Protein AF-0000000083595756 (afdb_homodimer)

Secondary structure (DSSP, 8-state):
-HHHHHHHHHHHHHHHHHHHHHIIIIIHHHHHHTTT-GGGHHHHHHHHHHHTTHHHHHHHHHHHHTT--HHHHHHHHHHHHHHHT-EEE-TTS-EEE-S---HHHHHHHHHHHHHHHHHHHHHHGGGHHHHHHHHHIIIIIHHHHHHHHHHHHHHHHHHHHHHHHTTS-HHHHHHHHHHHHHHHHTSSS-HHHHHHHTT--HHHHHHHHHHHHHHHHHHHHHHTTTS-HHHHHHHHHT-GGGGHHHHHH-GGGGHHHHHHHHHHHHHHHHHT--B-TTGGGTTTGGGHHHHHHHHHSTTSS-HHHHHHHHIIIIIHHHHHHHHHHHIIIIIS----GGGG-----/-HHHHHHHHHHHHHHHHHHHHHIIIIIHHHHHHTTT-GGGHHHHHHHHHHHTTHHHHHHHHHHHHTT--HHHHHHHHHHHHHHHT-EEE-TTS-EEE-S---HHHHHHHHHHHHHHHHHHHHHHGGGHHHHHHHHHIIIIIHHHHHHHHHHHHHHHHHHHHHHHHTTS-HHHHHHHHHHHHHHHTTSSS-HHHHHHHTT--HHHHHHHHHHHHHHHHHHHHHHTTTS-HHHHHHHHHT-GGGGHHHHHH-GGGGHHHHHHHHHHHHHHHHHT--B-TTGGGTTTGGGHHHHHHHHHSTTSS-HHHHHHHHIIIIIHHHHHHHHHHHIIIIIS----GGGG-----

InterPro domains:
  IPR003352 Phosphotransferase system, EIIC [PF13303] (7-342)

Structure (mmCIF, N/CA/C/O backbone):
data_AF-0000000083595756-model_v1
#
loop_
_entity.id
_entity.type
_entity.pdbx_description
1 polymer 'PTS sugar transporter subunit IIC'
#
loop_
_atom_site.group_PDB
_atom_site.id
_atom_site.type_symbol
_atom_site.label_atom_id
_atom_site.label_alt_id
_atom_site.label_comp_id
_atom_site.label_asym_id
_atom_site.label_entity_id
_atom_site.label_seq_id
_atom_site.pdbx_PDB_ins_code
_atom_site.Cartn_x
_atom_site.Cartn_y
_atom_site.Cartn_z
_atom_site.occupancy
_atom_site.B_iso_or_equiv
_atom_site.auth_seq_id
_atom_site.auth_comp_id
_atom_site.auth_asym_id
_atom_site.auth_atom_id
_atom_site.pdbx_PDB_model_num
ATOM 1 N N . MET A 1 1 ? 17.016 -3.834 -22.344 1 83.25 1 MET A N 1
ATOM 2 C CA . MET A 1 1 ? 15.648 -4.348 -22.266 1 83.25 1 MET A CA 1
ATOM 3 C C . MET A 1 1 ? 15.594 -5.586 -21.375 1 83.25 1 MET A C 1
ATOM 5 O O . MET A 1 1 ? 14.805 -5.641 -20.422 1 83.25 1 MET A O 1
ATOM 9 N N . LYS A 1 2 ? 16.578 -6.477 -21.578 1 84.88 2 LYS A N 1
ATOM 10 C CA . LYS A 1 2 ? 16.578 -7.691 -20.766 1 84.88 2 LYS A CA 1
ATOM 11 C C . LYS A 1 2 ? 16.812 -7.367 -19.297 1 84.88 2 LYS A C 1
ATOM 13 O O . LYS A 1 2 ? 16.141 -7.918 -18.422 1 84.88 2 LYS A O 1
ATOM 18 N N . ASP A 1 3 ? 17.75 -6.453 -19.062 1 91.31 3 ASP A N 1
ATOM 19 C CA . ASP A 1 3 ? 18.031 -6.062 -17.688 1 91.31 3 ASP A CA 1
ATOM 20 C C . ASP A 1 3 ? 16.828 -5.379 -17.047 1 91.31 3 ASP A C 1
ATOM 22 O O . ASP A 1 3 ? 16.547 -5.598 -15.867 1 91.31 3 ASP A O 1
ATOM 26 N N . PHE A 1 4 ? 16.172 -4.547 -17.844 1 94.5 4 PHE A N 1
ATOM 27 C CA . PHE A 1 4 ? 14.992 -3.859 -17.359 1 94.5 4 PHE A CA 1
ATOM 28 C C . PHE A 1 4 ? 13.906 -4.859 -16.969 1 94.5 4 PHE A C 1
ATOM 30 O O . PHE A 1 4 ? 13.328 -4.773 -15.883 1 94.5 4 PHE A O 1
ATOM 37 N N . ILE A 1 5 ? 13.664 -5.801 -17.828 1 91.44 5 ILE A N 1
ATOM 38 C CA . ILE A 1 5 ? 12.617 -6.797 -17.609 1 91.44 5 ILE A CA 1
ATOM 39 C C . ILE A 1 5 ? 12.984 -7.676 -16.422 1 91.44 5 ILE A C 1
ATOM 41 O O . ILE A 1 5 ? 12.117 -8.047 -15.617 1 91.44 5 ILE A O 1
ATOM 45 N N . SER A 1 6 ? 14.25 -7.977 -16.297 1 88.56 6 SER A N 1
ATOM 46 C CA . SER A 1 6 ? 14.711 -8.805 -15.195 1 88.56 6 SER A CA 1
ATOM 47 C C . SER A 1 6 ? 14.469 -8.109 -13.852 1 88.56 6 SER A C 1
ATOM 49 O O . SER A 1 6 ? 13.977 -8.727 -12.906 1 88.56 6 SER A O 1
ATOM 51 N N . LYS A 1 7 ? 14.812 -6.84 -13.781 1 93.56 7 LYS A N 1
ATOM 52 C CA . LYS A 1 7 ? 14.609 -6.074 -12.555 1 93.56 7 LYS A CA 1
ATOM 53 C C . LYS A 1 7 ? 13.125 -5.945 -12.234 1 93.56 7 LYS A C 1
ATOM 55 O O . LYS A 1 7 ? 12.727 -6.059 -11.07 1 93.56 7 LYS A O 1
ATOM 60 N N . LEU A 1 8 ? 12.391 -5.703 -13.297 1 94.94 8 LEU A N 1
ATOM 61 C CA . LEU A 1 8 ? 10.945 -5.582 -13.148 1 94.94 8 LEU A CA 1
ATOM 62 C C . LEU A 1 8 ? 10.352 -6.867 -12.57 1 94.94 8 LEU A C 1
ATOM 64 O O . LEU A 1 8 ? 9.641 -6.832 -11.57 1 94.94 8 LEU A O 1
ATOM 68 N N . LEU A 1 9 ? 10.711 -7.992 -13.148 1 89.44 9 LEU A N 1
ATOM 69 C CA . LEU A 1 9 ? 10.125 -9.273 -12.758 1 89.44 9 LEU A CA 1
ATOM 70 C C . LEU A 1 9 ? 10.641 -9.703 -11.391 1 89.44 9 LEU A C 1
ATOM 72 O O . LEU A 1 9 ? 9.914 -10.344 -10.617 1 89.44 9 LEU A O 1
ATOM 76 N N . ASN A 1 10 ? 11.852 -9.336 -11.078 1 89.31 10 ASN A N 1
ATOM 77 C CA . ASN A 1 10 ? 12.375 -9.641 -9.75 1 89.31 10 ASN A CA 1
ATOM 78 C C . ASN A 1 10 ? 11.602 -8.906 -8.656 1 89.31 10 ASN A C 1
ATOM 80 O O . ASN A 1 10 ? 11.281 -9.492 -7.621 1 89.31 10 ASN A O 1
ATOM 84 N N . GLY A 1 11 ? 11.336 -7.652 -8.914 1 93.5 11 GLY A N 1
ATOM 85 C CA . GLY A 1 11 ? 10.523 -6.895 -7.977 1 93.5 11 GLY A CA 1
ATOM 86 C C . GLY A 1 11 ? 9.133 -7.48 -7.789 1 93.5 11 GLY A C 1
ATOM 87 O O . GLY A 1 11 ? 8.641 -7.574 -6.664 1 93.5 11 GLY A O 1
ATOM 88 N N . VAL A 1 12 ? 8.555 -7.887 -8.867 1 90.81 12 VAL A N 1
ATOM 89 C CA . VAL A 1 12 ? 7.227 -8.492 -8.836 1 90.81 12 VAL A CA 1
ATOM 90 C C . VAL A 1 12 ? 7.262 -9.781 -8.016 1 90.81 12 VAL A C 1
ATOM 92 O O . VAL A 1 12 ? 6.375 -10.031 -7.195 1 90.81 12 VAL A O 1
ATOM 95 N N . SER A 1 13 ? 8.305 -10.562 -8.188 1 84.44 13 SER A N 1
ATOM 96 C CA . SER A 1 13 ? 8.438 -11.844 -7.496 1 84.44 13 SER A CA 1
ATOM 97 C C . SER A 1 13 ? 8.547 -11.656 -5.988 1 84.44 13 SER A C 1
ATOM 99 O O . SER A 1 13 ? 7.898 -12.367 -5.219 1 84.44 13 SER A O 1
ATOM 101 N N . ILE A 1 14 ? 9.328 -10.727 -5.594 1 89.25 14 ILE A N 1
ATOM 102 C CA . ILE A 1 14 ? 9.5 -10.469 -4.168 1 89.25 14 ILE A CA 1
ATOM 103 C C . ILE A 1 14 ? 8.18 -9.992 -3.572 1 89.25 14 ILE A C 1
ATOM 105 O O . ILE A 1 14 ? 7.812 -10.391 -2.465 1 89.25 14 ILE A O 1
ATOM 109 N N . ALA A 1 15 ? 7.477 -9.141 -4.316 1 93.69 15 ALA A N 1
ATOM 110 C CA . ALA A 1 15 ? 6.191 -8.625 -3.854 1 93.69 15 ALA A CA 1
ATOM 111 C C . ALA A 1 15 ? 5.191 -9.758 -3.639 1 93.69 15 ALA A C 1
ATOM 113 O O . ALA A 1 15 ? 4.434 -9.75 -2.664 1 93.69 15 ALA A O 1
ATOM 114 N N . ILE A 1 16 ? 5.207 -10.672 -4.504 1 85.56 16 ILE A N 1
ATOM 115 C CA . ILE A 1 16 ? 4.281 -11.797 -4.434 1 85.56 16 ILE A CA 1
ATOM 116 C C . ILE A 1 16 ? 4.562 -12.617 -3.176 1 85.56 16 ILE A C 1
ATOM 118 O O . ILE A 1 16 ? 3.641 -12.977 -2.443 1 85.56 16 ILE A O 1
ATOM 122 N N . VAL A 1 17 ? 5.777 -12.812 -2.916 1 82.75 17 VAL A N 1
ATOM 123 C CA . VAL A 1 17 ? 6.156 -13.594 -1.743 1 82.75 17 VAL A CA 1
ATOM 124 C C . VAL A 1 17 ? 5.723 -12.859 -0.474 1 82.75 17 VAL A C 1
ATOM 126 O O . VAL A 1 17 ? 5.094 -13.445 0.407 1 82.75 17 VAL A O 1
ATOM 129 N N . CYS A 1 18 ? 5.98 -11.617 -0.381 1 91.5 18 CYS A N 1
ATOM 130 C CA . CYS A 1 18 ? 5.727 -10.844 0.829 1 91.5 18 CYS A CA 1
ATOM 131 C C . CYS A 1 18 ? 4.227 -10.695 1.073 1 91.5 18 CYS A C 1
ATOM 133 O O . CYS A 1 18 ? 3.777 -10.703 2.221 1 91.5 18 CYS A O 1
ATOM 135 N N . ALA A 1 19 ? 3.451 -10.555 0.006 1 92.31 19 ALA A N 1
ATOM 136 C CA . ALA A 1 19 ? 2.027 -10.258 0.144 1 92.31 19 ALA A CA 1
ATOM 137 C C . ALA A 1 19 ? 1.218 -11.539 0.331 1 92.31 19 ALA A C 1
ATOM 139 O O . ALA A 1 19 ? 0.225 -11.555 1.062 1 92.31 19 ALA A O 1
ATOM 140 N N . LEU A 1 20 ? 1.666 -12.625 -0.285 1 84 20 LEU A N 1
ATOM 141 C CA . LEU A 1 20 ? 0.788 -13.789 -0.37 1 84 20 LEU A CA 1
ATOM 142 C C . LEU A 1 20 ? 1.146 -14.82 0.695 1 84 20 LEU A C 1
ATOM 144 O O . LEU A 1 20 ? 0.282 -15.562 1.159 1 84 20 LEU A O 1
ATOM 148 N N . ILE A 1 21 ? 2.328 -14.859 1.161 1 82.88 21 ILE A N 1
ATOM 149 C CA . ILE A 1 21 ? 2.807 -15.922 2.039 1 82.88 21 ILE A CA 1
ATOM 150 C C . ILE A 1 21 ? 2.084 -15.844 3.383 1 82.88 21 ILE A C 1
ATOM 152 O O . ILE A 1 21 ? 1.702 -16.875 3.949 1 82.88 21 ILE A O 1
ATOM 156 N N . PRO A 1 22 ? 1.933 -14.703 3.988 1 89.12 22 PRO A N 1
ATOM 157 C CA . PRO A 1 22 ? 1.255 -14.656 5.285 1 89.12 22 PRO A CA 1
ATOM 158 C C . PRO A 1 22 ? -0.104 -15.352 5.266 1 89.12 22 PRO A C 1
ATOM 160 O O . PRO A 1 22 ? -0.424 -16.109 6.18 1 89.12 22 PRO A O 1
ATOM 163 N N . ASN A 1 23 ? -0.939 -15.117 4.266 1 86.06 23 ASN A N 1
ATOM 164 C CA . ASN A 1 23 ? -2.242 -15.766 4.18 1 86.06 23 ASN A CA 1
ATOM 165 C C . ASN A 1 23 ? -2.109 -17.25 3.818 1 86.06 23 ASN A C 1
ATOM 167 O O . ASN A 1 23 ? -2.875 -18.078 4.309 1 86.06 23 ASN A O 1
ATOM 171 N N . ALA A 1 24 ? -1.142 -17.5 2.961 1 74.81 24 ALA A N 1
ATOM 172 C CA . ALA A 1 24 ? -0.95 -18.875 2.498 1 74.81 24 ALA A CA 1
ATOM 173 C C . ALA A 1 24 ? -0.513 -19.781 3.643 1 74.81 24 ALA A C 1
ATOM 175 O O . ALA A 1 24 ? -0.906 -20.953 3.701 1 74.81 24 ALA A O 1
ATOM 176 N N . LEU A 1 25 ? 0.287 -19.266 4.531 1 76.06 25 LEU A N 1
ATOM 177 C CA . LEU A 1 25 ? 0.833 -20.078 5.613 1 76.06 25 LEU A CA 1
ATOM 178 C C . LEU A 1 25 ? -0.075 -20.031 6.836 1 76.06 25 LEU A C 1
ATOM 180 O O . LEU A 1 25 ? -0.399 -21.078 7.406 1 76.06 25 LEU A O 1
ATOM 184 N N . LEU A 1 26 ? -0.555 -18.875 7.203 1 83.25 26 LEU A N 1
ATOM 185 C CA . LEU A 1 26 ? -1.309 -18.703 8.445 1 83.25 26 LEU A CA 1
ATOM 186 C C . LEU A 1 26 ? -2.805 -18.859 8.195 1 83.25 26 LEU A C 1
ATOM 188 O O . LEU A 1 26 ? -3.541 -19.328 9.062 1 83.25 26 LEU A O 1
ATOM 192 N N . GLY A 1 27 ? -3.236 -18.344 7.07 1 79.19 27 GLY A N 1
ATOM 193 C CA . GLY A 1 27 ? -4.664 -18.266 6.797 1 79.19 27 GLY A CA 1
ATOM 194 C C . GLY A 1 27 ? -5.363 -19.609 6.922 1 79.19 27 GLY A C 1
ATOM 195 O O . GLY A 1 27 ? -6.395 -19.719 7.586 1 79.19 27 GLY A O 1
ATOM 196 N N . GLU A 1 28 ? -4.703 -20.594 6.375 1 64.75 28 GLU A N 1
ATOM 197 C CA . GLU A 1 28 ? -5.348 -21.891 6.371 1 64.75 28 GLU A CA 1
ATOM 198 C C . GLU A 1 28 ? -5.336 -22.516 7.762 1 64.75 28 GLU A C 1
ATOM 200 O O . GLU A 1 28 ? -6.293 -23.188 8.156 1 64.75 28 GLU A O 1
ATOM 205 N N . ILE A 1 29 ? -4.246 -22.328 8.445 1 74.44 29 ILE A N 1
ATOM 206 C CA . ILE A 1 29 ? -4.137 -22.828 9.812 1 74.44 29 ILE A CA 1
ATOM 207 C C . ILE A 1 29 ? -5.152 -22.109 10.703 1 74.44 29 ILE A C 1
ATOM 209 O O . ILE A 1 29 ? -5.812 -22.75 11.531 1 74.44 29 ILE A O 1
ATOM 213 N N . LEU A 1 30 ? -5.285 -20.922 10.484 1 86.25 30 LEU A N 1
ATOM 214 C CA . LEU A 1 30 ? -6.184 -20.109 11.297 1 86.25 30 LEU A CA 1
ATOM 215 C C . LEU A 1 30 ? -7.637 -20.516 11.078 1 86.25 30 LEU A C 1
ATOM 217 O O . LEU A 1 30 ? -8.438 -20.516 12.016 1 86.25 30 LEU A O 1
ATOM 221 N N . LYS A 1 31 ? -7.996 -20.828 9.867 1 78.38 31 LYS A N 1
ATOM 222 C CA . LYS A 1 31 ? -9.359 -21.25 9.562 1 78.38 31 LYS A CA 1
ATOM 223 C C . LYS A 1 31 ? -9.734 -22.516 10.344 1 78.38 31 LYS A C 1
ATOM 225 O O . LYS A 1 31 ? -10.898 -22.703 10.703 1 78.38 31 LYS A O 1
ATOM 230 N N . LEU A 1 32 ? -8.688 -23.312 10.648 1 75 32 LEU A N 1
ATOM 231 C CA . LEU A 1 32 ? -8.914 -24.516 11.43 1 75 32 LEU A CA 1
ATOM 232 C C . LEU A 1 32 ? -9.039 -24.203 12.914 1 75 32 LEU A C 1
ATOM 234 O O . LEU A 1 32 ? -9.766 -24.891 13.641 1 75 32 LEU A O 1
ATOM 238 N N . ILE A 1 33 ? -8.398 -23.203 13.375 1 87.81 33 ILE A N 1
ATOM 239 C CA . ILE A 1 33 ? -8.289 -22.906 14.797 1 87.81 33 ILE A CA 1
ATOM 240 C C . ILE A 1 33 ? -9.375 -21.938 15.219 1 87.81 33 ILE A C 1
ATOM 242 O O . ILE A 1 33 ? -9.867 -21.984 16.344 1 87.81 33 ILE A O 1
ATOM 246 N N . ILE A 1 34 ? -9.844 -21.109 14.352 1 90.12 34 ILE A N 1
ATOM 247 C CA . ILE A 1 34 ? -10.719 -19.984 14.633 1 90.12 34 ILE A CA 1
ATOM 248 C C . ILE A 1 34 ? -12.023 -20.484 15.25 1 90.12 34 ILE A C 1
ATOM 250 O O . ILE A 1 34 ? -12.555 -19.859 16.172 1 90.12 34 ILE A O 1
ATOM 254 N N . PRO A 1 35 ? -12.609 -21.609 14.797 1 89.19 35 PRO A N 1
ATOM 255 C CA . PRO A 1 35 ? -13.828 -22.094 15.453 1 89.19 35 PRO A CA 1
ATOM 256 C C . PRO A 1 35 ? -13.641 -22.312 16.953 1 89.19 35 PRO A C 1
ATOM 258 O O . PRO A 1 35 ? -14.602 -22.203 17.719 1 89.19 35 PRO A O 1
ATOM 261 N N . TYR A 1 36 ? -12.484 -22.516 17.406 1 92.25 36 TYR A N 1
ATOM 262 C CA . TYR A 1 36 ? -12.188 -22.781 18.812 1 92.25 36 TYR A CA 1
ATOM 263 C C . TYR A 1 36 ? -11.672 -21.516 19.5 1 92.25 36 TYR A C 1
ATOM 265 O O . TYR A 1 36 ? -11.82 -21.359 20.719 1 92.25 36 TYR A O 1
ATOM 273 N N . VAL A 1 37 ? -10.945 -20.625 18.75 1 94.31 37 VAL A N 1
ATOM 274 C CA . VAL A 1 37 ? -10.398 -19.375 19.281 1 94.31 37 VAL A CA 1
ATOM 275 C C . VAL A 1 37 ? -10.805 -18.219 18.375 1 94.31 37 VAL A C 1
ATOM 277 O O . VAL A 1 37 ? -9.977 -17.688 17.625 1 94.31 37 VAL A O 1
ATOM 280 N N . PRO A 1 38 ? -11.969 -17.672 18.5 1 91.94 38 PRO A N 1
ATOM 281 C CA . PRO A 1 38 ? -12.539 -16.688 17.578 1 91.94 38 PRO A CA 1
ATOM 282 C C . PRO A 1 38 ? -11.734 -15.391 17.5 1 91.94 38 PRO A C 1
ATOM 284 O O . PRO A 1 38 ? -11.789 -14.672 16.5 1 91.94 38 PRO A O 1
ATOM 287 N N . THR A 1 39 ? -10.977 -15.109 18.547 1 92 39 THR A N 1
ATOM 288 C CA . THR A 1 39 ? -10.18 -13.891 18.594 1 92 39 THR A CA 1
ATOM 289 C C . THR A 1 39 ? -9.133 -13.883 17.484 1 92 39 THR A C 1
ATOM 291 O O . THR A 1 39 ? -8.656 -12.812 17.078 1 92 39 THR A O 1
ATOM 294 N N . LEU A 1 40 ? -8.836 -15.008 16.922 1 94.38 40 LEU A N 1
ATOM 295 C CA . LEU A 1 40 ? -7.816 -15.133 15.883 1 94.38 40 LEU A CA 1
ATOM 296 C C . LEU A 1 40 ? -8.375 -14.719 14.523 1 94.38 40 LEU A C 1
ATOM 298 O O . LEU A 1 40 ? -7.625 -14.625 13.547 1 94.38 40 LEU A O 1
ATOM 302 N N . GLN A 1 41 ? -9.633 -14.406 14.453 1 95.06 41 GLN A N 1
ATOM 303 C CA . GLN A 1 41 ? -10.242 -13.922 13.219 1 95.06 41 GLN A CA 1
ATOM 304 C C . GLN A 1 41 ? -9.562 -12.641 12.742 1 95.06 41 GLN A C 1
ATOM 306 O O . GLN A 1 41 ? -9.438 -12.406 11.539 1 95.06 41 GLN A O 1
ATOM 311 N N . HIS A 1 42 ? -9.172 -11.82 13.688 1 95.44 42 HIS A N 1
ATOM 312 C CA . HIS A 1 42 ? -8.516 -10.562 13.336 1 95.44 42 HIS A CA 1
ATOM 313 C C . HIS A 1 42 ? -7.188 -10.812 12.633 1 95.44 42 HIS A C 1
ATOM 315 O O . HIS A 1 42 ? -6.789 -10.039 11.758 1 95.44 42 HIS A O 1
ATOM 321 N N . LEU A 1 43 ? -6.539 -11.859 13.047 1 96.5 43 LEU A N 1
ATOM 322 C CA . LEU A 1 43 ? -5.285 -12.219 12.391 1 96.5 43 LEU A CA 1
ATOM 323 C C . LEU A 1 43 ? -5.535 -12.711 10.969 1 96.5 43 LEU A C 1
ATOM 325 O O . LEU A 1 43 ? -4.785 -12.375 10.047 1 96.5 43 LEU A O 1
ATOM 329 N N . LEU A 1 44 ? -6.547 -13.531 10.797 1 94.12 44 LEU A N 1
ATOM 330 C CA . LEU A 1 44 ? -6.91 -13.969 9.453 1 94.12 44 LEU A CA 1
ATOM 331 C C . LEU A 1 44 ? -7.262 -12.781 8.562 1 94.12 44 LEU A C 1
ATOM 333 O O . LEU A 1 44 ? -6.824 -12.711 7.414 1 94.12 44 LEU A O 1
ATOM 337 N N . ASP A 1 45 ? -8.062 -11.836 9.086 1 95.56 45 ASP A N 1
ATOM 338 C CA . ASP A 1 45 ? -8.406 -10.625 8.344 1 95.56 45 ASP A CA 1
ATOM 339 C C . ASP A 1 45 ? -7.156 -9.859 7.93 1 95.56 45 ASP A C 1
ATOM 341 O O . ASP A 1 45 ? -7.074 -9.344 6.812 1 95.56 45 ASP A O 1
ATOM 345 N N . ALA A 1 46 ? -6.211 -9.773 8.859 1 96.88 46 ALA A N 1
ATOM 346 C CA . ALA A 1 46 ? -4.957 -9.078 8.578 1 96.88 46 ALA A CA 1
ATOM 347 C C . ALA A 1 46 ? -4.23 -9.719 7.398 1 96.88 46 ALA A C 1
ATOM 349 O O . ALA A 1 46 ? -3.689 -9.016 6.543 1 96.88 46 ALA A O 1
ATOM 350 N N . THR A 1 47 ? -4.18 -11.023 7.375 1 93.88 47 THR A N 1
ATOM 351 C CA . THR A 1 47 ? -3.484 -11.711 6.293 1 93.88 47 THR A CA 1
ATOM 352 C C . THR A 1 47 ? -4.176 -11.453 4.957 1 93.88 47 THR A C 1
ATOM 354 O O . THR A 1 47 ? -3.516 -11.359 3.92 1 93.88 47 THR A O 1
ATOM 357 N N . VAL A 1 48 ? -5.504 -11.32 4.93 1 91.06 48 VAL A N 1
ATOM 358 C CA . VAL A 1 48 ? -6.262 -11.055 3.711 1 91.06 48 VAL A CA 1
ATOM 359 C C . VAL A 1 48 ? -6.012 -9.617 3.254 1 91.06 48 VAL A C 1
ATOM 361 O O . VAL A 1 48 ? -5.844 -9.359 2.059 1 91.06 48 VAL A O 1
ATOM 364 N N . ILE A 1 49 ? -5.988 -8.711 4.199 1 95.81 49 ILE A N 1
ATOM 365 C CA . ILE A 1 49 ? -5.699 -7.309 3.904 1 95.81 49 ILE A CA 1
ATOM 366 C C . ILE A 1 49 ? -4.316 -7.191 3.271 1 95.81 49 ILE A C 1
ATOM 368 O O . ILE A 1 49 ? -4.137 -6.465 2.291 1 95.81 49 ILE A O 1
ATOM 372 N N . VAL A 1 50 ? -3.367 -7.898 3.791 1 96.06 50 VAL A N 1
ATOM 373 C CA . VAL A 1 50 ? -1.983 -7.855 3.332 1 96.06 50 VAL A CA 1
ATOM 374 C C . VAL A 1 50 ? -1.9 -8.367 1.894 1 96.06 50 VAL A C 1
ATOM 376 O O . VAL A 1 50 ? -1.131 -7.84 1.086 1 96.06 50 VAL A O 1
ATOM 379 N N . MET A 1 51 ? -2.662 -9.344 1.539 1 91.12 51 MET A N 1
ATOM 380 C CA . MET A 1 51 ? -2.686 -9.852 0.171 1 91.12 51 MET A CA 1
ATOM 381 C C . MET A 1 51 ? -3.092 -8.758 -0.811 1 91.12 51 MET A C 1
ATOM 383 O O . MET A 1 51 ? -2.547 -8.68 -1.913 1 91.12 51 MET A O 1
ATOM 387 N N . SER A 1 52 ? -4.004 -7.93 -0.39 1 94.25 52 SER A N 1
ATOM 388 C CA . SER A 1 52 ? -4.531 -6.883 -1.259 1 94.25 52 SER A CA 1
ATOM 389 C C . SER A 1 52 ? -3.527 -5.742 -1.422 1 94.25 52 SER A C 1
ATOM 391 O O . SER A 1 52 ? -3.723 -4.852 -2.25 1 94.25 52 SER A O 1
ATOM 393 N N . MET A 1 53 ? -2.391 -5.777 -0.659 1 97.38 53 MET A N 1
ATOM 394 C CA . MET A 1 53 ? -1.343 -4.77 -0.786 1 97.38 53 MET A CA 1
ATOM 395 C C . MET A 1 53 ? -0.326 -5.172 -1.848 1 97.38 53 MET A C 1
ATOM 397 O O . MET A 1 53 ? 0.626 -4.434 -2.113 1 97.38 53 MET A O 1
ATOM 401 N N . LEU A 1 54 ? -0.571 -6.301 -2.533 1 94.69 54 LEU A N 1
ATOM 402 C CA . LEU A 1 54 ? 0.366 -6.809 -3.529 1 94.69 54 LEU A CA 1
ATOM 403 C C . LEU A 1 54 ? 0.693 -5.742 -4.566 1 94.69 54 LEU A C 1
ATOM 405 O O . LEU A 1 54 ? 1.863 -5.504 -4.875 1 94.69 54 LEU A O 1
ATOM 409 N N . PRO A 1 55 ? -0.264 -5 -5.113 1 96.81 55 PRO A N 1
ATOM 410 C CA . PRO A 1 55 ? 0.056 -4.055 -6.184 1 96.81 55 PRO A CA 1
ATOM 411 C C . PRO A 1 55 ? 1.005 -2.947 -5.73 1 96.81 55 PRO A C 1
ATOM 413 O O . PRO A 1 55 ? 1.97 -2.631 -6.43 1 96.81 55 PRO A O 1
ATOM 416 N N . ILE A 1 56 ? 0.729 -2.352 -4.562 1 98.56 56 ILE A N 1
ATOM 417 C CA . ILE A 1 56 ? 1.61 -1.277 -4.113 1 98.56 56 ILE A CA 1
ATOM 418 C C . ILE A 1 56 ? 2.994 -1.841 -3.805 1 98.56 56 ILE A C 1
ATOM 420 O O . ILE A 1 56 ? 4.008 -1.181 -4.047 1 98.56 56 ILE A O 1
ATOM 424 N N . LEU A 1 57 ? 3.086 -3.078 -3.279 1 98.25 57 LEU A N 1
ATOM 425 C CA . LEU A 1 57 ? 4.371 -3.719 -3.02 1 98.25 57 LEU A CA 1
ATOM 426 C C . LEU A 1 57 ? 5.121 -3.982 -4.324 1 98.25 57 LEU A C 1
ATOM 428 O O . LEU A 1 57 ? 6.348 -3.867 -4.375 1 98.25 57 LEU A O 1
ATOM 432 N N . VAL A 1 58 ? 4.379 -4.402 -5.387 1 96.56 58 VAL A N 1
ATOM 433 C CA . VAL A 1 58 ? 4.996 -4.59 -6.695 1 96.56 58 VAL A CA 1
ATOM 434 C C . VAL A 1 58 ? 5.691 -3.303 -7.125 1 96.56 58 VAL A C 1
ATOM 436 O O . VAL A 1 58 ? 6.875 -3.316 -7.477 1 96.56 58 VAL A O 1
ATOM 439 N N . GLY A 1 59 ? 4.984 -2.195 -7.07 1 98.62 59 GLY A N 1
ATOM 440 C CA . GLY A 1 59 ? 5.574 -0.926 -7.465 1 98.62 59 GLY A CA 1
ATOM 441 C C . GLY A 1 59 ? 6.793 -0.553 -6.641 1 98.62 59 GLY A C 1
ATOM 442 O O . GLY A 1 59 ? 7.82 -0.154 -7.188 1 98.62 59 GLY A O 1
ATOM 443 N N . ILE A 1 60 ? 6.707 -0.692 -5.328 1 98.56 60 ILE A N 1
ATOM 444 C CA . ILE A 1 60 ? 7.762 -0.293 -4.402 1 98.56 60 ILE A CA 1
ATOM 445 C C . ILE A 1 60 ? 8.992 -1.171 -4.613 1 98.56 60 ILE A C 1
ATOM 447 O O . ILE A 1 60 ? 10.109 -0.666 -4.727 1 98.56 60 ILE A O 1
ATOM 451 N N . LEU A 1 61 ? 8.789 -2.482 -4.656 1 97.38 61 LEU A N 1
ATOM 452 C CA . LEU A 1 61 ? 9.922 -3.4 -4.75 1 97.38 61 LEU A CA 1
ATOM 453 C C . LEU A 1 61 ? 10.562 -3.336 -6.133 1 97.38 61 LEU A C 1
ATOM 455 O O . LEU A 1 61 ? 11.773 -3.508 -6.266 1 97.38 61 LEU A O 1
ATOM 459 N N . VAL A 1 62 ? 9.758 -3.092 -7.18 1 97.19 62 VAL A N 1
ATOM 460 C CA . VAL A 1 62 ? 10.336 -2.801 -8.484 1 97.19 62 VAL A CA 1
ATOM 461 C C . VAL A 1 62 ? 11.18 -1.528 -8.406 1 97.19 62 VAL A C 1
ATOM 463 O O . VAL A 1 62 ? 12.305 -1.488 -8.914 1 97.19 62 VAL A O 1
ATOM 466 N N . GLY A 1 63 ? 10.656 -0.44 -7.797 1 97.88 63 GLY A N 1
ATOM 467 C CA . GLY A 1 63 ? 11.43 0.779 -7.613 1 97.88 63 GLY A CA 1
ATOM 468 C C . GLY A 1 63 ? 12.75 0.549 -6.906 1 97.88 63 GLY A C 1
ATOM 469 O O . GLY A 1 63 ? 13.766 1.131 -7.281 1 97.88 63 GLY A O 1
ATOM 470 N N . MET A 1 64 ? 12.711 -0.304 -5.91 1 96.75 64 MET A N 1
ATOM 471 C CA . MET A 1 64 ? 13.93 -0.605 -5.16 1 96.75 64 MET A CA 1
ATOM 472 C C . MET A 1 64 ? 14.938 -1.347 -6.031 1 96.75 64 MET A C 1
ATOM 474 O O . MET A 1 64 ? 16.141 -1.142 -5.906 1 96.75 64 MET A O 1
ATOM 478 N N . GLN A 1 65 ? 14.445 -2.264 -6.957 1 95.56 65 GLN A N 1
ATOM 479 C CA . GLN A 1 65 ? 15.336 -2.965 -7.879 1 95.56 65 GLN A CA 1
ATOM 480 C C . GLN A 1 65 ? 16.078 -1.983 -8.781 1 95.56 65 GLN A C 1
ATOM 482 O O . GLN A 1 65 ? 17.219 -2.236 -9.18 1 95.56 65 GLN A O 1
ATOM 487 N N . PHE A 1 66 ? 15.484 -0.88 -9.086 1 96.81 66 PHE A N 1
ATOM 488 C CA . PHE A 1 66 ? 16.078 0.129 -9.961 1 96.81 66 PHE A CA 1
ATOM 489 C C . PHE A 1 66 ? 16.828 1.176 -9.141 1 96.81 66 PHE A C 1
ATOM 491 O O . PHE A 1 66 ? 17.312 2.172 -9.688 1 96.81 66 PHE A O 1
ATOM 498 N N . LYS A 1 67 ? 16.859 0.996 -7.816 1 95.75 67 LYS A N 1
ATOM 499 C CA . LYS A 1 67 ? 17.578 1.865 -6.895 1 95.75 67 LYS A CA 1
ATOM 500 C C . LYS A 1 67 ? 17.078 3.305 -6.984 1 95.75 67 LYS A C 1
ATOM 502 O O . LYS A 1 67 ? 17.875 4.242 -7.059 1 95.75 67 LYS A O 1
ATOM 507 N N . LEU A 1 68 ? 15.812 3.451 -7.086 1 95.19 68 LEU A N 1
ATOM 508 C CA . LEU A 1 68 ? 15.203 4.777 -7.109 1 95.19 68 LEU A CA 1
ATOM 509 C C . LEU A 1 68 ? 15.242 5.418 -5.727 1 95.19 68 LEU A C 1
ATOM 511 O O . LEU A 1 68 ? 15.461 4.73 -4.723 1 95.19 68 LEU A O 1
ATOM 515 N N . THR A 1 69 ? 15.117 6.711 -5.645 1 93.31 69 THR A N 1
ATOM 516 C CA . THR A 1 69 ? 15.047 7.422 -4.375 1 93.31 69 THR A CA 1
ATOM 517 C C . THR A 1 69 ? 13.766 7.062 -3.621 1 93.31 69 THR A C 1
ATOM 519 O O . THR A 1 69 ? 12.836 6.504 -4.203 1 93.31 69 THR A O 1
ATOM 522 N N . PRO A 1 70 ? 13.719 7.414 -2.32 1 94.12 70 PRO A N 1
ATOM 523 C CA . PRO A 1 70 ? 12.523 7.09 -1.529 1 94.12 70 PRO A CA 1
ATOM 524 C C . PRO A 1 70 ? 11.25 7.684 -2.115 1 94.12 70 PRO A C 1
ATOM 526 O O . PRO A 1 70 ? 10.227 6.996 -2.211 1 94.12 70 PRO A O 1
ATOM 529 N N . ILE A 1 71 ? 11.297 8.898 -2.561 1 92.88 71 ILE A N 1
ATOM 530 C CA . ILE A 1 71 ? 10.125 9.57 -3.117 1 92.88 71 ILE A CA 1
ATOM 531 C C . ILE A 1 71 ? 9.727 8.906 -4.434 1 92.88 71 ILE A C 1
ATOM 533 O O . ILE A 1 71 ? 8.539 8.664 -4.68 1 92.88 71 ILE A O 1
ATOM 537 N N . GLN A 1 72 ? 10.727 8.617 -5.25 1 95.5 72 GLN A N 1
ATOM 538 C CA . GLN A 1 72 ? 10.461 7.965 -6.527 1 95.5 72 GLN A CA 1
ATOM 539 C C . GLN A 1 72 ? 9.891 6.566 -6.32 1 95.5 72 GLN A C 1
ATOM 541 O O . GLN A 1 72 ? 8.953 6.164 -7.012 1 95.5 72 GLN A O 1
ATOM 546 N N . THR A 1 73 ? 10.438 5.836 -5.367 1 97.5 73 THR A N 1
ATOM 547 C CA . THR A 1 73 ? 9.984 4.484 -5.062 1 97.5 73 THR A CA 1
ATOM 548 C C . THR A 1 73 ? 8.539 4.5 -4.582 1 97.5 73 THR A C 1
ATOM 550 O O . THR A 1 73 ? 7.715 3.707 -5.047 1 97.5 73 THR A O 1
ATOM 553 N N . ALA A 1 74 ? 8.25 5.426 -3.688 1 97.38 74 ALA A N 1
ATOM 554 C CA . ALA A 1 74 ? 6.883 5.57 -3.193 1 97.38 74 ALA A CA 1
ATOM 555 C C . ALA A 1 74 ? 5.922 5.926 -4.324 1 97.38 74 ALA A C 1
ATOM 557 O O . ALA A 1 74 ? 4.797 5.426 -4.375 1 97.38 74 ALA A O 1
ATOM 558 N N . SER A 1 75 ? 6.383 6.773 -5.23 1 97.62 75 SER A N 1
ATOM 559 C CA . SER A 1 75 ? 5.551 7.227 -6.34 1 97.62 75 SER A CA 1
ATOM 560 C C . SER A 1 75 ? 5.242 6.086 -7.301 1 97.62 75 SER A C 1
ATOM 562 O O . SER A 1 75 ? 4.125 5.984 -7.812 1 97.62 75 SER A O 1
ATOM 564 N N . VAL A 1 76 ? 6.227 5.234 -7.543 1 98.56 76 VAL A N 1
ATOM 565 C CA . VAL A 1 76 ? 5.988 4.059 -8.375 1 98.56 76 VAL A CA 1
ATOM 566 C C . VAL A 1 76 ? 4.969 3.143 -7.703 1 98.56 76 VAL A C 1
ATOM 568 O O . VAL A 1 76 ? 4.094 2.582 -8.367 1 98.56 76 VAL A O 1
ATOM 571 N N . GLY A 1 77 ? 5.078 2.982 -6.406 1 98.69 77 GLY A N 1
ATOM 572 C CA . GLY A 1 77 ? 4.148 2.168 -5.645 1 98.69 77 GLY A CA 1
ATOM 573 C C . GLY A 1 77 ? 2.711 2.648 -5.746 1 98.69 77 GLY A C 1
ATOM 574 O O . GLY A 1 77 ? 1.81 1.867 -6.055 1 98.69 77 GLY A O 1
ATOM 575 N N . ILE A 1 78 ? 2.479 3.961 -5.523 1 98.38 78 ILE A N 1
ATOM 576 C CA . ILE A 1 78 ? 1.111 4.469 -5.48 1 98.38 78 ILE A CA 1
ATOM 577 C C . ILE A 1 78 ? 0.507 4.441 -6.883 1 98.38 78 ILE A C 1
ATOM 579 O O . ILE A 1 78 ? -0.687 4.18 -7.047 1 98.38 78 ILE A O 1
ATOM 583 N N . ALA A 1 79 ? 1.325 4.715 -7.914 1 98.56 79 ALA A N 1
ATOM 584 C CA . ALA A 1 79 ? 0.834 4.594 -9.281 1 98.56 79 ALA A CA 1
ATOM 585 C C . ALA A 1 79 ? 0.398 3.162 -9.586 1 98.56 79 ALA A C 1
ATOM 587 O O . ALA A 1 79 ? -0.624 2.941 -10.242 1 98.56 79 ALA A O 1
ATOM 588 N N . THR A 1 80 ? 1.192 2.211 -9.141 1 98.5 80 THR A N 1
ATOM 589 C CA . THR A 1 80 ? 0.906 0.802 -9.383 1 98.5 80 THR A CA 1
ATOM 590 C C . THR A 1 80 ? -0.385 0.383 -8.688 1 98.5 80 THR A C 1
ATOM 592 O O . THR A 1 80 ? -1.167 -0.398 -9.234 1 98.5 80 THR A O 1
ATOM 595 N N . MET A 1 81 ? -0.598 0.908 -7.484 1 98.12 81 MET A N 1
ATOM 596 C CA . MET A 1 81 ? -1.838 0.657 -6.758 1 98.12 81 MET A CA 1
ATOM 597 C C . MET A 1 81 ? -3.045 1.128 -7.562 1 98.12 81 MET A C 1
ATOM 599 O O . MET A 1 81 ? -4.035 0.404 -7.684 1 98.12 81 MET A O 1
ATOM 603 N N . VAL A 1 82 ? -2.957 2.27 -8.148 1 97.62 82 VAL A N 1
ATOM 604 C CA . VAL A 1 82 ? -4.039 2.881 -8.914 1 97.62 82 VAL A CA 1
ATOM 605 C C . VAL A 1 82 ? -4.32 2.051 -10.164 1 97.62 82 VAL A C 1
ATOM 607 O O . VAL A 1 82 ? -5.48 1.807 -10.508 1 97.62 82 VAL A O 1
ATOM 610 N N . GLY A 1 83 ? -3.307 1.605 -10.797 1 96.94 83 GLY A N 1
ATOM 611 C CA . GLY A 1 83 ? -3.455 0.913 -12.062 1 96.94 83 GLY A CA 1
ATOM 612 C C . GLY A 1 83 ? -3.797 -0.557 -11.906 1 96.94 83 GLY A C 1
ATOM 613 O O . GLY A 1 83 ? -4.105 -1.236 -12.891 1 96.94 83 GLY A O 1
ATOM 614 N N . SER A 1 84 ? -3.811 -1.079 -10.703 1 94.62 84 SER A N 1
ATOM 615 C CA . SER A 1 84 ? -3.891 -2.521 -10.5 1 94.62 84 SER A CA 1
ATOM 616 C C . SER A 1 84 ? -5.336 -3.002 -10.508 1 94.62 84 SER A C 1
ATOM 618 O O . SER A 1 84 ? -5.605 -4.184 -10.734 1 94.62 84 SER A O 1
ATOM 620 N N . GLY A 1 85 ? -6.293 -2.098 -10.109 1 91.19 85 GLY A N 1
ATOM 621 C CA . GLY A 1 85 ? -7.695 -2.482 -10.031 1 91.19 85 GLY A CA 1
ATOM 622 C C . GLY A 1 85 ? -8.047 -3.197 -8.742 1 91.19 85 GLY A C 1
ATOM 623 O O . GLY A 1 85 ? -9.141 -3.752 -8.617 1 91.19 85 GLY A O 1
ATOM 624 N N . VAL A 1 86 ? -7.188 -3.191 -7.789 1 93.12 86 VAL A N 1
ATOM 625 C CA . VAL A 1 86 ? -7.438 -3.883 -6.527 1 93.12 86 VAL A CA 1
ATOM 626 C C . VAL A 1 86 ? -8.484 -3.121 -5.719 1 93.12 86 VAL A C 1
ATOM 628 O O . VAL A 1 86 ? -9.18 -3.707 -4.891 1 93.12 86 VAL A O 1
ATOM 631 N N . VAL A 1 87 ? -8.578 -1.802 -5.906 1 95.5 87 VAL A N 1
ATOM 632 C CA . VAL A 1 87 ? -9.547 -0.959 -5.215 1 95.5 87 VAL A CA 1
ATOM 633 C C . VAL A 1 87 ? -10.742 -0.68 -6.129 1 95.5 87 VAL A C 1
ATOM 635 O O . VAL A 1 87 ? -10.57 -0.416 -7.32 1 95.5 87 VAL A O 1
ATOM 638 N N . SER A 1 88 ? -11.93 -0.831 -5.602 1 93.12 88 SER A N 1
ATOM 639 C CA . SER A 1 88 ? -13.156 -0.53 -6.332 1 93.12 88 SER A CA 1
ATOM 640 C C . SER A 1 88 ? -14.062 0.4 -5.527 1 93.12 88 SER A C 1
ATOM 642 O O . SER A 1 88 ? -14 0.427 -4.297 1 93.12 88 SER A O 1
ATOM 644 N N . LYS A 1 89 ? -14.828 1.106 -6.211 1 93.44 89 LYS A N 1
ATOM 645 C CA . LYS A 1 89 ? -15.789 2.004 -5.578 1 93.44 89 LYS A CA 1
ATOM 646 C C . LYS A 1 89 ? -17.203 1.422 -5.633 1 93.44 89 LYS A C 1
ATOM 648 O O . LYS A 1 89 ? -17.688 1.049 -6.707 1 93.44 89 LYS A O 1
ATOM 653 N N . THR A 1 90 ? -17.844 1.346 -4.48 1 90.56 90 THR A N 1
ATOM 654 C CA . THR A 1 90 ? -19.219 0.847 -4.434 1 90.56 90 THR A CA 1
ATOM 655 C C . THR A 1 90 ? -20.203 1.918 -4.902 1 90.56 90 THR A C 1
ATOM 657 O O . THR A 1 90 ? -19.828 3.082 -5.059 1 90.56 90 THR A O 1
ATOM 660 N N . ALA A 1 91 ? -21.531 1.519 -5.051 1 88.25 91 ALA A N 1
ATOM 661 C CA . ALA A 1 91 ? -22.578 2.445 -5.449 1 88.25 91 ALA A CA 1
ATOM 662 C C . ALA A 1 91 ? -22.781 3.537 -4.402 1 88.25 91 ALA A C 1
ATOM 664 O O . ALA A 1 91 ? -23.141 4.672 -4.734 1 88.25 91 ALA A O 1
ATOM 665 N N . GLU A 1 92 ? -22.359 3.186 -3.131 1 86.19 92 GLU A N 1
ATOM 666 C CA . GLU A 1 92 ? -22.516 4.129 -2.025 1 86.19 92 GLU A CA 1
ATOM 667 C C . GLU A 1 92 ? -21.312 5.062 -1.934 1 86.19 92 GLU A C 1
ATOM 669 O O . GLU A 1 92 ? -21.281 5.973 -1.103 1 86.19 92 GLU A O 1
ATOM 674 N N . GLY A 1 93 ? -20.312 4.824 -2.773 1 89.31 93 GLY A N 1
ATOM 675 C CA . GLY A 1 93 ? -19.172 5.719 -2.809 1 89.31 93 GLY A CA 1
ATOM 676 C C . GLY A 1 93 ? -18.031 5.273 -1.904 1 89.31 93 GLY A C 1
ATOM 677 O O . GLY A 1 93 ? -17.062 6.012 -1.702 1 89.31 93 GLY A O 1
ATOM 678 N N . LEU A 1 94 ? -18.125 4.039 -1.384 1 89.81 94 LEU A N 1
ATOM 679 C CA . LEU A 1 94 ? -17.094 3.494 -0.522 1 89.81 94 LEU A CA 1
ATOM 680 C C . L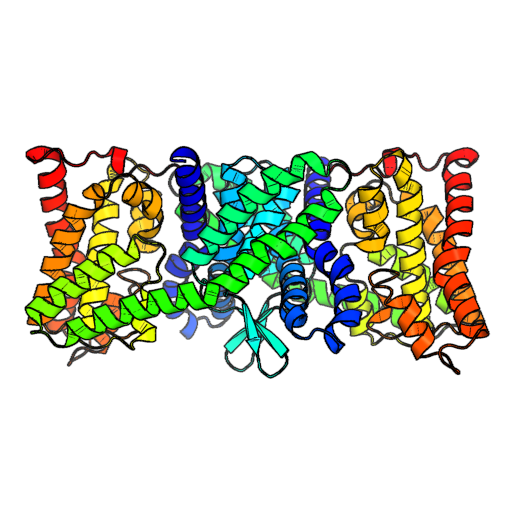EU A 1 94 ? -16.016 2.799 -1.347 1 89.81 94 LEU A C 1
ATOM 682 O O . LEU A 1 94 ? -16.312 2.121 -2.33 1 89.81 94 LEU A O 1
ATOM 686 N N . PHE A 1 95 ? -14.797 3.025 -0.993 1 95.19 95 PHE A N 1
ATOM 687 C CA . PHE A 1 95 ? -13.711 2.293 -1.626 1 95.19 95 PHE A CA 1
ATOM 688 C C . PHE A 1 95 ? -13.477 0.956 -0.931 1 95.19 95 PHE A C 1
ATOM 690 O O . PHE A 1 95 ? -13.281 0.909 0.285 1 95.19 95 PHE A O 1
ATOM 697 N N . THR A 1 96 ? -13.586 -0.115 -1.646 1 95.38 96 THR A N 1
ATOM 698 C CA . THR A 1 96 ? -13.352 -1.455 -1.119 1 95.38 96 THR A CA 1
ATOM 699 C C . THR A 1 96 ? -12.07 -2.049 -1.705 1 95.38 96 THR A C 1
ATOM 701 O O . THR A 1 96 ? -11.648 -1.666 -2.799 1 95.38 96 THR A O 1
ATOM 704 N N . ILE A 1 97 ? -11.445 -2.871 -0.958 1 94.44 97 ILE A N 1
ATOM 705 C CA . ILE A 1 97 ? -10.258 -3.584 -1.426 1 94.44 97 ILE A CA 1
ATOM 706 C C . ILE A 1 97 ? -10.508 -5.09 -1.369 1 94.44 97 ILE A C 1
ATOM 708 O O . ILE A 1 97 ? -11.086 -5.594 -0.403 1 94.44 97 ILE A O 1
ATOM 712 N N . SER A 1 98 ? -10.25 -5.766 -2.396 1 88.06 98 SER A N 1
ATOM 713 C CA . SER A 1 98 ? -10.445 -7.207 -2.459 1 88.06 98 SER A CA 1
ATOM 714 C C . SER A 1 98 ? -9.508 -7.855 -3.471 1 88.06 98 SER A C 1
ATOM 716 O O . SER A 1 98 ? -9.25 -7.289 -4.535 1 88.06 98 SER A O 1
ATOM 718 N N . GLY A 1 99 ? -8.961 -9.039 -3.053 1 84.44 99 GLY A N 1
ATOM 719 C CA . GLY A 1 99 ? -8.109 -9.781 -3.965 1 84.44 99 GLY A CA 1
ATOM 720 C C . GLY A 1 99 ? -6.719 -9.188 -4.102 1 84.44 99 GLY A C 1
ATOM 721 O O . GLY A 1 99 ? -6.227 -8.523 -3.188 1 84.44 99 GLY A O 1
ATOM 722 N N . ILE A 1 100 ? -6.055 -9.516 -5.176 1 87.25 100 ILE A N 1
ATOM 723 C CA . ILE A 1 100 ? -4.66 -9.109 -5.328 1 87.25 100 ILE A CA 1
ATOM 724 C C . ILE A 1 100 ? -4.523 -8.18 -6.527 1 87.25 100 ILE A C 1
ATOM 726 O O . ILE A 1 100 ? -3.41 -7.836 -6.934 1 87.25 100 ILE A O 1
ATOM 730 N N . GLY A 1 101 ? -5.645 -7.723 -7.156 1 87 101 GLY A N 1
ATOM 731 C CA . GLY A 1 101 ? -5.609 -6.922 -8.367 1 87 101 GLY A CA 1
ATOM 732 C C . GLY A 1 101 ? -5.176 -7.711 -9.594 1 87 101 GLY A C 1
ATOM 733 O O . GLY A 1 101 ? -5.168 -8.945 -9.57 1 87 101 GLY A O 1
ATOM 734 N N . VAL A 1 102 ? -4.949 -7.016 -10.672 1 87.19 102 VAL A N 1
ATOM 735 C CA . VAL A 1 102 ? -4.457 -7.617 -11.906 1 87.19 102 VAL A CA 1
ATOM 736 C C . VAL A 1 102 ? -2.941 -7.453 -11.992 1 87.19 102 VAL A C 1
ATOM 738 O O . VAL A 1 102 ? -2.445 -6.379 -12.336 1 87.19 102 VAL A O 1
ATOM 741 N N . VAL A 1 103 ? -2.262 -8.594 -11.758 1 86.88 103 VAL A N 1
ATOM 742 C CA . VAL A 1 103 ? -0.818 -8.578 -11.547 1 86.88 103 VAL A CA 1
ATOM 743 C C . VAL A 1 103 ? -0.12 -8.086 -12.812 1 86.88 103 VAL A C 1
ATOM 745 O O . VAL A 1 103 ? 0.854 -7.336 -12.742 1 86.88 103 VAL A O 1
ATOM 748 N N . ILE A 1 104 ? -0.601 -8.469 -13.961 1 88.06 104 ILE A N 1
ATOM 749 C CA . ILE A 1 104 ? -0.009 -8.031 -15.219 1 88.06 104 ILE A CA 1
ATOM 750 C C . ILE A 1 104 ? -0.098 -6.508 -15.328 1 88.06 104 ILE A C 1
ATOM 752 O O . ILE A 1 104 ? 0.873 -5.848 -15.703 1 88.06 104 ILE A O 1
ATOM 756 N N . ASN A 1 105 ? -1.259 -6.023 -15.023 1 93.06 105 ASN A N 1
ATOM 757 C CA . ASN A 1 105 ? -1.459 -4.582 -15.117 1 93.06 105 ASN A CA 1
ATOM 758 C C . ASN A 1 105 ? -0.621 -3.834 -14.086 1 93.06 105 ASN A C 1
ATOM 760 O O . ASN A 1 105 ? -0.13 -2.736 -14.352 1 93.06 105 ASN A O 1
ATOM 764 N N . ALA A 1 106 ? -0.545 -4.441 -12.875 1 94.81 106 ALA A N 1
ATOM 765 C CA . ALA A 1 106 ? 0.334 -3.871 -11.859 1 94.81 106 ALA A CA 1
ATOM 766 C C . ALA A 1 106 ? 1.774 -3.799 -12.359 1 94.81 106 ALA A C 1
ATOM 768 O O . ALA A 1 106 ? 2.447 -2.779 -12.188 1 94.81 106 ALA A O 1
ATOM 769 N N . GLY A 1 107 ? 2.242 -4.887 -12.977 1 94.38 107 GLY A N 1
ATOM 770 C CA . GLY A 1 107 ? 3.586 -4.914 -13.531 1 94.38 107 GLY A CA 1
ATOM 771 C C . GLY A 1 107 ? 3.799 -3.891 -14.633 1 94.38 107 GLY A C 1
ATOM 772 O O . GLY A 1 107 ? 4.824 -3.209 -14.664 1 94.38 107 GLY A O 1
ATOM 773 N N . LEU A 1 108 ? 2.861 -3.799 -15.547 1 95.81 108 LEU A N 1
ATOM 774 C CA . LEU A 1 108 ? 2.945 -2.834 -16.641 1 95.81 108 LEU A CA 1
ATOM 775 C C . LEU A 1 108 ? 2.967 -1.406 -16.109 1 95.81 108 LEU A C 1
ATOM 777 O O . LEU A 1 108 ? 3.738 -0.572 -16.578 1 95.81 108 LEU A O 1
ATOM 781 N N . THR A 1 109 ? 2.078 -1.105 -15.172 1 98.12 109 THR A N 1
ATOM 782 C CA . THR A 1 109 ? 2.023 0.229 -14.586 1 98.12 109 THR A CA 1
ATOM 783 C C . THR A 1 109 ? 3.322 0.549 -13.852 1 98.12 109 THR A C 1
ATOM 785 O O . THR A 1 109 ? 3.822 1.673 -13.922 1 98.12 109 THR A O 1
ATOM 788 N N . ALA A 1 110 ? 3.869 -0.453 -13.102 1 98.31 110 ALA A N 1
ATOM 789 C CA . ALA A 1 110 ? 5.148 -0.263 -12.422 1 98.31 110 ALA A CA 1
ATOM 790 C C . ALA A 1 110 ? 6.258 0.051 -13.43 1 98.31 110 ALA A C 1
ATOM 792 O O . ALA A 1 110 ? 7.07 0.95 -13.203 1 98.31 110 ALA A O 1
ATOM 793 N N . ALA A 1 111 ? 6.297 -0.69 -14.531 1 98 111 ALA A N 1
ATOM 794 C CA . ALA A 1 111 ? 7.297 -0.47 -15.57 1 98 111 ALA A CA 1
ATOM 795 C C . ALA A 1 111 ? 7.195 0.943 -16.141 1 98 111 ALA A C 1
ATOM 797 O O . ALA A 1 111 ? 8.203 1.643 -16.266 1 98 111 ALA A O 1
ATOM 798 N N . LEU A 1 112 ? 5.996 1.344 -16.484 1 98.38 112 LEU A N 1
ATOM 799 C CA . LEU A 1 112 ? 5.773 2.68 -17.031 1 98.38 112 LEU A CA 1
ATOM 800 C C . LEU A 1 112 ? 6.172 3.748 -16.016 1 98.38 112 LEU A C 1
ATOM 802 O O . LEU A 1 112 ? 6.727 4.785 -16.391 1 98.38 112 LEU A O 1
ATOM 806 N N . SER A 1 113 ? 5.828 3.514 -14.773 1 98.5 113 SER A N 1
ATOM 807 C CA . SER A 1 113 ? 6.117 4.48 -13.719 1 98.5 113 SER A CA 1
ATOM 808 C C . SER A 1 113 ? 7.621 4.641 -13.516 1 98.5 113 SER A C 1
ATOM 810 O O . SER A 1 113 ? 8.109 5.75 -13.281 1 98.5 113 SER A O 1
ATOM 812 N N . VAL A 1 114 ? 8.352 3.512 -13.562 1 98.06 114 VAL A N 1
ATOM 813 C CA . VAL A 1 114 ? 9.805 3.574 -13.43 1 98.06 114 VAL A CA 1
ATOM 814 C C . VAL A 1 114 ? 10.391 4.406 -14.57 1 98.06 114 VAL A C 1
ATOM 816 O O . VAL A 1 114 ? 11.227 5.289 -14.336 1 98.06 114 VAL A O 1
ATOM 819 N N . LEU A 1 115 ? 9.969 4.113 -15.812 1 97.44 115 LEU A N 1
ATOM 820 C CA . LEU A 1 115 ? 10.445 4.871 -16.969 1 97.44 115 LEU A CA 1
ATOM 821 C C . LEU A 1 115 ? 10.102 6.352 -16.828 1 97.44 115 LEU A C 1
ATOM 823 O O . LEU A 1 115 ? 10.914 7.219 -17.141 1 97.44 115 LEU A O 1
ATOM 827 N N . PHE A 1 116 ? 8.906 6.609 -16.328 1 97.5 116 PHE A N 1
ATOM 828 C CA . PHE A 1 116 ? 8.422 7.977 -16.172 1 97.5 116 PHE A CA 1
ATOM 829 C C . PHE A 1 116 ? 9.242 8.742 -15.148 1 97.5 116 PHE A C 1
ATOM 831 O O . PHE A 1 116 ? 9.688 9.859 -15.406 1 97.5 116 PHE A O 1
ATOM 838 N N . VAL A 1 117 ? 9.43 8.125 -13.945 1 95.88 117 VAL A N 1
ATOM 839 C CA . VAL A 1 117 ? 10.133 8.82 -12.875 1 95.88 117 VAL A CA 1
ATOM 840 C C . VAL A 1 117 ? 11.594 9.016 -13.258 1 95.88 117 VAL A C 1
ATOM 842 O O . VAL A 1 117 ? 12.211 10.023 -12.898 1 95.88 117 VAL A O 1
ATOM 845 N N . GLN A 1 118 ? 12.172 8.07 -13.953 1 93.75 118 GLN A N 1
ATOM 846 C CA . GLN A 1 118 ? 13.547 8.227 -14.422 1 93.75 118 GLN A CA 1
ATOM 847 C C . GLN A 1 118 ? 13.656 9.367 -15.43 1 93.75 118 GLN A C 1
ATOM 849 O O . GLN A 1 118 ? 14.68 10.055 -15.492 1 93.75 118 GLN A O 1
ATOM 854 N N . LEU A 1 119 ? 12.641 9.57 -16.203 1 92.12 119 LEU A N 1
ATOM 855 C CA . LEU A 1 119 ? 12.625 10.625 -17.219 1 92.12 119 LEU A CA 1
ATOM 856 C C . LEU A 1 119 ? 12.453 11.992 -16.562 1 92.12 119 LEU A C 1
ATOM 858 O O . LEU A 1 119 ? 13.172 12.938 -16.891 1 92.12 119 LEU A O 1
ATOM 862 N N . ILE A 1 120 ? 11.547 12.086 -15.57 1 90.38 120 ILE A N 1
ATOM 863 C CA . ILE A 1 120 ? 11.188 13.406 -15.062 1 90.38 120 ILE A CA 1
ATOM 864 C C . ILE A 1 120 ? 11.945 13.672 -13.766 1 90.38 120 ILE A C 1
ATOM 866 O O . ILE A 1 120 ? 12.078 14.828 -13.344 1 90.38 120 ILE A O 1
ATOM 870 N N . GLY A 1 121 ? 12.203 12.641 -13.109 1 74.12 121 GLY A N 1
ATOM 871 C CA . GLY A 1 121 ? 12.773 12.781 -11.781 1 74.12 121 GLY A CA 1
ATOM 872 C C . GLY A 1 121 ? 13.992 13.68 -11.742 1 74.12 121 GLY A C 1
ATOM 873 O O . GLY A 1 121 ? 14.117 14.539 -10.867 1 74.12 121 GLY A O 1
ATOM 874 N N . GLU A 1 122 ? 14.789 13.516 -12.555 1 73.5 122 GLU A N 1
ATOM 875 C CA . GLU A 1 122 ? 16 14.328 -12.594 1 73.5 122 GLU A CA 1
ATOM 876 C C . GLU A 1 122 ? 15.719 15.727 -13.117 1 73.5 122 GLU A C 1
ATOM 878 O O . GLU A 1 122 ? 16.469 16.656 -12.852 1 73.5 122 GLU A O 1
ATOM 883 N N . ARG A 1 123 ? 14.586 15.891 -13.734 1 81.06 123 ARG A N 1
ATOM 884 C CA . ARG A 1 123 ? 14.273 17.172 -14.375 1 81.06 123 ARG A CA 1
ATOM 885 C C . ARG A 1 123 ? 13.57 18.109 -13.406 1 81.06 123 ARG A C 1
ATOM 887 O O . ARG A 1 123 ? 13.719 19.328 -13.508 1 81.06 123 ARG A O 1
ATOM 894 N N . LEU A 1 124 ? 12.906 17.547 -12.43 1 83.25 124 LEU A N 1
ATOM 895 C CA . LEU A 1 124 ? 12.086 18.375 -11.555 1 83.25 124 LEU A CA 1
ATOM 896 C C . LEU A 1 124 ? 12.891 18.875 -10.359 1 83.25 124 LEU A C 1
ATOM 898 O O . LEU A 1 124 ? 12.555 19.891 -9.75 1 83.25 124 LEU A O 1
ATOM 902 N N . LYS A 1 125 ? 14.016 18.25 -10.117 1 74.38 125 LYS A N 1
ATOM 903 C CA . LYS A 1 125 ? 14.969 18.688 -9.094 1 74.38 125 LYS A CA 1
ATOM 904 C C . LYS A 1 125 ? 14.258 19.016 -7.789 1 74.38 125 LYS A C 1
ATOM 906 O O . LYS A 1 125 ? 13.57 18.172 -7.211 1 74.38 125 LYS A O 1
ATOM 911 N N . GLU A 1 126 ? 14.102 20.406 -7.57 1 69 126 GLU A N 1
ATOM 912 C CA . GLU A 1 126 ? 13.617 20.922 -6.289 1 69 126 GLU A CA 1
ATOM 913 C C . GLU A 1 126 ? 12.109 20.703 -6.152 1 69 126 GLU A C 1
ATOM 915 O O . GLU A 1 126 ? 11.578 20.719 -5.043 1 69 126 GLU A O 1
ATOM 920 N N . TYR A 1 127 ? 11.5 20.312 -7.18 1 79.12 127 TYR A N 1
ATOM 921 C CA . TYR A 1 127 ? 10.047 20.172 -7.148 1 79.12 127 TYR A CA 1
ATOM 922 C C . TYR A 1 127 ? 9.656 18.703 -7.125 1 79.12 127 TYR A C 1
ATOM 924 O O . TYR A 1 127 ? 8.469 18.359 -7.109 1 79.12 127 TYR A O 1
ATOM 932 N N . SER A 1 128 ? 10.695 17.875 -7.059 1 80.88 128 SER A N 1
ATOM 933 C CA . SER A 1 128 ? 10.469 16.438 -7.125 1 80.88 128 SER A CA 1
ATOM 934 C C . SER A 1 128 ? 9.539 15.969 -6.012 1 80.88 128 SER A C 1
ATOM 936 O O . SER A 1 128 ? 8.633 15.172 -6.246 1 80.88 128 SER A O 1
ATOM 938 N N . ILE A 1 129 ? 9.68 16.547 -4.91 1 78.69 129 ILE A N 1
ATOM 939 C CA . ILE A 1 129 ? 8.93 16.094 -3.746 1 78.69 129 ILE A CA 1
ATOM 940 C C . ILE A 1 129 ? 7.445 16.375 -3.945 1 78.69 129 ILE A C 1
ATOM 942 O O . ILE A 1 129 ? 6.59 15.617 -3.49 1 78.69 129 ILE A O 1
ATOM 946 N N . LEU A 1 130 ? 7.172 17.453 -4.664 1 80.19 130 LEU A N 1
ATOM 947 C CA . LEU A 1 130 ? 5.789 17.875 -4.852 1 80.19 130 LEU A CA 1
ATOM 948 C C . LEU A 1 130 ? 5.188 17.25 -6.105 1 80.19 130 LEU A C 1
ATOM 950 O O . LEU A 1 130 ? 4.039 16.812 -6.098 1 80.19 130 LEU A O 1
ATOM 954 N N . LEU A 1 131 ? 5.996 17.172 -7.105 1 88.81 131 LEU A N 1
ATOM 955 C CA . LEU A 1 131 ? 5.41 16.922 -8.414 1 88.81 131 LEU A CA 1
ATOM 956 C C . LEU A 1 131 ? 5.5 15.453 -8.789 1 88.81 131 LEU A C 1
ATOM 958 O O . LEU A 1 131 ? 4.641 14.93 -9.5 1 88.81 131 LEU A O 1
ATOM 962 N N . VAL A 1 132 ? 6.504 14.789 -8.258 1 92.69 132 VAL A N 1
ATOM 963 C CA . VAL A 1 132 ? 6.742 13.422 -8.711 1 92.69 132 VAL A CA 1
ATOM 964 C C . VAL A 1 132 ? 5.578 12.523 -8.289 1 92.69 132 VAL A C 1
ATOM 966 O O . VAL A 1 132 ? 5.008 11.805 -9.117 1 92.69 132 VAL A O 1
ATOM 969 N N . PRO A 1 133 ? 5.133 12.602 -7.008 1 93.31 133 PRO A N 1
ATOM 970 C CA . PRO A 1 133 ? 3.996 11.758 -6.625 1 93.31 133 PRO A CA 1
ATOM 971 C C . PRO A 1 133 ? 2.715 12.117 -7.371 1 93.31 133 PRO A C 1
ATOM 973 O O . PRO A 1 133 ? 1.983 11.234 -7.816 1 93.31 133 PRO A O 1
ATOM 976 N N . MET A 1 134 ? 2.496 13.375 -7.543 1 91.62 134 MET A N 1
ATOM 977 C CA . MET A 1 134 ? 1.293 13.844 -8.219 1 91.62 134 MET A CA 1
ATOM 978 C C . MET A 1 134 ? 1.296 13.43 -9.688 1 91.62 134 MET A C 1
ATOM 980 O O . MET A 1 134 ? 0.306 12.891 -10.188 1 91.62 134 MET A O 1
ATOM 984 N N . LEU A 1 135 ? 2.389 13.609 -10.352 1 95.56 135 LEU A N 1
ATOM 985 C CA . LEU A 1 135 ? 2.482 13.336 -11.781 1 95.56 135 LEU A CA 1
ATOM 986 C C . LEU A 1 135 ? 2.475 11.836 -12.047 1 95.56 135 LEU A C 1
ATOM 988 O O . LEU A 1 135 ? 1.972 11.391 -13.086 1 95.56 135 LEU A O 1
ATOM 992 N N . THR A 1 136 ? 3.045 11.07 -11.164 1 97.19 136 THR A N 1
ATOM 993 C CA . THR A 1 136 ? 3.072 9.625 -11.367 1 97.19 136 THR A CA 1
ATOM 994 C C . THR A 1 136 ? 1.67 9.039 -11.258 1 97.19 136 THR A C 1
ATOM 996 O O . THR A 1 136 ? 1.328 8.094 -11.969 1 97.19 136 THR A O 1
ATOM 999 N N . VAL A 1 137 ? 0.875 9.547 -10.352 1 96.94 137 VAL A N 1
ATOM 1000 C CA . VAL A 1 137 ? -0.516 9.117 -10.242 1 96.94 137 VAL A CA 1
ATOM 1001 C C . VAL A 1 137 ? -1.285 9.539 -11.492 1 96.94 137 VAL A C 1
ATOM 1003 O O . VAL A 1 137 ? -2.066 8.75 -12.039 1 96.94 137 VAL A O 1
ATOM 1006 N N . THR A 1 138 ? -1.015 10.727 -12.008 1 96.88 138 THR A N 1
ATOM 1007 C CA . THR A 1 138 ? -1.774 11.344 -13.086 1 96.88 138 THR A CA 1
ATOM 1008 C C . THR A 1 138 ? -1.475 10.656 -14.414 1 96.88 138 THR A C 1
ATOM 1010 O O . THR A 1 138 ? -2.373 10.469 -15.242 1 96.88 138 THR A O 1
ATOM 1013 N N . PHE A 1 139 ? -0.235 10.289 -14.633 1 97.5 139 PHE A N 1
ATOM 1014 C CA . PHE A 1 139 ? 0.109 9.797 -15.961 1 97.5 139 PHE A CA 1
ATOM 1015 C C . PHE A 1 139 ? 0.271 8.281 -15.953 1 97.5 139 PHE A C 1
ATOM 1017 O O . PHE A 1 139 ? -0.679 7.551 -16.234 1 97.5 139 PHE A O 1
ATOM 1024 N N . PRO A 1 140 ? 1.407 7.734 -15.406 1 98.31 140 PRO A N 1
ATOM 1025 C CA . PRO A 1 140 ? 1.482 6.273 -15.477 1 98.31 140 PRO A CA 1
ATOM 1026 C C . PRO A 1 140 ? 0.374 5.586 -14.68 1 98.31 140 PRO A C 1
ATOM 1028 O O . PRO A 1 140 ? -0.104 4.52 -15.07 1 98.31 140 PRO A O 1
ATOM 1031 N N . GLY A 1 141 ? -0.055 6.141 -13.523 1 98.25 141 GLY A N 1
ATOM 1032 C CA . GLY A 1 141 ? -1.16 5.574 -12.766 1 98.25 141 GLY A CA 1
ATOM 1033 C C . GLY A 1 141 ? -2.455 5.516 -13.555 1 98.25 141 GLY A C 1
ATOM 1034 O O . GLY A 1 141 ? -3.1 4.465 -13.617 1 98.25 141 GLY A O 1
ATOM 1035 N N . MET A 1 142 ? -2.756 6.641 -14.188 1 97.88 142 MET A N 1
ATOM 1036 C CA . MET A 1 142 ? -4.008 6.699 -14.938 1 97.88 142 MET A CA 1
ATOM 1037 C C . MET A 1 142 ? -3.9 5.914 -16.234 1 97.88 142 MET A C 1
ATOM 1039 O O . MET A 1 142 ? -4.891 5.355 -16.719 1 97.88 142 MET A O 1
ATOM 1043 N N . ILE A 1 143 ? -2.742 5.824 -16.844 1 98.25 143 ILE A N 1
ATOM 1044 C CA . ILE A 1 143 ? -2.551 4.961 -18 1 98.25 143 ILE A CA 1
ATOM 1045 C C . ILE A 1 143 ? -2.807 3.506 -17.609 1 98.25 143 ILE A C 1
ATOM 1047 O O . ILE A 1 143 ? -3.5 2.777 -18.328 1 98.25 143 ILE A O 1
ATOM 1051 N N . GLY A 1 144 ? -2.229 3.092 -16.469 1 97.44 144 GLY A N 1
ATOM 1052 C CA . GLY A 1 144 ? -2.518 1.756 -15.977 1 97.44 144 GLY A CA 1
ATOM 1053 C C . GLY A 1 144 ? -3.998 1.507 -15.758 1 97.44 144 GLY A C 1
ATOM 1054 O O . GLY A 1 144 ? -4.516 0.453 -16.141 1 97.44 144 GLY A O 1
ATOM 1055 N N . TYR A 1 145 ? -4.617 2.504 -15.164 1 96.94 145 TYR A N 1
ATOM 1056 C CA . TYR A 1 145 ? -6.051 2.408 -14.914 1 96.94 145 TYR A CA 1
ATOM 1057 C C . TYR A 1 145 ? -6.824 2.25 -16.219 1 96.94 145 TYR A C 1
ATOM 1059 O O . TYR A 1 145 ? -7.766 1.459 -16.297 1 96.94 145 TYR A O 1
ATOM 1067 N N . SER A 1 146 ? -6.418 2.945 -17.219 1 96.5 146 SER A N 1
ATOM 1068 C CA . SER A 1 146 ? -7.121 2.941 -18.5 1 96.5 146 SER A CA 1
ATOM 1069 C C . SER A 1 146 ? -6.902 1.631 -19.25 1 96.5 146 SER A C 1
ATOM 1071 O O . SER A 1 146 ? -7.758 1.206 -20.031 1 96.5 146 SER A O 1
ATOM 1073 N N . ILE A 1 147 ? -5.805 0.931 -19.016 1 95.56 147 ILE A N 1
ATOM 1074 C CA . ILE A 1 147 ? -5.461 -0.302 -19.703 1 95.56 147 ILE A CA 1
ATOM 1075 C C . ILE A 1 147 ? -6.133 -1.489 -19.031 1 95.56 147 ILE A C 1
ATOM 1077 O O . ILE A 1 147 ? -6.312 -2.547 -19.641 1 95.56 147 ILE A O 1
ATOM 1081 N N . LEU A 1 148 ? -6.566 -1.292 -17.844 1 93.44 148 LEU A N 1
ATOM 1082 C CA . LEU A 1 148 ? -7.031 -2.359 -16.953 1 93.44 148 LEU A CA 1
ATOM 1083 C C . LEU A 1 148 ? -8.156 -3.154 -17.625 1 93.44 148 LEU A C 1
ATOM 1085 O O . LEU A 1 148 ? -8.125 -4.387 -17.641 1 93.44 148 LEU A O 1
ATOM 1089 N N . PRO A 1 149 ? -9.234 -2.475 -18.219 1 91.12 149 PRO A N 1
ATOM 1090 C CA . PRO A 1 149 ? -10.32 -3.248 -18.828 1 91.12 149 PRO A CA 1
ATOM 1091 C C . PRO A 1 149 ? -9.852 -4.133 -19.969 1 91.12 149 PRO A C 1
ATOM 1093 O O . PRO A 1 149 ? -10.383 -5.227 -20.172 1 91.12 149 PRO A O 1
ATOM 1096 N N . TYR A 1 150 ? -8.844 -3.738 -20.641 1 90.19 150 TYR A N 1
ATOM 1097 C CA . TYR A 1 150 ? -8.32 -4.516 -21.75 1 90.19 150 TYR A CA 1
ATOM 1098 C C . TYR A 1 150 ? -7.539 -5.727 -21.25 1 90.19 150 TYR A C 1
ATOM 1100 O O . TYR A 1 150 ? -7.625 -6.812 -21.828 1 90.19 150 TYR A O 1
ATOM 1108 N N . VAL A 1 151 ? -6.828 -5.52 -20.188 1 87.62 151 VAL A N 1
ATOM 1109 C CA . VAL A 1 151 ? -6.059 -6.621 -19.625 1 87.62 151 VAL A CA 1
ATOM 1110 C C . VAL A 1 151 ? -7.008 -7.645 -19 1 87.62 151 VAL A C 1
ATOM 1112 O O . VAL A 1 151 ? -6.809 -8.852 -19.156 1 87.62 151 VAL A O 1
ATOM 1115 N N . ARG A 1 152 ? -8.008 -7.16 -18.328 1 83.38 152 ARG A N 1
ATOM 1116 C CA . ARG A 1 152 ? -9 -8.047 -17.719 1 83.38 152 ARG A CA 1
ATOM 1117 C C . ARG A 1 152 ? -9.719 -8.867 -18.781 1 83.38 152 ARG A C 1
ATOM 1119 O O . ARG A 1 152 ? -10.016 -10.047 -18.578 1 83.38 152 ARG A O 1
ATOM 1126 N N . SER A 1 153 ? -10 -8.188 -19.891 1 84.44 153 SER A N 1
ATOM 1127 C CA . SER A 1 153 ? -10.664 -8.891 -20.984 1 84.44 153 SER A CA 1
ATOM 1128 C C . SER A 1 153 ? -9.758 -9.969 -21.578 1 84.44 153 SER A C 1
ATOM 1130 O O . SER A 1 153 ? -10.234 -11.016 -22.016 1 84.44 153 SER A O 1
ATOM 1132 N N . GLY A 1 154 ? -8.477 -9.703 -21.531 1 83.38 154 GLY A N 1
ATOM 1133 C CA . GLY A 1 154 ? -7.543 -10.719 -21.984 1 83.38 154 GLY A CA 1
ATOM 1134 C C . GLY A 1 154 ? -7.574 -11.984 -21.156 1 83.38 154 GLY A C 1
ATOM 1135 O O . GLY A 1 154 ? -7.555 -13.086 -21.688 1 83.38 154 GLY A O 1
ATOM 1136 N N . ALA A 1 155 ? -7.586 -11.781 -19.859 1 78.06 155 ALA A N 1
ATOM 1137 C CA . ALA A 1 155 ? -7.73 -12.93 -18.969 1 78.06 155 ALA A CA 1
ATOM 1138 C C . ALA A 1 155 ? -9.023 -13.688 -19.25 1 78.06 155 ALA A C 1
ATOM 1140 O O . ALA A 1 155 ? -9.062 -14.914 -19.156 1 78.06 155 ALA A O 1
ATOM 1141 N N . GLY A 1 156 ? -10.008 -12.898 -19.625 1 79.12 156 GLY A N 1
ATOM 1142 C CA . GLY A 1 156 ? -11.266 -13.508 -20.016 1 79.12 156 GLY A CA 1
ATOM 1143 C C . GLY A 1 156 ? -11.156 -14.367 -21.266 1 79.12 156 GLY A C 1
ATOM 1144 O O . GLY A 1 156 ? -11.758 -15.438 -21.344 1 79.12 156 GLY A O 1
ATOM 1145 N N . LEU A 1 157 ? -10.328 -13.898 -22.156 1 85.31 157 LEU A N 1
ATOM 1146 C CA . LEU A 1 157 ? -10.109 -14.656 -23.391 1 85.31 157 LEU A CA 1
ATOM 1147 C C . LEU A 1 157 ? -9.422 -15.984 -23.094 1 85.31 157 LEU A C 1
ATOM 1149 O O . LEU A 1 157 ? -9.75 -17 -23.703 1 85.31 157 LEU A O 1
ATOM 1153 N N . VAL A 1 158 ? -8.477 -15.906 -22.203 1 87.25 158 VAL A N 1
ATOM 1154 C CA . VAL A 1 158 ? -7.82 -17.141 -21.797 1 87.25 158 VAL A CA 1
ATOM 1155 C C . VAL A 1 158 ? -8.852 -18.078 -21.156 1 87.25 158 VAL A C 1
ATOM 1157 O O . VAL A 1 158 ? -8.844 -19.281 -21.438 1 87.25 158 VAL A O 1
ATOM 1160 N N . GLY A 1 159 ? -9.664 -17.438 -20.375 1 86.88 159 GLY A N 1
ATOM 1161 C CA . GLY A 1 159 ? -10.734 -18.219 -19.766 1 86.88 159 GLY A CA 1
ATOM 1162 C C . GLY A 1 159 ? -11.633 -18.891 -20.781 1 86.88 159 GLY A C 1
ATOM 1163 O O . GLY A 1 159 ? -11.992 -20.047 -20.625 1 86.88 159 GLY A O 1
ATOM 1164 N N . GLU A 1 160 ? -11.969 -18.188 -21.812 1 87.94 160 GLU A N 1
ATOM 1165 C CA . GLU A 1 160 ? -12.797 -18.734 -22.875 1 87.94 160 GLU A CA 1
ATOM 1166 C C . GLU A 1 160 ? -12.094 -19.906 -23.562 1 87.94 160 GLU A C 1
ATOM 1168 O O . GLU A 1 160 ? -12.742 -20.875 -23.953 1 87.94 160 GLU A O 1
ATOM 1173 N N . GLY A 1 161 ? -10.836 -19.75 -23.797 1 90.75 161 GLY A N 1
ATOM 1174 C CA . GLY A 1 161 ? -10.07 -20.859 -24.328 1 90.75 161 GLY A CA 1
ATOM 1175 C C . GLY A 1 161 ? -10.117 -22.109 -23.469 1 90.75 161 GLY A C 1
ATOM 1176 O O . GLY A 1 161 ? -10.297 -23.219 -23.969 1 90.75 161 GLY A O 1
ATOM 1177 N N . VAL A 1 162 ? -9.945 -21.844 -22.219 1 92.06 162 VAL A N 1
ATOM 1178 C CA . VAL A 1 162 ? -10.008 -22.953 -21.266 1 92.06 162 VAL A CA 1
ATOM 1179 C C . VAL A 1 162 ? -11.406 -23.562 -21.281 1 92.06 162 VAL A C 1
ATOM 1181 O O . VAL A 1 162 ? -11.555 -24.797 -21.219 1 92.06 162 VAL A O 1
ATOM 1184 N N . ALA A 1 163 ? -12.406 -22.719 -21.344 1 90 163 ALA A N 1
ATOM 1185 C CA . ALA A 1 163 ? -13.789 -23.172 -21.375 1 90 163 ALA A CA 1
ATOM 1186 C C . ALA A 1 163 ? -14.031 -24.094 -22.562 1 90 163 ALA A C 1
ATOM 1188 O O . ALA A 1 163 ? -14.805 -25.062 -22.453 1 90 163 ALA A O 1
ATOM 1189 N N . TYR A 1 164 ? -13.43 -23.766 -23.641 1 93 164 TYR A N 1
ATOM 1190 C CA . TYR A 1 164 ? -13.555 -24.594 -24.828 1 93 164 TYR A CA 1
ATOM 1191 C C . TYR A 1 164 ? -12.984 -25.984 -24.578 1 93 164 TYR A C 1
ATOM 1193 O O . TYR A 1 164 ? -13.508 -26.984 -25.094 1 93 164 TYR A O 1
ATOM 1201 N N . LEU A 1 165 ? -11.969 -26.094 -23.828 1 94.5 165 LEU A N 1
ATOM 1202 C CA . LEU A 1 165 ? -11.32 -27.375 -23.547 1 94.5 165 LEU A CA 1
ATOM 1203 C C . LEU A 1 165 ? -12.219 -28.266 -22.703 1 94.5 165 LEU A C 1
ATOM 1205 O O . LEU A 1 165 ? -12.078 -29.484 -22.719 1 94.5 165 LEU A O 1
ATOM 1209 N N . THR A 1 166 ? -13.062 -27.656 -21.953 1 92.56 166 THR A N 1
ATOM 1210 C CA . THR A 1 166 ? -13.914 -28.406 -21.031 1 92.56 166 THR A CA 1
ATOM 1211 C C . THR A 1 166 ? -14.891 -29.281 -21.812 1 92.56 166 THR A C 1
ATOM 1213 O O . THR A 1 166 ? -15.5 -30.203 -21.25 1 92.56 166 THR A O 1
ATOM 1216 N N . ASN A 1 167 ? -15.023 -29.031 -23.109 1 92.25 167 ASN A N 1
ATOM 1217 C CA . ASN A 1 167 ? -15.93 -29.797 -23.938 1 92.25 167 ASN A CA 1
ATOM 1218 C C . ASN A 1 167 ? -15.273 -31.078 -24.453 1 92.25 167 ASN A C 1
ATOM 1220 O O . ASN A 1 167 ? -15.945 -31.938 -25.047 1 92.25 167 ASN A O 1
ATOM 1224 N N . LEU A 1 168 ? -14.094 -31.297 -24.188 1 94.75 168 LEU A N 1
ATOM 1225 C CA . LEU A 1 168 ? -13.359 -32.469 -24.656 1 94.75 168 LEU A CA 1
ATOM 1226 C C . LEU A 1 168 ? -13.562 -33.656 -23.703 1 94.75 168 LEU A C 1
ATOM 1228 O O . LEU A 1 168 ? -14.195 -33.5 -22.656 1 94.75 168 LEU A O 1
ATOM 1232 N N . GLN A 1 169 ? -13.047 -34.781 -24.203 1 95.88 169 GLN A N 1
ATOM 1233 C CA . GLN A 1 169 ? -13.07 -35.969 -23.328 1 95.88 169 GLN A CA 1
ATOM 1234 C C . GLN A 1 169 ? -12.25 -35.719 -22.062 1 95.88 169 GLN A C 1
ATOM 1236 O O . GLN A 1 169 ? -11.18 -35.094 -22.125 1 95.88 169 GLN A O 1
ATOM 1241 N N . PRO A 1 170 ? -12.719 -36.281 -20.953 1 95.5 170 PRO A N 1
ATOM 1242 C CA . PRO A 1 170 ? -12.172 -35.938 -19.641 1 95.5 170 PRO A CA 1
ATOM 1243 C C . PRO A 1 170 ? -10.656 -36.125 -19.562 1 95.5 170 PRO A C 1
ATOM 1245 O O . PRO A 1 170 ? -9.953 -35.344 -18.953 1 95.5 170 PRO A O 1
ATOM 1248 N N . VAL A 1 171 ? -10.141 -37.125 -20.125 1 97.56 171 VAL A N 1
ATOM 1249 C CA . VAL A 1 171 ? -8.711 -37.406 -20.031 1 97.56 171 VAL A CA 1
ATOM 1250 C C . VAL A 1 171 ? -7.926 -36.344 -20.797 1 97.56 171 VAL A C 1
ATOM 1252 O O . VAL A 1 171 ? -6.953 -35.781 -20.281 1 97.56 171 VAL A O 1
ATOM 1255 N N . VAL A 1 172 ? -8.336 -36.031 -22.047 1 97.56 172 VAL A N 1
ATOM 1256 C CA . VAL A 1 172 ? -7.664 -35.031 -22.875 1 97.56 172 VAL A CA 1
ATOM 1257 C C . VAL A 1 172 ? -7.883 -33.656 -22.281 1 97.56 172 VAL A C 1
ATOM 1259 O O . VAL A 1 172 ? -6.953 -32.844 -22.219 1 97.56 172 VAL A O 1
ATOM 1262 N N . MET A 1 173 ? -9.133 -33.438 -21.875 1 96.75 173 MET A N 1
ATOM 1263 C CA . MET A 1 173 ? -9.484 -32.188 -21.234 1 96.75 173 MET A CA 1
ATOM 1264 C C . MET A 1 173 ? -8.602 -31.922 -20.016 1 96.75 173 MET A C 1
ATOM 1266 O O . MET A 1 173 ? -8.023 -30.828 -19.875 1 96.75 173 MET A O 1
ATOM 1270 N N . GLY A 1 174 ? -8.508 -32.906 -19.188 1 97.69 174 GLY A N 1
ATOM 1271 C CA . GLY A 1 174 ? -7.727 -32.781 -17.969 1 97.69 174 GLY A CA 1
ATOM 1272 C C . GLY A 1 174 ? -6.258 -32.5 -18.234 1 97.69 174 GLY A C 1
ATOM 1273 O O . GLY A 1 174 ? -5.668 -31.625 -17.594 1 97.69 174 GLY A O 1
ATOM 1274 N N . ALA A 1 175 ? -5.727 -33.188 -19.172 1 98.31 175 ALA A N 1
ATOM 1275 C CA . ALA A 1 175 ? -4.312 -33.031 -19.5 1 98.31 175 ALA A CA 1
ATOM 1276 C C . ALA A 1 175 ? -4.031 -31.625 -20.016 1 98.31 175 ALA A C 1
ATOM 1278 O O . ALA A 1 175 ? -3.08 -30.969 -19.578 1 98.31 175 ALA A O 1
ATOM 1279 N N . LEU A 1 176 ? -4.848 -31.141 -20.875 1 98.12 176 LEU A N 1
ATOM 1280 C CA . LEU A 1 176 ? -4.629 -29.844 -21.5 1 98.12 176 LEU A CA 1
ATOM 1281 C C . LEU A 1 176 ? -4.867 -28.719 -20.516 1 98.12 176 LEU A C 1
ATOM 1283 O O . LEU A 1 176 ? -4.078 -27.766 -20.453 1 98.12 176 LEU A O 1
ATOM 1287 N N . ILE A 1 177 ? -5.926 -28.828 -19.719 1 97.62 177 ILE A N 1
ATOM 1288 C CA . ILE A 1 177 ? -6.258 -27.781 -18.766 1 97.62 177 ILE A CA 1
ATOM 1289 C C . ILE A 1 177 ? -5.168 -27.688 -17.688 1 97.62 177 ILE A C 1
ATOM 1291 O O . ILE A 1 177 ? -4.773 -26.594 -17.281 1 97.62 177 ILE A O 1
ATOM 1295 N N . ALA A 1 178 ? -4.688 -28.828 -17.281 1 98.38 178 ALA A N 1
ATOM 1296 C CA . ALA A 1 178 ? -3.619 -28.844 -16.297 1 98.38 178 ALA A CA 1
ATOM 1297 C C . ALA A 1 178 ? -2.371 -28.141 -16.812 1 98.38 178 ALA A C 1
ATOM 1299 O O . ALA A 1 178 ? -1.734 -27.375 -16.094 1 98.38 178 ALA A O 1
ATOM 1300 N N . VAL A 1 179 ? -2.047 -28.391 -18.062 1 98.19 179 VAL A N 1
ATOM 1301 C CA . VAL A 1 179 ? -0.876 -27.766 -18.672 1 98.19 179 VAL A CA 1
ATOM 1302 C C . VAL A 1 179 ? -1.105 -26.25 -18.797 1 98.19 179 VAL A C 1
ATOM 1304 O O . VAL A 1 179 ? -0.22 -25.453 -18.469 1 98.19 179 VAL A O 1
ATOM 1307 N N . VAL A 1 180 ? -2.238 -25.859 -19.219 1 97.31 180 VAL A N 1
ATOM 1308 C CA . VAL A 1 180 ? -2.551 -24.453 -19.406 1 97.31 180 VAL A CA 1
ATOM 1309 C C . VAL A 1 180 ? -2.467 -23.719 -18.062 1 97.31 180 VAL A C 1
ATOM 1311 O O . VAL A 1 180 ? -1.842 -22.672 -17.969 1 97.31 180 VAL A O 1
ATOM 1314 N N . PHE A 1 181 ? -3.045 -24.297 -17.031 1 96.69 181 PHE A N 1
ATOM 1315 C CA . PHE A 1 181 ? -3.014 -23.656 -15.711 1 96.69 181 PHE A CA 1
ATOM 1316 C C . PHE A 1 181 ? -1.607 -23.703 -15.125 1 96.69 181 PHE A C 1
ATOM 1318 O O . PHE A 1 181 ? -1.221 -22.812 -14.367 1 96.69 181 PHE A O 1
ATOM 1325 N N . GLY A 1 182 ? -0.864 -24.734 -15.523 1 97.12 182 GLY A N 1
ATOM 1326 C CA . GLY A 1 182 ? 0.544 -24.75 -15.156 1 97.12 182 GLY A CA 1
ATOM 1327 C C . GLY A 1 182 ? 1.325 -23.594 -15.75 1 97.12 182 GLY A C 1
ATOM 1328 O O . GLY A 1 182 ? 2.207 -23.031 -15.094 1 97.12 182 GLY A O 1
ATOM 1329 N N . ILE A 1 183 ? 0.973 -23.234 -16.938 1 96 183 ILE A N 1
ATOM 1330 C CA . ILE A 1 183 ? 1.627 -22.125 -17.609 1 96 183 ILE A CA 1
ATOM 1331 C C . ILE A 1 183 ? 1.116 -20.797 -17.031 1 96 183 ILE A C 1
ATOM 1333 O O . ILE A 1 183 ? 1.9 -19.891 -16.766 1 96 183 ILE A O 1
ATOM 1337 N N . ILE A 1 184 ? -0.162 -20.734 -16.781 1 93.31 184 ILE A N 1
ATOM 1338 C CA . ILE A 1 184 ? -0.784 -19.5 -16.281 1 93.31 184 ILE A CA 1
ATOM 1339 C C . ILE A 1 184 ? -0.223 -19.156 -14.906 1 93.31 184 ILE A C 1
ATOM 1341 O O . ILE A 1 184 ? 0.064 -18 -14.625 1 93.31 184 ILE A O 1
ATOM 1345 N N . ILE A 1 185 ? 0.019 -20.156 -14.078 1 93.75 185 ILE A N 1
ATOM 1346 C CA . ILE A 1 185 ? 0.477 -19.891 -12.719 1 93.75 185 ILE A CA 1
ATOM 1347 C C . ILE A 1 185 ? 1.892 -19.328 -12.75 1 93.75 185 ILE A C 1
ATOM 1349 O O . ILE A 1 185 ? 2.322 -18.672 -11.797 1 93.75 185 ILE A O 1
ATOM 1353 N N . LEU A 1 186 ? 2.594 -19.547 -13.828 1 94.06 186 LEU A N 1
ATOM 1354 C CA . LEU A 1 186 ? 3.939 -19.016 -13.984 1 94.06 186 LEU A CA 1
ATOM 1355 C C . LEU A 1 186 ? 3.908 -17.672 -14.703 1 94.06 186 LEU A C 1
ATOM 1357 O O . LEU A 1 186 ? 4.953 -17.047 -14.922 1 94.06 186 LEU A O 1
ATOM 1361 N N . SER A 1 187 ? 2.738 -17.219 -15.102 1 87.88 187 SER A N 1
ATOM 1362 C CA . SER A 1 187 ? 2.531 -15.945 -15.789 1 87.88 187 SER A CA 1
ATOM 1363 C C . SER A 1 187 ? 1.907 -14.914 -14.859 1 87.88 187 SER A C 1
ATOM 1365 O O . SER A 1 187 ? 1.549 -15.227 -13.727 1 87.88 187 SER A O 1
ATOM 1367 N N . PRO A 1 188 ? 1.825 -13.727 -15.305 1 85.75 188 PRO A N 1
ATOM 1368 C CA . PRO A 1 188 ? 1.2 -12.688 -14.484 1 85.75 188 PRO A CA 1
ATOM 1369 C C . PRO A 1 188 ? -0.325 -12.75 -14.508 1 85.75 188 PRO A C 1
ATOM 1371 O O . PRO A 1 188 ? -0.993 -11.883 -13.945 1 85.75 188 PRO A O 1
ATOM 1374 N N . ILE A 1 189 ? -0.864 -13.734 -15.062 1 85.56 189 ILE A N 1
ATOM 1375 C CA . ILE A 1 189 ? -2.309 -13.922 -15.148 1 85.56 189 ILE A CA 1
ATOM 1376 C C . ILE A 1 189 ? -2.797 -14.703 -13.922 1 85.56 189 ILE A C 1
ATOM 1378 O O . ILE A 1 189 ? -2.16 -15.672 -13.5 1 85.56 189 ILE A O 1
ATOM 1382 N N . SER A 1 190 ? -3.875 -14.258 -13.352 1 82.94 190 SER A N 1
ATOM 1383 C CA . SER A 1 190 ? -4.438 -14.914 -12.18 1 82.94 190 SER A CA 1
ATOM 1384 C C . SER A 1 190 ? -5.117 -16.219 -12.547 1 82.94 190 SER A C 1
ATOM 1386 O O . SER A 1 190 ? -6.07 -16.234 -13.328 1 82.94 190 SER A O 1
ATOM 1388 N N . THR A 1 191 ? -4.594 -17.203 -11.945 1 89.5 191 THR A N 1
ATOM 1389 C CA . THR A 1 191 ? -5.223 -18.5 -12.164 1 89.5 191 THR A CA 1
ATOM 1390 C C . THR A 1 191 ? -6.625 -18.531 -11.562 1 89.5 191 THR A C 1
ATOM 1392 O O . THR A 1 191 ? -7.57 -19.016 -12.195 1 89.5 191 THR A O 1
ATOM 1395 N N . VAL A 1 192 ? -6.742 -17.969 -10.383 1 81 192 VAL A N 1
ATOM 1396 C CA . VAL A 1 192 ? -8.047 -17.906 -9.734 1 81 192 VAL A CA 1
ATOM 1397 C C . VAL A 1 192 ? -8.977 -17 -10.539 1 81 192 VAL A C 1
ATOM 1399 O O . VAL A 1 192 ? -10.164 -17.297 -10.695 1 81 192 VAL A O 1
ATOM 1402 N N . GLY A 1 193 ? -8.445 -15.969 -11.055 1 79.31 193 GLY A N 1
ATOM 1403 C CA . GLY A 1 193 ? -9.219 -15.07 -11.898 1 79.31 193 GLY A CA 1
ATOM 1404 C C . GLY A 1 193 ? -9.781 -15.758 -13.133 1 79.31 193 GLY A C 1
ATOM 1405 O O . GLY A 1 193 ? -10.969 -15.633 -13.43 1 79.31 193 GLY A O 1
ATOM 1406 N N . VAL A 1 194 ? -8.953 -16.484 -13.797 1 87.12 194 VAL A N 1
ATOM 1407 C CA . VAL A 1 194 ? -9.367 -17.203 -15.008 1 87.12 194 VAL A CA 1
ATOM 1408 C C . VAL A 1 194 ? -10.422 -18.25 -14.656 1 87.12 194 VAL A C 1
ATOM 1410 O O . VAL A 1 194 ? -11.445 -18.359 -15.336 1 87.12 194 VAL A O 1
ATOM 1413 N N . ALA A 1 195 ? -10.172 -18.922 -13.578 1 88.88 195 ALA A N 1
ATOM 1414 C CA . ALA A 1 195 ? -11.094 -19.984 -13.18 1 88.88 195 ALA A CA 1
ATOM 1415 C C . ALA A 1 195 ? -12.445 -19.422 -12.758 1 88.88 195 ALA A C 1
ATOM 1417 O O . ALA A 1 195 ? -13.492 -20 -13.07 1 88.88 195 ALA A O 1
ATOM 1418 N N . THR A 1 196 ? -12.445 -18.359 -12.109 1 79.5 196 THR A N 1
ATOM 1419 C CA . THR A 1 196 ? -13.68 -17.797 -11.562 1 79.5 196 THR A CA 1
ATOM 1420 C C . THR A 1 196 ? -14.484 -17.094 -12.656 1 79.5 196 THR A C 1
ATOM 1422 O O . THR A 1 196 ? -15.719 -17.125 -12.641 1 79.5 196 THR A O 1
ATOM 1425 N N . VAL A 1 197 ? -13.828 -16.469 -13.555 1 76.56 197 VAL A N 1
ATOM 1426 C CA . VAL A 1 197 ? -14.523 -15.742 -14.617 1 76.56 197 VAL A CA 1
ATOM 1427 C C . VAL A 1 197 ? -15.367 -16.719 -15.438 1 76.56 197 VAL A C 1
ATOM 1429 O O . VAL A 1 197 ? -16.484 -16.391 -15.844 1 76.56 197 VAL A O 1
ATOM 1432 N N . ILE A 1 198 ? -14.859 -17.891 -15.602 1 85.25 198 ILE A N 1
ATOM 1433 C CA . ILE A 1 198 ? -15.578 -18.859 -16.422 1 85.25 198 ILE A CA 1
ATOM 1434 C C . ILE A 1 198 ? -16.266 -19.891 -15.531 1 85.25 198 ILE A C 1
ATOM 1436 O O . ILE A 1 198 ? -16.766 -20.922 -16.016 1 85.25 198 ILE A O 1
ATOM 1440 N N . MET A 1 199 ? -16.219 -19.672 -14.258 1 83.56 199 MET A N 1
ATOM 1441 C CA . MET A 1 199 ? -16.812 -20.562 -13.273 1 83.56 199 MET A CA 1
ATOM 1442 C C . MET A 1 199 ? -16.391 -22.016 -13.523 1 83.56 199 MET A C 1
ATOM 1444 O O . MET A 1 199 ? -17.219 -22.906 -13.594 1 83.56 199 MET A O 1
ATOM 1448 N N . LEU A 1 200 ? -15.117 -22.203 -13.719 1 90.44 200 LEU A N 1
ATOM 1449 C CA . LEU A 1 200 ? -14.562 -23.531 -13.984 1 90.44 200 LEU A CA 1
ATOM 1450 C C . LEU A 1 200 ? -14.82 -24.469 -12.805 1 90.44 200 LEU A C 1
ATOM 1452 O O . LEU A 1 200 ? -14.359 -24.203 -11.688 1 90.44 200 LEU A O 1
ATOM 1456 N N . SER A 1 201 ? -15.594 -25.531 -13.055 1 90.56 201 SER A N 1
ATOM 1457 C CA . SER A 1 201 ? -15.906 -26.5 -12.008 1 90.56 201 SER A CA 1
ATOM 1458 C C . SER A 1 201 ? -15.727 -27.922 -12.516 1 90.56 201 SER A C 1
ATOM 1460 O O . SER A 1 201 ? -15.219 -28.141 -13.617 1 90.56 201 SER A O 1
ATOM 1462 N N . GLY A 1 202 ? -15.906 -28.859 -11.586 1 93 202 GLY A N 1
ATOM 1463 C CA . GLY A 1 202 ? -15.836 -30.25 -11.977 1 93 202 GLY A CA 1
ATOM 1464 C C . GLY A 1 202 ? -14.414 -30.734 -12.227 1 93 202 GLY A C 1
ATOM 1465 O O . GLY A 1 202 ? -13.484 -30.312 -11.547 1 93 202 GLY A O 1
ATOM 1466 N N . ILE A 1 203 ? -14.281 -31.594 -13.164 1 95.38 203 ILE A N 1
ATOM 1467 C CA . ILE A 1 203 ? -13.008 -32.219 -13.477 1 95.38 203 ILE A CA 1
ATOM 1468 C C . ILE A 1 203 ? -12.023 -31.188 -14.008 1 95.38 203 ILE A C 1
ATOM 1470 O O . ILE A 1 203 ? -10.828 -31.25 -13.727 1 95.38 203 ILE A O 1
ATOM 1474 N N . GLY A 1 204 ? -12.602 -30.25 -14.75 1 96.06 204 GLY A N 1
ATOM 1475 C CA . GLY A 1 204 ? -11.758 -29.188 -15.258 1 96.06 204 GLY A CA 1
ATOM 1476 C C . GLY A 1 204 ? -11.039 -28.422 -14.156 1 96.06 204 GLY A C 1
ATOM 1477 O O . GLY A 1 204 ? -9.836 -28.172 -14.25 1 96.06 204 GLY A O 1
ATOM 1478 N N . SER A 1 205 ? -11.789 -28.078 -13.117 1 95.69 205 SER A N 1
ATOM 1479 C CA . SER A 1 205 ? -11.234 -27.375 -11.977 1 95.69 205 SER A CA 1
ATOM 1480 C C . SER A 1 205 ? -10.211 -28.234 -11.234 1 95.69 205 SER A C 1
ATOM 1482 O O . SER A 1 205 ? -9.164 -27.734 -10.805 1 95.69 205 SER A O 1
ATOM 1484 N N . GLY A 1 206 ? -10.578 -29.438 -11.07 1 96.5 206 GLY A N 1
ATOM 1485 C CA . GLY A 1 206 ? -9.641 -30.359 -10.438 1 96.5 206 GLY A CA 1
ATOM 1486 C C . GLY A 1 206 ? -8.336 -30.484 -11.203 1 96.5 206 GLY A C 1
ATOM 1487 O O . GLY A 1 206 ? -7.258 -30.484 -10.602 1 96.5 206 GLY A O 1
ATOM 1488 N N . ALA A 1 207 ? -8.461 -30.609 -12.516 1 97.62 207 ALA A N 1
ATOM 1489 C CA . ALA A 1 207 ? -7.289 -30.719 -13.375 1 97.62 207 ALA A CA 1
ATOM 1490 C C . ALA A 1 207 ? -6.449 -29.438 -13.32 1 97.62 207 ALA A C 1
ATOM 1492 O O . ALA A 1 207 ? -5.219 -29.5 -13.281 1 97.62 207 ALA A O 1
ATOM 1493 N N . ALA A 1 208 ? -7.113 -28.328 -13.359 1 97.56 208 ALA A N 1
ATOM 1494 C CA . ALA A 1 208 ? -6.422 -27.047 -13.258 1 97.56 208 ALA A CA 1
ATOM 1495 C C . ALA A 1 208 ? -5.594 -26.969 -11.977 1 97.56 208 ALA A C 1
ATOM 1497 O O . ALA A 1 208 ? -4.426 -26.578 -12.016 1 97.56 208 ALA A O 1
ATOM 1498 N N . ASN A 1 209 ? -6.168 -27.328 -10.898 1 96.62 209 ASN A N 1
ATOM 1499 C CA . ASN A 1 209 ? -5.484 -27.312 -9.617 1 96.62 209 ASN A CA 1
ATOM 1500 C C . ASN A 1 209 ? -4.266 -28.234 -9.617 1 96.62 209 ASN A C 1
ATOM 1502 O O . ASN A 1 209 ? -3.205 -27.875 -9.109 1 96.62 209 ASN A O 1
ATOM 1506 N N . LEU A 1 210 ? -4.477 -29.422 -10.18 1 97.75 210 LEU A N 1
ATOM 1507 C CA . LEU A 1 210 ? -3.389 -30.391 -10.211 1 97.75 210 LEU A CA 1
ATOM 1508 C C . LEU A 1 210 ? -2.24 -29.891 -11.086 1 97.75 210 LEU A C 1
ATOM 1510 O O . LEU A 1 210 ? -1.077 -30.203 -10.828 1 97.75 210 LEU A O 1
ATOM 1514 N N . GLY A 1 211 ? -2.572 -29.141 -12.141 1 98.12 211 GLY A N 1
ATOM 1515 C CA . GLY A 1 211 ? -1.526 -28.484 -12.898 1 98.12 211 GLY A CA 1
ATOM 1516 C C . GLY A 1 211 ? -0.668 -27.562 -12.055 1 98.12 211 GLY A C 1
ATOM 1517 O O . GLY A 1 211 ? 0.56 -27.562 -12.164 1 98.12 211 GLY A O 1
ATOM 1518 N N . ILE A 1 212 ? -1.32 -26.844 -11.234 1 96.88 212 ILE A N 1
ATOM 1519 C CA . ILE A 1 212 ? -0.627 -25.906 -10.359 1 96.88 212 ILE A CA 1
ATOM 1520 C C . ILE A 1 212 ? 0.183 -26.672 -9.312 1 96.88 212 ILE A C 1
ATOM 1522 O O . ILE A 1 212 ? 1.31 -26.281 -8.992 1 96.88 212 ILE A O 1
ATOM 1526 N N . VAL A 1 213 ? -0.383 -27.734 -8.812 1 97 213 VAL A N 1
ATOM 1527 C CA . VAL A 1 213 ? 0.321 -28.594 -7.867 1 97 213 VAL A CA 1
ATOM 1528 C C . VAL A 1 213 ? 1.602 -29.125 -8.508 1 97 213 VAL A C 1
ATOM 1530 O O . VAL A 1 213 ? 2.666 -29.109 -7.887 1 97 213 VAL A O 1
ATOM 1533 N N . ALA A 1 214 ? 1.451 -29.594 -9.719 1 98.06 214 ALA A N 1
ATOM 1534 C CA . ALA A 1 214 ? 2.596 -30.141 -10.445 1 98.06 214 ALA A CA 1
ATOM 1535 C C . ALA A 1 214 ? 3.701 -29.094 -10.586 1 98.06 214 ALA A C 1
ATOM 1537 O O . ALA A 1 214 ? 4.871 -29.375 -10.32 1 98.06 214 ALA A O 1
ATOM 1538 N N . VAL A 1 215 ? 3.309 -27.922 -10.945 1 97.94 215 VAL A N 1
ATOM 1539 C CA . VAL A 1 215 ? 4.285 -26.859 -11.188 1 97.94 215 VAL A CA 1
ATOM 1540 C C . VAL A 1 215 ? 4.875 -26.391 -9.867 1 97.94 215 VAL A C 1
ATOM 1542 O O . VAL A 1 215 ? 6.094 -26.234 -9.734 1 97.94 215 VAL A O 1
ATOM 1545 N N . GLY A 1 216 ? 4.07 -26.156 -8.898 1 96.19 216 GLY A N 1
ATOM 1546 C CA . GLY A 1 216 ? 4.555 -25.719 -7.598 1 96.19 216 GLY A CA 1
ATOM 1547 C C . GLY A 1 216 ? 5.516 -26.703 -6.961 1 96.19 216 GLY A C 1
ATOM 1548 O O . GLY A 1 216 ? 6.613 -26.328 -6.543 1 96.19 216 GLY A O 1
ATOM 1549 N N . MET A 1 217 ? 5.164 -27.938 -6.91 1 96.31 217 MET A N 1
ATOM 1550 C CA . MET A 1 217 ? 6.012 -28.984 -6.324 1 96.31 217 MET A CA 1
ATOM 1551 C C . MET A 1 217 ? 7.273 -29.188 -7.16 1 96.31 217 MET A C 1
ATOM 1553 O O . MET A 1 217 ? 8.359 -29.375 -6.613 1 96.31 217 MET A O 1
ATOM 1557 N N . GLY A 1 218 ? 7.086 -29.219 -8.398 1 97.62 218 GLY A N 1
ATOM 1558 C CA . GLY A 1 218 ? 8.234 -29.359 -9.281 1 97.62 218 GLY A CA 1
ATOM 1559 C C . GLY A 1 218 ? 9.273 -28.281 -9.086 1 97.62 218 GLY A C 1
ATOM 1560 O O . GLY A 1 218 ? 10.469 -28.562 -9.016 1 97.62 218 GLY A O 1
ATOM 1561 N N . LEU A 1 219 ? 8.797 -27.078 -9.039 1 96.62 219 LEU A N 1
ATOM 1562 C CA . LEU A 1 219 ? 9.711 -25.953 -8.844 1 96.62 219 LEU A CA 1
ATOM 1563 C C . LEU A 1 219 ? 10.367 -26.031 -7.469 1 96.62 219 LEU A C 1
ATOM 1565 O O . LEU A 1 219 ? 11.539 -25.656 -7.312 1 96.62 219 LEU A O 1
ATOM 1569 N N . CYS A 1 220 ? 9.609 -26.438 -6.508 1 95.19 220 CYS A N 1
ATOM 1570 C CA . CYS A 1 220 ? 10.164 -26.641 -5.176 1 95.19 220 CYS A CA 1
ATOM 1571 C C . CYS A 1 220 ? 11.344 -27.594 -5.211 1 95.19 220 CYS A C 1
ATOM 1573 O O . CYS A 1 220 ? 12.414 -27.297 -4.688 1 95.19 220 CYS A O 1
ATOM 1575 N N . PHE A 1 221 ? 11.227 -28.672 -5.918 1 96 221 PHE A N 1
ATOM 1576 C CA . PHE A 1 221 ? 12.266 -29.688 -5.973 1 96 221 PHE A CA 1
ATOM 1577 C C . PHE A 1 221 ? 13.422 -29.234 -6.863 1 96 221 PHE A C 1
ATOM 1579 O O . PHE A 1 221 ? 14.586 -29.469 -6.535 1 96 221 PHE A O 1
ATOM 1586 N N . ALA A 1 222 ? 13.062 -28.609 -7.93 1 95.69 222 ALA A N 1
ATOM 1587 C CA . ALA A 1 222 ? 14.086 -28.188 -8.883 1 95.69 222 ALA A CA 1
ATOM 1588 C C . ALA A 1 222 ? 14.945 -27.078 -8.312 1 95.69 222 ALA A C 1
ATOM 1590 O O . ALA A 1 222 ? 16.109 -26.938 -8.672 1 95.69 222 ALA A O 1
ATOM 1591 N N . SER A 1 223 ? 14.344 -26.344 -7.422 1 93 223 SER A N 1
ATOM 1592 C CA . SER A 1 223 ? 15.031 -25.141 -6.93 1 93 223 SER A CA 1
ATOM 1593 C C . SER A 1 223 ? 15.797 -25.438 -5.648 1 93 223 SER A C 1
ATOM 1595 O O . SER A 1 223 ? 16.562 -24.594 -5.168 1 93 223 SER A O 1
ATOM 1597 N N . PHE A 1 224 ? 15.734 -26.609 -5.113 1 90.44 224 PHE A N 1
ATOM 1598 C CA . PHE A 1 224 ? 16.234 -26.969 -3.789 1 90.44 224 PHE A CA 1
ATOM 1599 C C . PHE A 1 224 ? 17.75 -26.812 -3.723 1 90.44 224 PHE A C 1
ATOM 1601 O O . PHE A 1 224 ? 18.297 -26.484 -2.67 1 90.44 224 PHE A O 1
ATOM 1608 N N . LYS A 1 225 ? 18.453 -27 -4.77 1 90.38 225 LYS A N 1
ATOM 1609 C CA . LYS A 1 225 ? 19.922 -26.938 -4.781 1 90.38 225 LYS A CA 1
ATOM 1610 C C . LYS A 1 225 ? 20.406 -25.516 -4.984 1 90.38 225 LYS A C 1
ATOM 1612 O O . LYS A 1 225 ? 21.5 -25.156 -4.543 1 90.38 225 LYS A O 1
ATOM 1617 N N . ALA A 1 226 ? 19.609 -24.75 -5.602 1 92.69 226 ALA A N 1
ATOM 1618 C CA . ALA A 1 226 ? 20.047 -23.406 -5.969 1 92.69 226 ALA A CA 1
ATOM 1619 C C . ALA A 1 226 ? 19.562 -22.375 -4.957 1 92.69 226 ALA A C 1
ATOM 1621 O O . ALA A 1 226 ? 20.062 -21.25 -4.918 1 92.69 226 ALA A O 1
ATOM 1622 N N . ASN A 1 227 ? 18.609 -22.781 -4.16 1 91.81 227 ASN A N 1
ATOM 1623 C CA . ASN A 1 227 ? 18 -21.859 -3.213 1 91.81 227 ASN A CA 1
ATOM 1624 C C . ASN A 1 227 ? 17.938 -22.453 -1.81 1 91.81 227 ASN A C 1
ATOM 1626 O O . ASN A 1 227 ? 18.156 -23.641 -1.626 1 91.81 227 ASN A O 1
ATOM 1630 N N . SER A 1 228 ? 17.688 -21.609 -0.827 1 87.31 228 SER A N 1
ATOM 1631 C CA . SER A 1 228 ? 17.453 -22.094 0.526 1 87.31 228 SER A CA 1
ATOM 1632 C C . SER A 1 228 ? 16.172 -22.922 0.594 1 87.31 228 SER A C 1
ATOM 1634 O O . SER A 1 228 ? 15.328 -22.828 -0.29 1 87.31 228 SER A O 1
ATOM 1636 N N . LEU A 1 229 ? 16.094 -23.719 1.639 1 87.38 229 LEU A N 1
ATOM 1637 C CA . LEU A 1 229 ? 14.914 -24.547 1.833 1 87.38 229 LEU A CA 1
ATOM 1638 C C . LEU A 1 229 ? 13.648 -23.688 1.917 1 87.38 229 LEU A C 1
ATOM 1640 O O . LEU A 1 229 ? 12.609 -24.062 1.373 1 87.38 229 LEU A O 1
ATOM 1644 N N . GLY A 1 230 ? 13.742 -22.578 2.57 1 83.38 230 GLY A N 1
ATOM 1645 C CA . GLY A 1 230 ? 12.602 -21.672 2.672 1 83.38 230 GLY A CA 1
ATOM 1646 C C . GLY A 1 230 ? 12.133 -21.141 1.328 1 83.38 230 GLY A C 1
ATOM 1647 O O . GLY A 1 230 ? 10.938 -21.109 1.051 1 83.38 230 GLY A O 1
ATOM 1648 N N . THR A 1 231 ? 13.125 -20.812 0.533 1 85.88 231 THR A N 1
ATOM 1649 C CA . THR A 1 231 ? 12.812 -20.297 -0.794 1 85.88 231 THR A CA 1
ATOM 1650 C C . THR A 1 231 ? 12.195 -21.391 -1.668 1 85.88 231 THR A C 1
ATOM 1652 O O . THR A 1 231 ? 11.273 -21.125 -2.445 1 85.88 231 THR A O 1
ATOM 1655 N N . ALA A 1 232 ? 12.711 -22.5 -1.48 1 90.94 232 ALA A N 1
ATOM 1656 C CA . ALA A 1 232 ? 12.172 -23.625 -2.244 1 90.94 232 ALA A CA 1
ATOM 1657 C C . ALA A 1 232 ? 10.734 -23.922 -1.838 1 90.94 232 ALA A C 1
ATOM 1659 O O . ALA A 1 232 ? 9.867 -24.141 -2.693 1 90.94 232 ALA A O 1
ATOM 1660 N N . LEU A 1 233 ? 10.484 -23.891 -0.587 1 88.94 233 LEU A N 1
ATOM 1661 C CA . LEU A 1 233 ? 9.156 -24.188 -0.071 1 88.94 233 LEU A CA 1
ATOM 1662 C C . LEU A 1 233 ? 8.156 -23.109 -0.457 1 88.94 233 LEU A C 1
ATOM 1664 O O . LEU A 1 233 ? 6.953 -23.359 -0.546 1 88.94 233 LEU A O 1
ATOM 1668 N N . ALA A 1 234 ? 8.672 -21.922 -0.747 1 87.38 234 ALA A N 1
ATOM 1669 C CA . ALA A 1 234 ? 7.816 -20.797 -1.105 1 87.38 234 ALA A CA 1
ATOM 1670 C C . ALA A 1 234 ? 7.102 -21.047 -2.428 1 87.38 234 ALA A C 1
ATOM 1672 O O . ALA A 1 234 ? 6.051 -20.469 -2.693 1 87.38 234 ALA A O 1
ATOM 1673 N N . HIS A 1 235 ? 7.609 -21.984 -3.205 1 91.75 235 HIS A N 1
ATOM 1674 C CA . HIS A 1 235 ? 6.961 -22.328 -4.465 1 91.75 235 HIS A CA 1
ATOM 1675 C C . HIS A 1 235 ? 5.633 -23.047 -4.227 1 91.75 235 HIS A C 1
ATOM 1677 O O . HIS A 1 235 ? 4.699 -22.906 -5.023 1 91.75 235 HIS A O 1
ATOM 1683 N N . VAL A 1 236 ? 5.566 -23.719 -3.133 1 89.5 236 VAL A N 1
ATOM 1684 C CA . VAL A 1 236 ? 4.387 -24.531 -2.842 1 89.5 236 VAL A CA 1
ATOM 1685 C C . VAL A 1 236 ? 3.482 -23.797 -1.859 1 89.5 236 VAL A C 1
ATOM 1687 O O . VAL A 1 236 ? 2.262 -23.766 -2.029 1 89.5 236 VAL A O 1
ATOM 1690 N N . LEU A 1 237 ? 4.082 -23.219 -0.916 1 83.5 237 LEU A N 1
ATOM 1691 C CA . LEU A 1 237 ? 3.314 -22.594 0.159 1 83.5 237 LEU A CA 1
ATOM 1692 C C . LEU A 1 237 ? 2.869 -21.188 -0.234 1 83.5 237 LEU A C 1
ATOM 1694 O O . LEU A 1 237 ? 1.838 -20.703 0.24 1 83.5 237 LEU A O 1
ATOM 1698 N N . GLY A 1 238 ? 3.637 -20.562 -0.992 1 82.31 238 GLY A N 1
ATOM 1699 C CA . GLY A 1 238 ? 3.307 -19.25 -1.504 1 82.31 238 GLY A CA 1
ATOM 1700 C C . GLY A 1 238 ? 2.711 -19.281 -2.898 1 82.31 238 GLY A C 1
ATOM 1701 O O . GLY A 1 238 ? 1.497 -19.422 -3.059 1 82.31 238 GLY A O 1
ATOM 1702 N N . SER A 1 239 ? 3.631 -19.203 -3.873 1 86.19 239 SER A N 1
ATOM 1703 C CA . SER A 1 239 ? 3.186 -19.25 -5.262 1 86.19 239 SER A CA 1
ATOM 1704 C C . SER A 1 239 ? 4.344 -19.562 -6.203 1 86.19 239 SER A C 1
ATOM 1706 O O . SER A 1 239 ? 5.438 -19 -6.051 1 86.19 239 SER A O 1
ATOM 1708 N N . PRO A 1 240 ? 4.016 -20.453 -7.059 1 92.25 240 PRO A N 1
ATOM 1709 C CA . PRO A 1 240 ? 5.027 -20.688 -8.094 1 92.25 240 PRO A CA 1
ATOM 1710 C C . PRO A 1 240 ? 5.387 -19.438 -8.875 1 92.25 240 PRO A C 1
ATOM 1712 O O . PRO A 1 240 ? 6.406 -19.406 -9.57 1 92.25 240 PRO A O 1
ATOM 1715 N N . LYS A 1 241 ? 4.613 -18.375 -8.734 1 88.44 241 LYS A N 1
ATOM 1716 C CA . LYS A 1 241 ? 4.809 -17.125 -9.461 1 88.44 241 LYS A CA 1
ATOM 1717 C C . LYS A 1 241 ? 6.145 -16.484 -9.094 1 88.44 241 LYS A C 1
ATOM 1719 O O . LYS A 1 241 ? 6.641 -15.617 -9.812 1 88.44 241 LYS A O 1
ATOM 1724 N N . ILE A 1 242 ? 6.727 -16.906 -8 1 88 242 ILE A N 1
ATOM 1725 C CA . ILE A 1 242 ? 8 -16.328 -7.578 1 88 242 ILE A CA 1
ATOM 1726 C C . ILE A 1 242 ? 9.078 -16.656 -8.609 1 88 242 ILE A C 1
ATOM 1728 O O . ILE A 1 242 ? 10.117 -16 -8.656 1 88 242 ILE A O 1
ATOM 1732 N N . GLN A 1 243 ? 8.805 -17.688 -9.484 1 91.81 243 GLN A N 1
ATOM 1733 C CA . GLN A 1 243 ? 9.75 -18.109 -10.523 1 91.81 243 GLN A CA 1
ATOM 1734 C C . GLN A 1 243 ? 9.414 -17.453 -11.859 1 91.81 243 GLN A C 1
ATOM 1736 O O . GLN A 1 243 ? 9.977 -17.812 -12.898 1 91.81 243 GLN A O 1
ATOM 1741 N N . MET A 1 244 ? 8.516 -16.484 -11.82 1 89.75 244 MET A N 1
ATOM 1742 C CA . MET A 1 244 ? 8.023 -15.883 -13.055 1 89.75 244 MET A CA 1
ATOM 1743 C C . MET A 1 244 ? 9.18 -15.32 -13.875 1 89.75 244 MET A C 1
ATOM 1745 O O . MET A 1 244 ? 9.234 -15.523 -15.094 1 89.75 244 MET A O 1
ATOM 1749 N N . ARG A 1 245 ? 10.117 -14.68 -13.289 1 89.31 245 ARG A N 1
ATOM 1750 C CA . ARG A 1 245 ? 11.258 -14.109 -14 1 89.31 245 ARG A CA 1
ATOM 1751 C C . ARG A 1 245 ? 12.047 -15.188 -14.719 1 89.31 245 ARG A C 1
ATOM 1753 O O . ARG A 1 245 ? 12.297 -15.086 -15.93 1 89.31 245 ARG A O 1
ATOM 1760 N N . ASN A 1 246 ? 12.414 -16.219 -13.984 1 92.75 246 ASN A N 1
ATOM 1761 C CA . ASN A 1 246 ? 13.234 -17.281 -14.578 1 92.75 246 ASN A CA 1
ATOM 1762 C C . ASN A 1 246 ? 12.5 -18 -15.703 1 92.75 246 ASN A C 1
ATOM 1764 O O . ASN A 1 246 ? 13.109 -18.391 -16.703 1 92.75 246 ASN A O 1
ATOM 1768 N N . PHE A 1 247 ? 11.203 -18.125 -15.547 1 94.19 247 PHE A N 1
ATOM 1769 C CA . PHE A 1 247 ? 10.406 -18.766 -16.578 1 94.19 247 PHE A CA 1
ATOM 1770 C C . PHE A 1 247 ? 10.398 -17.938 -17.859 1 94.19 247 PHE A C 1
ATOM 1772 O O . PHE A 1 247 ? 10.547 -18.469 -18.953 1 94.19 247 PHE A O 1
ATOM 1779 N N . PHE A 1 248 ? 10.227 -16.656 -17.688 1 90.94 248 PHE A N 1
ATOM 1780 C CA . PHE A 1 248 ? 10.188 -15.789 -18.859 1 90.94 248 PHE A CA 1
ATOM 1781 C C . PHE A 1 248 ? 11.555 -15.734 -19.531 1 90.94 248 PHE A C 1
ATOM 1783 O O . PHE A 1 248 ? 11.641 -15.617 -20.766 1 90.94 248 PHE A O 1
ATOM 1790 N N . MET A 1 249 ? 12.609 -15.836 -18.766 1 90.44 249 MET A N 1
ATOM 1791 C CA . MET A 1 249 ? 13.969 -15.773 -19.312 1 90.44 249 MET A CA 1
ATOM 1792 C C . MET A 1 249 ? 14.359 -17.109 -19.953 1 90.44 249 MET A C 1
ATOM 1794 O O . MET A 1 249 ? 15.117 -17.141 -20.922 1 90.44 249 MET A O 1
ATOM 1798 N N . LYS A 1 250 ? 13.828 -18.203 -19.375 1 94.62 250 LYS A N 1
ATOM 1799 C CA . LYS A 1 250 ? 14.117 -19.547 -19.875 1 94.62 250 LYS A CA 1
ATOM 1800 C C . LYS A 1 250 ? 12.922 -20.469 -19.672 1 94.62 250 LYS A C 1
ATOM 1802 O O . LYS A 1 250 ? 12.93 -21.312 -18.766 1 94.62 250 LYS A O 1
ATOM 1807 N N . PRO A 1 251 ? 12 -20.484 -20.625 1 95.5 251 PRO A N 1
ATOM 1808 C CA . PRO A 1 251 ? 10.758 -21.25 -20.469 1 95.5 251 PRO A CA 1
ATOM 1809 C C . PRO A 1 251 ? 10.992 -22.75 -20.312 1 95.5 251 PRO A C 1
ATOM 1811 O O . PRO A 1 251 ? 10.148 -23.453 -19.75 1 95.5 251 PRO A O 1
ATOM 1814 N N . THR A 1 252 ? 12.133 -23.266 -20.688 1 96.06 252 THR A N 1
ATOM 1815 C CA . THR A 1 252 ? 12.422 -24.703 -20.656 1 96.06 252 THR A CA 1
ATOM 1816 C C . THR A 1 252 ? 12.453 -25.203 -19.219 1 96.06 252 THR A C 1
ATOM 1818 O O . THR A 1 252 ? 12.305 -26.406 -18.969 1 96.06 252 THR A O 1
ATOM 1821 N N . ILE A 1 253 ? 12.562 -24.25 -18.25 1 96.06 253 ILE A N 1
ATOM 1822 C CA . ILE A 1 253 ? 12.68 -24.656 -16.859 1 96.06 253 ILE A CA 1
ATOM 1823 C C . ILE A 1 253 ? 11.367 -25.281 -16.375 1 96.06 253 ILE A C 1
ATOM 1825 O O . ILE A 1 253 ? 11.336 -26 -15.391 1 96.06 253 ILE A O 1
ATOM 1829 N N . ALA A 1 254 ? 10.289 -24.969 -17.125 1 97.38 254 ALA A N 1
ATOM 1830 C CA . ALA A 1 254 ? 8.969 -25.422 -16.688 1 97.38 254 ALA A CA 1
ATOM 1831 C C . ALA A 1 254 ? 8.594 -26.734 -17.344 1 97.38 254 ALA A C 1
ATOM 1833 O O . ALA A 1 254 ? 7.633 -27.391 -16.938 1 97.38 254 ALA A O 1
ATOM 1834 N N . PHE A 1 255 ? 9.352 -27.281 -18.281 1 97.75 255 PHE A N 1
ATOM 1835 C CA . PHE A 1 255 ? 8.945 -28.406 -19.109 1 97.75 255 PHE A CA 1
ATOM 1836 C C . PHE A 1 255 ? 8.734 -29.656 -18.266 1 97.75 255 PHE A C 1
ATOM 1838 O O . PHE A 1 255 ? 7.723 -30.344 -18.406 1 97.75 255 PHE A O 1
ATOM 1845 N N . PRO A 1 256 ? 9.695 -29.969 -17.344 1 97.94 256 PRO A N 1
ATOM 1846 C CA . PRO A 1 256 ? 9.461 -31.172 -16.531 1 97.94 256 PRO A CA 1
ATOM 1847 C C . PRO A 1 256 ? 8.148 -31.109 -15.766 1 97.94 256 PRO A C 1
ATOM 1849 O O . PRO A 1 256 ? 7.406 -32.094 -15.727 1 97.94 256 PRO A O 1
ATOM 1852 N N . MET A 1 257 ? 7.84 -29.984 -15.203 1 98.06 257 MET A N 1
ATOM 1853 C CA . MET A 1 257 ? 6.645 -29.844 -14.383 1 98.06 257 MET A CA 1
ATOM 1854 C C . MET A 1 257 ? 5.387 -29.844 -15.242 1 98.06 257 MET A C 1
ATOM 1856 O O . MET A 1 257 ? 4.336 -30.328 -14.82 1 98.06 257 MET A O 1
ATOM 1860 N N . LEU A 1 258 ? 5.523 -29.312 -16.484 1 98.44 258 LEU A N 1
ATOM 1861 C CA . LEU A 1 258 ? 4.367 -29.266 -17.359 1 98.44 258 LEU A CA 1
ATOM 1862 C C . LEU A 1 258 ? 4.008 -30.672 -17.859 1 98.44 258 LEU A C 1
ATOM 1864 O O . LEU A 1 258 ? 2.832 -30.969 -18.062 1 98.44 258 LEU A O 1
ATOM 1868 N N . ILE A 1 259 ? 5.016 -31.531 -18.031 1 98.69 259 ILE A N 1
ATOM 1869 C CA . ILE A 1 259 ? 4.754 -32.938 -18.375 1 98.69 259 ILE A CA 1
ATOM 1870 C C . ILE A 1 259 ? 4.047 -33.625 -17.203 1 98.69 259 ILE A C 1
ATOM 1872 O O . ILE A 1 259 ? 3.074 -34.344 -17.406 1 98.69 259 ILE A O 1
ATOM 1876 N N . THR A 1 260 ? 4.566 -33.375 -16.016 1 98.69 260 THR A N 1
ATOM 1877 C CA . THR A 1 260 ? 3.902 -33.875 -14.828 1 98.69 260 THR A CA 1
ATOM 1878 C C . THR A 1 260 ? 2.461 -33.375 -14.758 1 98.69 260 THR A C 1
ATOM 1880 O O . THR A 1 260 ? 1.552 -34.156 -14.43 1 98.69 260 THR A O 1
ATOM 1883 N N . ALA A 1 261 ? 2.258 -32.094 -15.07 1 98.69 261 ALA A N 1
ATOM 1884 C CA . ALA A 1 261 ? 0.919 -31.516 -15.078 1 98.69 261 ALA A CA 1
ATOM 1885 C C . ALA A 1 261 ? 0.005 -32.25 -16.047 1 98.69 261 ALA A C 1
ATOM 1887 O O . ALA A 1 261 ? -1.144 -32.562 -15.727 1 98.69 261 ALA A O 1
ATOM 1888 N N . ALA A 1 262 ? 0.511 -32.562 -17.219 1 98.75 262 ALA A N 1
ATOM 1889 C CA . ALA A 1 262 ? -0.278 -33.25 -18.234 1 98.75 262 ALA A CA 1
ATOM 1890 C C . ALA A 1 262 ? -0.709 -34.625 -17.734 1 98.75 262 ALA A C 1
ATOM 1892 O O . ALA A 1 262 ? -1.857 -35.031 -17.938 1 98.75 262 ALA A O 1
ATOM 1893 N N . ILE A 1 263 ? 0.181 -35.312 -17.141 1 98.75 263 ILE A N 1
ATOM 1894 C CA . ILE A 1 263 ? -0.093 -36.656 -16.656 1 98.75 263 ILE A CA 1
ATOM 1895 C C . ILE A 1 263 ? -1.119 -36.625 -15.523 1 98.75 263 ILE A C 1
ATOM 1897 O O . ILE A 1 263 ? -2.096 -37.375 -15.531 1 98.75 263 ILE A O 1
ATOM 1901 N N . LEU A 1 264 ? -0.907 -35.719 -14.547 1 98.69 264 LEU A N 1
ATOM 1902 C CA . LEU A 1 264 ? -1.83 -35.594 -13.422 1 98.69 264 LEU A CA 1
ATOM 1903 C C . LEU A 1 264 ? -3.207 -35.125 -13.906 1 98.69 264 LEU A C 1
ATOM 1905 O O . LEU A 1 264 ? -4.227 -35.594 -13.391 1 98.69 264 LEU A O 1
ATOM 1909 N N . GLY A 1 265 ? -3.176 -34.188 -14.859 1 98.5 265 GLY A N 1
ATOM 1910 C CA . GLY A 1 265 ? -4.441 -33.719 -15.422 1 98.5 265 GLY A CA 1
ATOM 1911 C C . GLY A 1 265 ? -5.215 -34.844 -16.094 1 98.5 265 GLY A C 1
ATOM 1912 O O . GLY A 1 265 ? -6.438 -34.938 -15.945 1 98.5 265 GLY A O 1
ATOM 1913 N N . ALA A 1 266 ? -4.551 -35.719 -16.875 1 98.44 266 ALA A N 1
ATOM 1914 C CA . ALA A 1 266 ? -5.188 -36.844 -17.516 1 98.44 266 ALA A CA 1
ATOM 1915 C C . ALA A 1 266 ? -5.77 -37.812 -16.469 1 98.44 266 ALA A C 1
ATOM 1917 O O . ALA A 1 266 ? -6.883 -38.312 -16.625 1 98.44 266 ALA A O 1
ATOM 1918 N N . LEU A 1 267 ? -5.027 -38.031 -15.445 1 98.38 267 LEU A N 1
ATOM 1919 C CA . LEU A 1 267 ? -5.48 -38.938 -14.375 1 98.38 267 LEU A CA 1
ATOM 1920 C C . LEU A 1 267 ? -6.684 -38.312 -13.648 1 98.38 267 LEU A C 1
ATOM 1922 O O . LEU A 1 267 ? -7.555 -39.062 -13.18 1 98.38 267 LEU A O 1
ATOM 1926 N N . ALA A 1 268 ? -6.656 -36.969 -13.523 1 97.56 268 ALA A N 1
ATOM 1927 C CA . ALA A 1 268 ? -7.824 -36.312 -12.93 1 97.56 268 ALA A CA 1
ATOM 1928 C C . ALA A 1 268 ? -9.094 -36.656 -13.711 1 97.56 268 ALA A C 1
ATOM 1930 O O . ALA A 1 268 ? -10.164 -36.812 -13.117 1 97.56 268 ALA A O 1
ATOM 1931 N N . GLY A 1 269 ? -8.938 -36.719 -15.016 1 96.12 269 GLY A N 1
ATOM 1932 C CA . GLY A 1 269 ? -10.055 -37.125 -15.859 1 96.12 269 GLY A CA 1
ATOM 1933 C C . GLY A 1 269 ? -10.508 -38.531 -15.609 1 96.12 269 GLY A C 1
ATOM 1934 O O . GLY A 1 269 ? -11.703 -38.812 -15.625 1 96.12 269 GLY A O 1
ATOM 1935 N N . ILE A 1 270 ? -9.57 -39.406 -15.367 1 96.5 270 ILE A N 1
ATOM 1936 C CA . ILE A 1 270 ? -9.852 -40.844 -15.172 1 96.5 270 ILE A CA 1
ATOM 1937 C C . ILE A 1 270 ? -10.453 -41.062 -13.781 1 96.5 270 ILE A C 1
ATOM 1939 O O . ILE A 1 270 ? -11.398 -41.812 -13.625 1 96.5 270 ILE A O 1
ATOM 1943 N N . LEU A 1 271 ? -9.953 -40.312 -12.812 1 96.56 271 LEU A N 1
ATOM 1944 C CA . LEU A 1 271 ? -10.305 -40.594 -11.422 1 96.56 271 LEU A CA 1
ATOM 1945 C C . LEU A 1 271 ? -11.383 -39.625 -10.945 1 96.56 271 LEU A C 1
ATOM 1947 O O . LEU A 1 271 ? -11.734 -39.625 -9.766 1 96.56 271 LEU A O 1
ATOM 1951 N N . ASN A 1 272 ? -11.828 -38.781 -11.789 1 94.94 272 ASN A N 1
ATOM 1952 C CA . ASN A 1 272 ? -12.914 -37.844 -11.5 1 94.94 272 ASN A CA 1
ATOM 1953 C C . ASN A 1 272 ? -12.555 -36.906 -10.352 1 94.94 272 ASN A C 1
ATOM 1955 O O . ASN A 1 272 ? -13.312 -36.781 -9.391 1 94.94 272 ASN A O 1
ATOM 1959 N N . VAL A 1 273 ? -11.406 -36.375 -10.445 1 96.44 273 VAL A N 1
ATOM 1960 C CA . VAL A 1 273 ? -11 -35.375 -9.469 1 96.44 273 VAL A CA 1
ATOM 1961 C C . VAL A 1 273 ? -11.695 -34.031 -9.766 1 96.44 273 VAL A C 1
ATOM 1963 O O . VAL A 1 273 ? -11.43 -33.406 -10.797 1 96.44 273 VAL A O 1
ATOM 1966 N N . GLN A 1 274 ? -12.484 -33.656 -8.836 1 94.62 274 GLN A N 1
ATOM 1967 C CA . GLN A 1 274 ? -13.32 -32.469 -9.047 1 94.62 274 GLN A CA 1
ATOM 1968 C C . GLN A 1 274 ? -12.828 -31.297 -8.219 1 94.62 274 GLN A C 1
ATOM 1970 O O . GLN A 1 274 ? -12.078 -31.469 -7.258 1 94.62 274 GLN A O 1
ATOM 1975 N N . GLY A 1 275 ? -13.242 -30.094 -8.656 1 93.19 275 GLY A N 1
ATOM 1976 C CA . GLY A 1 275 ? -12.945 -28.859 -7.93 1 93.19 275 GLY A CA 1
ATOM 1977 C C . GLY A 1 275 ? -13.969 -27.766 -8.148 1 93.19 275 GLY A C 1
ATOM 1978 O O . GLY A 1 275 ? -15.023 -28.016 -8.734 1 93.19 275 GLY A O 1
ATOM 1979 N N . THR A 1 276 ? -13.734 -26.641 -7.535 1 88.06 276 THR A N 1
ATOM 1980 C CA . THR A 1 276 ? -14.547 -25.438 -7.656 1 88.06 276 THR A CA 1
ATOM 1981 C C . THR A 1 276 ? -13.781 -24.328 -8.367 1 88.06 276 THR A C 1
ATOM 1983 O O . THR A 1 276 ? -12.562 -24.422 -8.531 1 88.06 276 THR A O 1
ATOM 1986 N N . PRO A 1 277 ? -14.5 -23.359 -8.828 1 83.75 277 PRO A N 1
ATOM 1987 C CA . PRO A 1 277 ? -13.789 -22.234 -9.453 1 83.75 277 PRO A CA 1
ATOM 1988 C C . PRO A 1 277 ? -12.711 -21.641 -8.539 1 83.75 277 PRO A C 1
ATOM 1990 O O . PRO A 1 277 ? -11.656 -21.234 -9.023 1 83.75 277 PRO A O 1
ATOM 1993 N N . TYR A 1 278 ? -12.914 -21.703 -7.262 1 74.31 278 TYR A N 1
ATOM 1994 C CA . TYR A 1 278 ? -11.969 -21.156 -6.289 1 74.31 278 TYR A CA 1
ATOM 1995 C C . TYR A 1 278 ? -10.781 -22.094 -6.105 1 74.31 278 TYR A C 1
ATOM 1997 O O . TYR A 1 278 ? -9.633 -21.656 -6.074 1 74.31 278 TYR A O 1
ATOM 2005 N N . SER A 1 279 ? -10.977 -23.344 -6.004 1 83 279 SER A N 1
ATOM 2006 C CA . SER A 1 279 ? -9.914 -24.297 -5.715 1 83 279 SER A CA 1
ATOM 2007 C C . SER A 1 279 ? -9.016 -24.5 -6.93 1 83 279 SER A C 1
ATOM 2009 O O . SER A 1 279 ? -7.867 -24.922 -6.793 1 83 279 SER A O 1
ATOM 2011 N N . ALA A 1 280 ? -9.484 -24.125 -8.133 1 89.94 280 ALA A N 1
ATOM 2012 C CA . ALA A 1 280 ? -8.773 -24.359 -9.383 1 89.94 280 ALA A CA 1
ATOM 2013 C C . ALA A 1 280 ? -7.441 -23.609 -9.406 1 89.94 280 ALA A C 1
ATOM 2015 O O . ALA A 1 280 ? -6.484 -24.047 -10.047 1 89.94 280 ALA A O 1
ATOM 2016 N N . GLY A 1 281 ? -7.406 -22.578 -8.633 1 86.19 281 GLY A N 1
ATOM 2017 C CA . GLY A 1 281 ? -6.285 -21.672 -8.836 1 86.19 281 GLY A CA 1
ATOM 2018 C C . GLY A 1 281 ? -5.309 -21.656 -7.68 1 86.19 281 GLY A C 1
ATOM 2019 O O . GLY A 1 281 ? -4.355 -20.875 -7.664 1 86.19 281 GLY A O 1
ATOM 2020 N N . PHE A 1 282 ? -5.352 -22.547 -6.734 1 78.56 282 PHE A N 1
ATOM 2021 C CA . PHE A 1 282 ? -4.566 -22.391 -5.512 1 78.56 282 PHE A CA 1
ATOM 2022 C C . PHE A 1 282 ? -3.496 -23.484 -5.418 1 78.56 282 PHE A C 1
ATOM 2024 O O . PHE A 1 282 ? -2.496 -23.312 -4.719 1 78.56 282 PHE A O 1
ATOM 2031 N N . GLY A 1 283 ? -3.727 -24.594 -6.117 1 88 283 GLY A N 1
ATOM 2032 C CA . GLY A 1 283 ? -2.795 -25.703 -5.965 1 88 283 GLY A CA 1
ATOM 2033 C C . GLY A 1 283 ? -2.781 -26.281 -4.562 1 88 283 GLY A C 1
ATOM 2034 O O . GLY A 1 283 ? -3.834 -26.594 -4.004 1 88 283 GLY A O 1
ATOM 2035 N N . LEU A 1 284 ? -1.627 -26.391 -3.992 1 87.44 284 LEU A N 1
ATOM 2036 C CA . LEU A 1 284 ? -1.48 -26.969 -2.66 1 87.44 284 LEU A CA 1
ATOM 2037 C C . LEU A 1 284 ? -1.543 -25.891 -1.589 1 87.44 284 LEU A C 1
ATOM 2039 O O . LEU A 1 284 ? -1.613 -26.203 -0.396 1 87.44 284 LEU A O 1
ATOM 2043 N N . SER A 1 285 ? -1.467 -24.672 -2.035 1 78.25 285 SER A N 1
ATOM 2044 C CA . SER A 1 285 ? -1.474 -23.562 -1.078 1 78.25 285 SER A CA 1
ATOM 2045 C C . SER A 1 285 ? -2.699 -23.625 -0.174 1 78.25 285 SER A C 1
ATOM 2047 O O . SER A 1 285 ? -3.83 -23.734 -0.658 1 78.25 285 SER A O 1
ATOM 2049 N N . GLY A 1 286 ? -2.494 -23.75 1.137 1 71.38 286 GLY A N 1
ATOM 2050 C CA . GLY A 1 286 ? -3.596 -23.844 2.084 1 71.38 286 GLY A CA 1
ATOM 2051 C C . GLY A 1 286 ? -4.324 -25.172 2.021 1 71.38 286 GLY A C 1
ATOM 2052 O O . GLY A 1 286 ? -5.398 -25.312 2.604 1 71.38 286 GLY A O 1
ATOM 2053 N N . LEU A 1 287 ? -3.875 -26.016 1.282 1 80.5 287 LEU A N 1
ATOM 2054 C CA . LEU A 1 287 ? -4.465 -27.328 1.063 1 80.5 287 LEU A CA 1
ATOM 2055 C C . LEU A 1 287 ? -5.852 -27.203 0.437 1 80.5 287 LEU A C 1
ATOM 2057 O O . LEU A 1 287 ? -6.719 -28.047 0.668 1 80.5 287 LEU A O 1
ATOM 2061 N N . VAL A 1 288 ? -5.992 -26.109 -0.209 1 77 288 VAL A N 1
ATOM 2062 C CA . VAL A 1 288 ? -7.293 -25.812 -0.798 1 77 288 VAL A CA 1
ATOM 2063 C C . VAL A 1 288 ? -7.66 -26.891 -1.81 1 77 288 VAL A C 1
ATOM 2065 O O . VAL A 1 288 ? -8.797 -27.391 -1.821 1 77 288 VAL A O 1
ATOM 2068 N N . GLY A 1 289 ? -6.738 -27.266 -2.609 1 86.62 289 GLY A N 1
ATOM 2069 C CA . GLY A 1 289 ? -6.977 -28.281 -3.637 1 86.62 289 GLY A CA 1
ATOM 2070 C C . GLY A 1 289 ? -7.395 -29.625 -3.07 1 86.62 289 GLY A C 1
ATOM 2071 O O . GLY A 1 289 ? -8.5 -30.094 -3.332 1 86.62 289 GLY A O 1
ATOM 2072 N N . PRO A 1 290 ? -6.582 -30.141 -2.188 1 90.19 290 PRO A N 1
ATOM 2073 C CA . PRO A 1 290 ? -6.898 -31.453 -1.613 1 90.19 290 PRO A CA 1
ATOM 2074 C C . PRO A 1 290 ? -8.195 -31.453 -0.813 1 90.19 290 PRO A C 1
ATOM 2076 O O . PRO A 1 290 ? -8.992 -32.375 -0.913 1 90.19 290 PRO A O 1
ATOM 2079 N N . LEU A 1 291 ? -8.445 -30.469 -0.128 1 84.31 291 LEU A N 1
ATOM 2080 C CA . LEU A 1 291 ? -9.633 -30.422 0.721 1 84.31 291 LEU A CA 1
ATOM 2081 C C . LEU A 1 291 ? -10.891 -30.281 -0.12 1 84.31 291 LEU A C 1
ATOM 2083 O O . LEU A 1 291 ? -11.93 -30.859 0.206 1 84.31 291 LEU A O 1
ATOM 2087 N N . ASN A 1 292 ? -10.828 -29.484 -1.113 1 84.31 292 ASN A N 1
ATOM 2088 C CA . ASN A 1 292 ? -11.992 -29.344 -1.972 1 84.31 292 ASN A CA 1
ATOM 2089 C C . ASN A 1 292 ? -12.305 -30.641 -2.721 1 84.31 292 ASN A C 1
ATOM 2091 O O . ASN A 1 292 ? -13.477 -30.938 -2.98 1 84.31 292 ASN A O 1
ATOM 2095 N N . TYR A 1 293 ? -11.281 -31.328 -3.158 1 91.94 293 TYR A N 1
ATOM 2096 C CA . TYR A 1 293 ? -11.523 -32.625 -3.766 1 91.94 293 TYR A CA 1
ATOM 2097 C C . TYR A 1 293 ? -12.312 -33.531 -2.83 1 91.94 293 TYR A C 1
ATOM 2099 O O . TYR A 1 293 ? -13.336 -34.094 -3.225 1 91.94 293 TYR A O 1
ATOM 2107 N N . ILE A 1 294 ? -11.883 -33.562 -1.563 1 90.12 294 ILE A N 1
ATOM 2108 C CA . ILE A 1 294 ? -12.531 -34.469 -0.601 1 90.12 294 ILE A CA 1
ATOM 2109 C C . ILE A 1 294 ? -13.977 -34 -0.379 1 90.12 294 ILE A C 1
ATOM 2111 O O . ILE A 1 294 ? -14.875 -34.844 -0.28 1 90.12 294 ILE A O 1
ATOM 2115 N N . ASN A 1 295 ? -14.164 -32.812 -0.327 1 85.19 295 ASN A N 1
ATOM 2116 C CA . ASN A 1 295 ? -15.492 -32.281 -0.058 1 85.19 295 ASN A CA 1
ATOM 2117 C C . ASN A 1 295 ? -16.453 -32.562 -1.206 1 85.19 295 ASN A C 1
ATOM 2119 O O . ASN A 1 295 ? -17.672 -32.656 -0.998 1 85.19 295 ASN A O 1
ATOM 2123 N N . LEU A 1 296 ? -15.945 -32.688 -2.363 1 89.88 296 LEU A N 1
ATOM 2124 C CA . LEU A 1 296 ? -16.797 -32.875 -3.537 1 89.88 296 LEU A CA 1
ATOM 2125 C C . LEU A 1 296 ? -16.891 -34.344 -3.916 1 89.88 296 LEU A C 1
ATOM 2127 O O . LEU A 1 296 ? -17.75 -34.75 -4.699 1 89.88 296 LEU A O 1
ATOM 2131 N N . ALA A 1 297 ? -15.977 -35.094 -3.404 1 91.31 297 ALA A N 1
ATOM 2132 C CA . ALA A 1 297 ? -15.969 -36.531 -3.725 1 91.31 297 ALA A CA 1
ATOM 2133 C C . ALA A 1 297 ? -17.094 -37.25 -2.992 1 91.31 297 ALA A C 1
ATOM 2135 O O . ALA A 1 297 ? -17.391 -36.969 -1.835 1 91.31 297 ALA A O 1
ATOM 2136 N N . ASN A 1 298 ? -17.688 -38.156 -3.734 1 89.69 298 ASN A N 1
ATOM 2137 C CA . ASN A 1 298 ? -18.688 -38.969 -3.088 1 89.69 298 ASN A CA 1
ATOM 2138 C C . ASN A 1 298 ? -18.094 -39.781 -1.934 1 89.69 298 ASN A C 1
ATOM 2140 O O . ASN A 1 298 ? -17.047 -40.438 -2.094 1 89.69 298 ASN A O 1
ATOM 2144 N N . GLY A 1 299 ? -18.656 -39.656 -0.791 1 91.06 299 GLY A N 1
ATOM 2145 C CA . GLY A 1 299 ? -18.203 -40.406 0.37 1 91.06 299 GLY A CA 1
ATOM 2146 C C . GLY A 1 299 ? -17.297 -39.594 1.275 1 91.06 299 GLY A C 1
ATOM 2147 O O . GLY A 1 299 ? -16.938 -40.031 2.369 1 91.06 299 GLY A O 1
ATOM 2148 N N . GLY A 1 300 ? -16.938 -38.469 0.782 1 88.31 300 GLY A N 1
ATOM 2149 C CA . GLY A 1 300 ? -16.188 -37.562 1.627 1 88.31 300 GLY A CA 1
ATOM 2150 C C . GLY A 1 300 ? -14.828 -38.094 2.043 1 88.31 300 GLY A C 1
ATOM 2151 O O . GLY A 1 300 ? -14.039 -38.531 1.199 1 88.31 300 GLY A O 1
ATOM 2152 N N . TRP A 1 301 ? -14.633 -38.188 3.324 1 89.25 301 TRP A N 1
ATOM 2153 C CA . TRP A 1 301 ? -13.352 -38.625 3.875 1 89.25 301 TRP A CA 1
ATOM 2154 C C . TRP A 1 301 ? -13.273 -40.156 3.943 1 89.25 301 TRP A C 1
ATOM 2156 O O . TRP A 1 301 ? -13.016 -40.719 5.008 1 89.25 301 TRP A O 1
ATOM 2166 N N . SER A 1 302 ? -13.508 -40.812 2.916 1 93.44 302 SER A N 1
ATOM 2167 C CA . SER A 1 302 ? -13.359 -42.25 2.809 1 93.44 302 SER A CA 1
ATOM 2168 C C . SER A 1 302 ? -11.906 -42.625 2.529 1 93.44 302 SER A C 1
ATOM 2170 O O . SER A 1 302 ? -11.117 -41.812 2.07 1 93.44 302 SER A O 1
ATOM 2172 N N . ALA A 1 303 ? -11.539 -43.844 2.82 1 94.5 303 ALA A N 1
ATOM 2173 C CA . ALA A 1 303 ? -10.18 -44.344 2.613 1 94.5 303 ALA A CA 1
ATOM 2174 C C . ALA A 1 303 ? -9.781 -44.25 1.145 1 94.5 303 ALA A C 1
ATOM 2176 O O . ALA A 1 303 ? -8.633 -43.906 0.831 1 94.5 303 ALA A O 1
ATOM 2177 N N . SER A 1 304 ? -10.719 -44.562 0.346 1 94.94 304 SER A N 1
ATOM 2178 C CA . SER A 1 304 ? -10.445 -44.5 -1.086 1 94.94 304 SER A CA 1
ATOM 2179 C C . SER A 1 304 ? -10.188 -43.062 -1.536 1 94.94 304 SER A C 1
ATOM 2181 O O . SER A 1 304 ? -9.25 -42.812 -2.295 1 94.94 304 SER A O 1
ATOM 2183 N N . ASN A 1 305 ? -11.062 -42.125 -1.077 1 94.5 305 ASN A N 1
ATOM 2184 C CA . ASN A 1 305 ? -10.891 -40.719 -1.445 1 94.5 305 ASN A CA 1
ATOM 2185 C C . ASN A 1 305 ? -9.602 -40.156 -0.872 1 94.5 305 ASN A C 1
ATOM 2187 O O . ASN A 1 305 ? -8.953 -39.312 -1.507 1 94.5 305 ASN A O 1
ATOM 2191 N N . ILE A 1 306 ? -9.211 -40.594 0.3 1 94.81 306 ILE A N 1
ATOM 2192 C CA . ILE A 1 306 ? -7.961 -40.156 0.914 1 94.81 306 ILE A CA 1
ATOM 2193 C C . ILE A 1 306 ? -6.777 -40.656 0.098 1 94.81 306 ILE A C 1
ATOM 2195 O O . ILE A 1 306 ? -5.809 -39.938 -0.125 1 94.81 306 ILE A O 1
ATOM 2199 N N . ALA A 1 307 ? -6.891 -41.844 -0.291 1 96.06 307 ALA A N 1
ATOM 2200 C CA . ALA A 1 307 ? -5.832 -42.438 -1.106 1 96.06 307 ALA A CA 1
ATOM 2201 C C . ALA A 1 307 ? -5.664 -41.688 -2.418 1 96.06 307 ALA A C 1
ATOM 2203 O O . ALA A 1 307 ? -4.539 -41.438 -2.861 1 96.06 307 ALA A O 1
ATOM 2204 N N . ILE A 1 308 ? -6.766 -41.344 -3.029 1 96.06 308 ILE A N 1
ATOM 2205 C CA . ILE A 1 308 ? -6.715 -40.594 -4.281 1 96.06 308 ILE A CA 1
ATOM 2206 C C . ILE A 1 308 ? -6.141 -39.219 -4.027 1 96.06 308 ILE A C 1
ATOM 2208 O O . ILE A 1 308 ? -5.285 -38.75 -4.781 1 96.06 308 ILE A O 1
ATOM 2212 N N . MET A 1 309 ? -6.645 -38.594 -3.002 1 96 309 MET A N 1
ATOM 2213 C CA . MET A 1 309 ? -6.164 -37.25 -2.648 1 96 309 MET A CA 1
ATOM 2214 C C . MET A 1 309 ? -4.652 -37.25 -2.432 1 96 309 MET A C 1
ATOM 2216 O O . MET A 1 309 ? -3.938 -36.438 -3.014 1 96 309 MET A O 1
ATOM 2220 N N . LEU A 1 310 ? -4.125 -38.156 -1.604 1 96.56 310 LEU A N 1
ATOM 2221 C CA . LEU A 1 310 ? -2.701 -38.219 -1.294 1 96.56 310 LEU A CA 1
ATOM 2222 C C . LEU A 1 310 ? -1.891 -38.594 -2.535 1 96.56 310 LEU A C 1
ATOM 2224 O O . LEU A 1 310 ? -0.808 -38.031 -2.756 1 96.56 310 LEU A O 1
ATOM 2228 N N . SER A 1 311 ? -2.393 -39.469 -3.324 1 97.31 311 SER A N 1
ATOM 2229 C CA . SER A 1 311 ? -1.69 -39.906 -4.527 1 97.31 311 SER A CA 1
ATOM 2230 C C . SER A 1 311 ? -1.602 -38.781 -5.551 1 97.31 311 SER A C 1
ATOM 2232 O O . SER A 1 311 ? -0.531 -38.531 -6.105 1 97.31 311 SER A O 1
ATOM 2234 N N . MET A 1 312 ? -2.748 -38.062 -5.758 1 97.69 312 MET A N 1
ATOM 2235 C CA . MET A 1 312 ? -2.85 -37.094 -6.844 1 97.69 312 MET A CA 1
ATOM 2236 C C . MET A 1 312 ? -2.201 -35.781 -6.453 1 97.69 312 MET A C 1
ATOM 2238 O O . MET A 1 312 ? -1.642 -35.094 -7.301 1 97.69 312 MET A O 1
ATOM 2242 N N . PHE A 1 313 ? -2.281 -35.469 -5.172 1 97.25 313 PHE A N 1
ATOM 2243 C CA . PHE A 1 313 ? -1.865 -34.125 -4.789 1 97.25 313 PHE A CA 1
ATOM 2244 C C . PHE A 1 313 ? -0.487 -34.156 -4.141 1 97.25 313 PHE A C 1
ATOM 2246 O O . PHE A 1 313 ? 0.163 -33.094 -4.012 1 97.25 313 PHE A O 1
ATOM 2253 N N . LEU A 1 314 ? 0.028 -35.312 -3.756 1 96.25 314 LEU A N 1
ATOM 2254 C CA . LEU A 1 314 ? 1.296 -35.344 -3.035 1 96.25 314 LEU A CA 1
ATOM 2255 C C . LEU A 1 314 ? 2.246 -36.375 -3.646 1 96.25 314 LEU A C 1
ATOM 2257 O O . LEU A 1 314 ? 3.297 -36.031 -4.18 1 96.25 314 LEU A O 1
ATOM 2261 N N . ILE A 1 315 ? 1.897 -37.625 -3.76 1 97.81 315 ILE A N 1
ATOM 2262 C CA . ILE A 1 315 ? 2.797 -38.719 -4.078 1 97.81 315 ILE A CA 1
ATOM 2263 C C . ILE A 1 315 ? 3.172 -38.688 -5.559 1 97.81 315 ILE A C 1
ATOM 2265 O O . ILE A 1 315 ? 4.355 -38.656 -5.906 1 97.81 315 ILE A O 1
ATOM 2269 N N . LEU A 1 316 ? 2.197 -38.656 -6.434 1 98.06 316 LEU A N 1
ATOM 2270 C CA . LEU A 1 316 ? 2.467 -38.719 -7.867 1 98.06 316 LEU A CA 1
ATOM 2271 C C . LEU A 1 316 ? 3.199 -37.469 -8.328 1 98.06 316 LEU A C 1
ATOM 2273 O O . LEU A 1 316 ? 4.16 -37.531 -9.094 1 98.06 316 LEU A O 1
ATOM 2277 N N . PRO A 1 317 ? 2.666 -36.25 -7.859 1 97.81 317 PRO A N 1
ATOM 2278 C CA . PRO A 1 317 ? 3.438 -35.062 -8.242 1 97.81 317 PRO A CA 1
ATOM 2279 C C . PRO A 1 317 ? 4.887 -35.125 -7.773 1 97.81 317 PRO A C 1
ATOM 2281 O O . PRO A 1 317 ? 5.789 -34.656 -8.469 1 97.81 317 PRO A O 1
ATOM 2284 N N . PHE A 1 318 ? 5.133 -35.688 -6.664 1 97.12 318 PHE A N 1
ATOM 2285 C CA . PHE A 1 318 ? 6.477 -35.844 -6.121 1 97.12 318 PHE A CA 1
ATOM 2286 C C . PHE A 1 318 ? 7.309 -36.781 -6.996 1 97.12 318 PHE A C 1
ATOM 2288 O O . PHE A 1 318 ? 8.391 -36.406 -7.457 1 97.12 318 PHE A O 1
ATOM 2295 N N . ILE A 1 319 ? 6.859 -37.906 -7.316 1 98.19 319 ILE A N 1
ATOM 2296 C CA . ILE A 1 319 ? 7.586 -38.938 -8.055 1 98.19 319 ILE A CA 1
ATOM 2297 C C . ILE A 1 319 ? 7.809 -38.5 -9.492 1 98.19 319 ILE A C 1
ATOM 2299 O O . ILE A 1 319 ? 8.914 -38.594 -10.023 1 98.19 319 ILE A O 1
ATOM 2303 N N . LEU A 1 320 ? 6.773 -38 -10.117 1 98.38 320 LEU A N 1
ATOM 2304 C CA . LEU A 1 320 ? 6.852 -37.625 -11.523 1 98.38 320 LEU A CA 1
ATOM 2305 C C . LEU A 1 320 ? 7.816 -36.438 -11.703 1 98.38 320 LEU A C 1
ATOM 2307 O O . LEU A 1 320 ? 8.648 -36.469 -12.617 1 98.38 320 LEU A O 1
ATOM 2311 N N . ASN A 1 321 ? 7.66 -35.438 -10.828 1 98.25 321 ASN A N 1
ATOM 2312 C CA . ASN A 1 321 ? 8.547 -34.281 -10.969 1 98.25 321 ASN A CA 1
ATOM 2313 C C . ASN A 1 321 ? 10.008 -34.688 -10.742 1 98.25 321 ASN A C 1
ATOM 2315 O O . ASN A 1 321 ? 10.891 -34.188 -11.445 1 98.25 321 ASN A O 1
ATOM 2319 N N . LEU A 1 322 ? 10.266 -35.531 -9.742 1 97.25 322 LEU A N 1
ATOM 2320 C CA . LEU A 1 322 ? 11.633 -35.969 -9.531 1 97.25 322 LEU A CA 1
ATOM 2321 C C . LEU A 1 322 ? 12.172 -36.688 -10.766 1 97.25 322 LEU A C 1
ATOM 2323 O O . LEU A 1 322 ? 13.328 -36.5 -11.148 1 97.25 322 LEU A O 1
ATOM 2327 N N . PHE A 1 323 ? 11.406 -37.5 -11.336 1 98.12 323 PHE A N 1
ATOM 2328 C CA . PHE A 1 323 ? 11.797 -38.25 -12.523 1 98.12 323 PHE A CA 1
ATOM 2329 C C . PHE A 1 323 ? 12.094 -37.312 -13.688 1 98.12 323 PHE A C 1
ATOM 2331 O O . PHE A 1 323 ? 13.156 -37.406 -14.305 1 98.12 323 PHE A O 1
ATOM 2338 N N . PHE A 1 324 ? 11.172 -36.438 -14 1 98 324 PHE A N 1
ATOM 2339 C CA . PHE A 1 324 ? 11.312 -35.594 -15.188 1 98 324 PHE A CA 1
ATOM 2340 C C . PHE A 1 324 ? 12.383 -34.531 -14.977 1 98 324 PHE A C 1
ATOM 2342 O O . PHE A 1 324 ? 13.078 -34.156 -15.922 1 98 324 PHE A O 1
ATOM 2349 N N . ILE A 1 325 ? 12.469 -34.031 -13.742 1 97.25 325 ILE A N 1
ATOM 2350 C CA . ILE A 1 325 ? 13.555 -33.094 -13.461 1 97.25 325 ILE A CA 1
ATOM 2351 C C . ILE A 1 325 ? 14.898 -33.781 -13.695 1 97.25 325 ILE A C 1
ATOM 2353 O O . ILE A 1 325 ? 15.805 -33.219 -14.305 1 97.25 325 ILE A O 1
ATOM 2357 N N . TYR A 1 326 ? 15.039 -35.031 -13.203 1 96.62 326 TYR A N 1
ATOM 2358 C CA . TYR A 1 326 ? 16.25 -35.781 -13.43 1 96.62 326 TYR A CA 1
ATOM 2359 C C . TYR A 1 326 ? 16.5 -36 -14.914 1 96.62 326 TYR A C 1
ATOM 2361 O O . TYR A 1 326 ? 17.625 -35.812 -15.398 1 96.62 326 TYR A O 1
ATOM 2369 N N . LEU A 1 327 ? 15.477 -36.344 -15.641 1 97.25 327 LEU A N 1
ATOM 2370 C CA . LEU A 1 327 ? 15.586 -36.594 -17.078 1 97.25 327 LEU A CA 1
ATOM 2371 C C . LEU A 1 327 ? 16.047 -35.375 -17.828 1 97.25 327 LEU A C 1
ATOM 2373 O O . LEU A 1 327 ? 16.969 -35.438 -18.641 1 97.25 327 LEU A O 1
ATOM 2377 N N . PHE A 1 328 ? 15.445 -34.219 -17.516 1 97.31 328 PHE A N 1
ATOM 2378 C CA . PHE A 1 328 ? 15.727 -33 -18.234 1 97.31 328 PHE A CA 1
ATOM 2379 C C . PHE A 1 328 ? 17.062 -32.406 -17.812 1 97.31 328 PHE A C 1
ATOM 2381 O O . PHE A 1 328 ? 17.734 -31.734 -18.594 1 97.31 328 PHE A O 1
ATOM 2388 N N . LYS A 1 329 ? 17.438 -32.625 -16.578 1 95.06 329 LYS A N 1
ATOM 2389 C CA . LYS A 1 329 ? 18.688 -32.062 -16.062 1 95.06 329 LYS A CA 1
ATOM 2390 C C . LYS A 1 329 ? 19.875 -32.938 -16.438 1 95.06 329 LYS A C 1
ATOM 2392 O O . LYS A 1 329 ? 20.891 -32.438 -16.938 1 95.06 329 LYS A O 1
ATOM 2397 N N . LYS A 1 330 ? 19.797 -34.25 -16.25 1 95 330 LYS A N 1
ATOM 2398 C CA . LYS A 1 330 ? 20.953 -35.156 -16.375 1 95 330 LYS A CA 1
ATOM 2399 C C . LYS A 1 330 ? 21.016 -35.75 -17.766 1 95 330 LYS A C 1
ATOM 2401 O O . LYS A 1 330 ? 22.094 -35.938 -18.328 1 95 330 LYS A O 1
ATOM 2406 N N . LYS A 1 331 ? 19.953 -36.031 -18.312 1 95.62 331 LYS A N 1
ATOM 2407 C CA . LYS A 1 331 ? 19.969 -36.75 -19.594 1 95.62 331 LYS A CA 1
ATOM 2408 C C . LYS A 1 331 ? 19.875 -35.75 -20.766 1 95.62 331 LYS A C 1
ATOM 2410 O O . LYS A 1 331 ? 20.688 -35.812 -21.688 1 95.62 331 LYS A O 1
ATOM 2415 N N . LEU A 1 332 ? 18.891 -34.844 -20.688 1 95.81 332 LEU A N 1
ATOM 2416 C CA . LEU A 1 332 ? 18.672 -33.906 -21.797 1 95.81 332 LEU A CA 1
ATOM 2417 C C . LEU A 1 332 ? 19.516 -32.656 -21.641 1 95.81 332 LEU A C 1
ATOM 2419 O O . LEU A 1 332 ? 19.766 -31.938 -22.609 1 95.81 332 LEU A O 1
ATOM 2423 N N . LYS A 1 333 ? 19.953 -32.312 -20.438 1 95.38 333 LYS A N 1
ATOM 2424 C CA . LYS A 1 333 ? 20.781 -31.156 -20.125 1 95.38 333 LYS A CA 1
ATOM 2425 C C . LYS A 1 333 ? 20.125 -29.875 -20.609 1 95.38 333 LYS A C 1
ATOM 2427 O O . LYS A 1 333 ? 20.797 -29 -21.172 1 95.38 333 LYS A O 1
ATOM 2432 N N . MET A 1 334 ? 18.812 -29.844 -20.5 1 95.75 334 MET A N 1
ATOM 2433 C CA . MET A 1 334 ? 18.062 -28.672 -20.938 1 95.75 334 MET A CA 1
ATOM 2434 C C . MET A 1 334 ? 17.891 -27.672 -19.797 1 95.75 334 MET A C 1
ATOM 2436 O O . MET A 1 334 ? 17.594 -26.5 -20.047 1 95.75 334 MET A O 1
ATOM 2440 N N . ILE A 1 335 ? 18.062 -28.203 -18.562 1 95.62 335 ILE A N 1
ATOM 2441 C CA . ILE A 1 335 ? 17.906 -27.344 -17.406 1 95.62 335 ILE A CA 1
ATOM 2442 C C . ILE A 1 335 ? 19.078 -27.562 -16.453 1 95.62 335 ILE A C 1
ATOM 2444 O O . ILE A 1 335 ? 19.719 -28.625 -16.469 1 95.62 335 ILE A O 1
ATOM 2448 N N . GLN A 1 336 ? 19.438 -26.5 -15.703 1 96.38 336 GLN A N 1
ATOM 2449 C CA . GLN A 1 336 ? 20.453 -26.531 -14.656 1 96.38 336 GLN A CA 1
ATOM 2450 C C . GLN A 1 336 ? 19.906 -25.953 -13.352 1 96.38 336 GLN A C 1
ATOM 2452 O O . GLN A 1 336 ? 18.938 -25.203 -13.352 1 96.38 336 GLN A O 1
ATOM 2457 N N . ASP A 1 337 ? 20.516 -26.344 -12.297 1 95.19 337 ASP A N 1
ATOM 2458 C CA . ASP A 1 337 ? 20.062 -25.906 -10.984 1 95.19 337 ASP A CA 1
ATOM 2459 C C . ASP A 1 337 ? 20 -24.375 -10.906 1 95.19 337 ASP A C 1
ATOM 2461 O O . ASP A 1 337 ? 19.031 -23.812 -10.383 1 95.19 337 ASP A O 1
ATOM 2465 N N . ASP A 1 338 ? 20.906 -23.672 -11.453 1 94.62 338 ASP A N 1
ATOM 2466 C CA . ASP A 1 338 ? 21.031 -22.234 -11.32 1 94.62 338 ASP A CA 1
ATOM 2467 C C . ASP A 1 338 ? 19.938 -21.516 -12.125 1 94.62 338 ASP A C 1
ATOM 2469 O O . ASP A 1 338 ? 19.703 -20.328 -11.922 1 94.62 338 ASP A O 1
ATOM 2473 N N . ASP A 1 339 ? 19.328 -22.312 -13.008 1 95.12 339 ASP A N 1
ATOM 2474 C CA . ASP A 1 339 ? 18.234 -21.734 -13.766 1 95.12 339 ASP A CA 1
ATOM 2475 C C . ASP A 1 339 ? 17.062 -21.359 -12.844 1 95.12 339 ASP A C 1
ATOM 2477 O O . ASP A 1 339 ? 16.25 -20.5 -13.195 1 95.12 339 ASP A O 1
ATOM 2481 N N . TYR A 1 340 ? 17.047 -21.984 -11.68 1 95.31 340 TYR A N 1
ATOM 2482 C CA . TYR A 1 340 ? 15.93 -21.812 -10.758 1 95.31 340 TYR A CA 1
ATOM 2483 C C . TYR A 1 340 ? 16.297 -20.891 -9.617 1 95.31 340 TYR A C 1
ATOM 2485 O O . TYR A 1 340 ? 15.516 -20.688 -8.688 1 95.31 340 TYR A O 1
ATOM 2493 N N . LYS A 1 341 ? 17.516 -20.344 -9.68 1 93.19 341 LYS A N 1
ATOM 2494 C CA . LYS A 1 341 ? 18 -19.5 -8.602 1 93.19 341 LYS A CA 1
ATOM 2495 C C . LYS A 1 341 ? 17.203 -18.203 -8.508 1 93.19 341 LYS A C 1
ATOM 2497 O O . LYS A 1 341 ? 16.922 -17.562 -9.531 1 93.19 341 LYS A O 1
ATOM 2502 N N . LEU A 1 342 ? 16.781 -17.953 -7.301 1 87.06 342 LEU A N 1
ATOM 2503 C CA . LEU A 1 342 ? 16.031 -16.719 -7.035 1 87.06 342 LEU A CA 1
ATOM 2504 C C . LEU A 1 342 ? 16.891 -15.734 -6.234 1 87.06 342 LEU A C 1
ATOM 2506 O O . LEU A 1 342 ? 17.578 -16.125 -5.285 1 87.06 342 LEU A O 1
ATOM 2510 N N . ASP A 1 343 ? 17.031 -14.516 -6.703 1 79.25 343 ASP A N 1
ATOM 2511 C CA . ASP A 1 343 ? 17.828 -13.492 -6.035 1 79.25 343 ASP A CA 1
ATOM 2512 C C . ASP A 1 343 ? 16.938 -12.516 -5.27 1 79.25 343 ASP A C 1
ATOM 2514 O O . ASP A 1 343 ? 16.5 -11.5 -5.82 1 79.25 343 ASP A O 1
ATOM 2518 N N . PHE A 1 344 ? 16.578 -12.828 -4.062 1 68.88 344 PHE A N 1
ATOM 2519 C CA . PHE A 1 344 ? 15.75 -11.938 -3.252 1 68.88 344 PHE A CA 1
ATOM 2520 C C . PHE A 1 344 ? 16.625 -11.023 -2.398 1 68.88 344 PHE A C 1
ATOM 2522 O O . PHE A 1 344 ? 16.109 -10.172 -1.672 1 68.88 344 PHE A O 1
ATOM 2529 N N . GLU A 1 345 ? 18.078 -11.086 -2.385 1 58.97 345 GLU A N 1
ATOM 2530 C CA . GLU A 1 345 ? 18.984 -10.234 -1.607 1 58.97 345 GLU A CA 1
ATOM 2531 C C . GLU A 1 345 ? 19.469 -9.047 -2.434 1 58.97 345 GLU A C 1
ATOM 2533 O O . GLU A 1 345 ? 19.641 -9.156 -3.646 1 58.97 345 GLU A O 1
ATOM 2538 N N . MET B 1 1 ? 18.812 6.23 20.469 1 82.62 1 MET B N 1
ATOM 2539 C CA . MET B 1 1 ? 17.391 6.531 20.531 1 82.62 1 MET B CA 1
ATOM 2540 C C . MET B 1 1 ? 17.047 7.738 19.672 1 82.62 1 MET B C 1
ATOM 2542 O O . MET B 1 1 ? 16.141 7.672 18.844 1 82.62 1 MET B O 1
ATOM 2546 N N . LYS B 1 2 ? 17.922 8.766 19.75 1 84.81 2 LYS B N 1
ATOM 2547 C CA . LYS B 1 2 ? 17.641 9.961 18.953 1 84.81 2 LYS B CA 1
ATOM 2548 C C . LYS B 1 2 ? 17.734 9.656 17.469 1 84.81 2 LYS B C 1
ATOM 2550 O O . LYS B 1 2 ? 16.891 10.102 16.672 1 84.81 2 LYS B O 1
ATOM 2555 N N . ASP B 1 3 ? 18.766 8.906 17.125 1 91.25 3 ASP B N 1
ATOM 2556 C CA . ASP B 1 3 ? 18.938 8.547 15.719 1 91.25 3 ASP B CA 1
ATOM 2557 C C . ASP B 1 3 ? 17.781 7.684 15.219 1 91.25 3 ASP B C 1
ATOM 2559 O O . ASP B 1 3 ? 17.328 7.844 14.086 1 91.25 3 ASP B O 1
ATOM 2563 N N . PHE B 1 4 ? 17.359 6.766 16.078 1 94.44 4 PHE B N 1
ATOM 2564 C CA . PHE B 1 4 ? 16.234 5.898 15.734 1 94.44 4 PHE B CA 1
ATOM 2565 C C . PHE B 1 4 ? 14.977 6.719 15.492 1 94.44 4 PHE B C 1
ATOM 2567 O O . PHE B 1 4 ? 14.297 6.539 14.477 1 94.44 4 PHE B O 1
ATOM 2574 N N . ILE B 1 5 ? 14.703 7.625 16.375 1 91.38 5 ILE B N 1
ATOM 2575 C CA . ILE B 1 5 ? 13.5 8.445 16.297 1 91.38 5 ILE B CA 1
ATOM 2576 C C . ILE B 1 5 ? 13.586 9.359 15.078 1 91.38 5 ILE B C 1
ATOM 2578 O O . ILE B 1 5 ? 12.586 9.586 14.391 1 91.38 5 ILE B O 1
ATOM 2582 N N . SER B 1 6 ? 14.766 9.852 14.812 1 88.56 6 SER B N 1
ATOM 2583 C CA . SER B 1 6 ? 14.969 10.719 13.664 1 88.56 6 SER B CA 1
ATOM 2584 C C . SER B 1 6 ? 14.68 9.992 12.352 1 88.56 6 SER B C 1
ATOM 2586 O O . SER B 1 6 ? 13.984 10.516 11.484 1 88.56 6 SER B O 1
ATOM 2588 N N . LYS B 1 7 ? 15.195 8.781 12.234 1 93.5 7 LYS B N 1
ATOM 2589 C CA . LYS B 1 7 ? 14.961 7.984 11.031 1 93.5 7 LYS B CA 1
ATOM 2590 C C . LYS B 1 7 ? 13.484 7.629 10.883 1 93.5 7 LYS B C 1
ATOM 2592 O O . LYS B 1 7 ? 12.938 7.672 9.773 1 93.5 7 LYS B O 1
ATOM 2597 N N . LEU B 1 8 ? 12.93 7.293 12.031 1 94.94 8 LEU B N 1
ATOM 2598 C CA . LEU B 1 8 ? 11.516 6.953 12.047 1 94.94 8 LEU B CA 1
ATOM 2599 C C . LEU B 1 8 ? 10.672 8.133 11.562 1 94.94 8 LEU B C 1
ATOM 2601 O O . LEU B 1 8 ? 9.852 7.98 10.648 1 94.94 8 LEU B O 1
ATOM 2605 N N . LEU B 1 9 ? 10.922 9.305 12.102 1 89.44 9 LEU B N 1
ATOM 2606 C CA . LEU B 1 9 ? 10.117 10.477 11.797 1 89.44 9 LEU B CA 1
ATOM 2607 C C . LEU B 1 9 ? 10.391 10.969 10.375 1 89.44 9 LEU B C 1
ATOM 2609 O O . LEU B 1 9 ? 9.484 11.484 9.711 1 89.44 9 LEU B O 1
ATOM 2613 N N . ASN B 1 10 ? 11.594 10.773 9.914 1 89.25 10 ASN B N 1
ATOM 2614 C CA . ASN B 1 10 ? 11.906 11.141 8.539 1 89.25 10 ASN B CA 1
ATOM 2615 C C . ASN B 1 10 ? 11.125 10.297 7.539 1 89.25 10 ASN B C 1
ATOM 2617 O O . ASN B 1 10 ? 10.602 10.812 6.551 1 89.25 10 ASN B O 1
ATOM 2621 N N . GLY B 1 11 ? 11.086 9.023 7.816 1 93.5 11 GLY B N 1
ATOM 2622 C CA . GLY B 1 11 ? 10.289 8.141 6.977 1 93.5 11 GLY B CA 1
ATOM 2623 C C . GLY B 1 11 ? 8.812 8.508 6.961 1 93.5 11 GLY B C 1
ATOM 2624 O O . GLY B 1 11 ? 8.18 8.516 5.902 1 93.5 11 GLY B O 1
ATOM 2625 N N . VAL B 1 12 ? 8.312 8.836 8.102 1 90.88 12 VAL B N 1
ATOM 2626 C CA . VAL B 1 12 ? 6.91 9.227 8.234 1 90.88 12 VAL B CA 1
ATOM 2627 C C . VAL B 1 12 ? 6.656 10.5 7.434 1 90.88 12 VAL B C 1
ATOM 2629 O O . VAL B 1 12 ? 5.648 10.609 6.73 1 90.88 12 VAL B O 1
ATOM 2632 N N . SER B 1 13 ? 7.59 11.438 7.48 1 84.5 13 SER B N 1
ATOM 2633 C CA . SER B 1 13 ? 7.445 12.719 6.793 1 84.5 13 SER B CA 1
ATOM 2634 C C . SER B 1 13 ? 7.402 12.531 5.277 1 84.5 13 SER B C 1
ATOM 2636 O O . SER B 1 13 ? 6.566 13.133 4.598 1 84.5 13 SER B O 1
ATOM 2638 N N . ILE B 1 14 ? 8.258 11.719 4.789 1 89.31 14 ILE B N 1
ATOM 2639 C CA . ILE B 1 14 ? 8.297 11.477 3.35 1 89.31 14 ILE B CA 1
ATOM 2640 C C . ILE B 1 14 ? 7 10.797 2.91 1 89.31 14 ILE B C 1
ATOM 2642 O O . ILE B 1 14 ? 6.449 11.125 1.857 1 89.31 14 ILE B O 1
ATOM 2646 N N . ALA B 1 15 ? 6.523 9.867 3.729 1 93.69 15 ALA B N 1
ATOM 2647 C CA . ALA B 1 15 ? 5.281 9.156 3.42 1 93.69 15 ALA B CA 1
ATOM 2648 C C . ALA B 1 15 ? 4.105 10.125 3.334 1 93.69 15 ALA B C 1
ATOM 2650 O O . ALA B 1 15 ? 3.248 10 2.455 1 93.69 15 ALA B O 1
ATOM 2651 N N . ILE B 1 16 ? 4.086 11.047 4.195 1 85.69 16 ILE B N 1
ATOM 2652 C CA . ILE B 1 16 ? 3.004 12.023 4.246 1 85.69 16 ILE B CA 1
ATOM 2653 C C . ILE B 1 16 ? 3.008 12.859 2.971 1 85.69 16 ILE B C 1
ATOM 2655 O O . ILE B 1 16 ? 1.959 13.078 2.355 1 85.69 16 ILE B O 1
ATOM 2659 N N . VAL B 1 17 ? 4.141 13.227 2.57 1 82.81 17 VAL B N 1
ATOM 2660 C CA . VAL B 1 17 ? 4.258 14.039 1.366 1 82.81 17 VAL B CA 1
ATOM 2661 C C . VAL B 1 17 ? 3.791 13.242 0.152 1 82.81 17 VAL B C 1
ATOM 2663 O O . VAL B 1 17 ? 2.98 13.719 -0.643 1 82.81 17 VAL B O 1
ATOM 2666 N N . CYS B 1 18 ? 4.215 12.055 0.024 1 91.62 18 CYS B N 1
ATOM 2667 C CA . CYS B 1 18 ? 3.934 11.242 -1.153 1 91.62 18 CYS B CA 1
ATOM 2668 C C . CYS B 1 18 ? 2.457 10.867 -1.217 1 91.62 18 CYS B C 1
ATOM 2670 O O . CYS B 1 18 ? 1.879 10.781 -2.303 1 91.62 18 CYS B O 1
ATOM 2672 N N . ALA B 1 19 ? 1.841 10.633 -0.065 1 92.31 19 ALA B N 1
ATOM 2673 C CA . ALA B 1 19 ? 0.471 10.125 -0.033 1 92.31 19 ALA B CA 1
ATOM 2674 C C . ALA B 1 19 ? -0.538 11.273 -0.115 1 92.31 19 ALA B C 1
ATOM 2676 O O . ALA B 1 19 ? -1.601 11.125 -0.723 1 92.31 19 ALA B O 1
ATOM 2677 N N . LEU B 1 20 ? -0.192 12.414 0.453 1 84.12 20 LEU B N 1
ATOM 2678 C CA . LEU B 1 20 ? -1.218 13.438 0.65 1 84.12 20 LEU B CA 1
ATOM 2679 C C . LEU B 1 20 ? -1.146 14.5 -0.442 1 84.12 20 LEU B C 1
ATOM 2681 O O . LEU B 1 20 ? -2.162 15.102 -0.795 1 84.12 20 LEU B O 1
ATOM 2685 N N . ILE B 1 21 ? -0.044 14.703 -1.049 1 83 21 ILE B N 1
ATOM 2686 C CA . ILE B 1 21 ? 0.165 15.82 -1.97 1 83 21 ILE B CA 1
ATOM 2687 C C . ILE B 1 21 ? -0.694 15.625 -3.217 1 83 21 ILE B C 1
ATOM 2689 O O . ILE B 1 21 ? -1.289 16.578 -3.723 1 83 21 ILE B O 1
ATOM 2693 N N . PRO B 1 22 ? -0.749 14.469 -3.803 1 89.19 22 PRO B N 1
ATOM 2694 C CA . PRO B 1 22 ? -1.562 14.305 -5.012 1 89.19 22 PRO B CA 1
ATOM 2695 C C . PRO B 1 22 ? -2.996 14.797 -4.824 1 89.19 22 PRO B C 1
ATOM 2697 O O . PRO B 1 22 ? -3.531 15.5 -5.688 1 89.19 22 PRO B O 1
ATOM 2700 N N . ASN B 1 23 ? -3.666 14.453 -3.729 1 86.31 23 ASN B N 1
ATOM 2701 C CA . ASN B 1 23 ? -5.031 14.906 -3.484 1 86.31 23 ASN B CA 1
ATOM 2702 C C . ASN B 1 23 ? -5.078 16.391 -3.127 1 86.31 23 ASN B C 1
ATOM 2704 O O . ASN B 1 23 ? -6.016 17.094 -3.508 1 86.31 23 ASN B O 1
ATOM 2708 N N . ALA B 1 24 ? -4.055 16.797 -2.398 1 75 24 ALA B N 1
ATOM 2709 C CA . ALA B 1 24 ? -4.016 18.188 -1.95 1 75 24 ALA B CA 1
ATOM 2710 C C . ALA B 1 24 ? -3.861 19.141 -3.131 1 75 24 ALA B C 1
ATOM 2712 O O . ALA B 1 24 ? -4.43 20.234 -3.131 1 75 24 ALA B O 1
ATOM 2713 N N . LEU B 1 25 ? -3.102 18.734 -4.113 1 76.31 25 LEU B N 1
ATOM 2714 C CA . LEU B 1 25 ? -2.818 19.609 -5.242 1 76.31 25 LEU B CA 1
ATOM 2715 C C . LEU B 1 25 ? -3.852 19.422 -6.352 1 76.31 25 LEU B C 1
ATOM 2717 O O . LEU B 1 25 ? -4.398 20.391 -6.867 1 76.31 25 LEU B O 1
ATOM 2721 N N . LEU B 1 26 ? -4.188 18.188 -6.668 1 83.44 26 LEU B N 1
ATOM 2722 C CA . LEU B 1 26 ? -5.047 17.891 -7.809 1 83.44 26 LEU B CA 1
ATOM 2723 C C . LEU B 1 26 ? -6.508 17.812 -7.383 1 83.44 26 LEU B C 1
ATOM 2725 O O . LEU B 1 26 ? -7.406 18.156 -8.148 1 83.44 26 LEU B O 1
ATOM 2729 N N . GLY B 1 27 ? -6.719 17.25 -6.219 1 79.44 27 GLY B N 1
ATOM 2730 C CA . GLY B 1 27 ? -8.078 16.969 -5.781 1 79.44 27 GLY B CA 1
ATOM 2731 C C . GLY B 1 27 ? -8.977 18.188 -5.805 1 79.44 27 GLY B C 1
ATOM 2732 O O . GLY B 1 27 ? -10.086 18.141 -6.344 1 79.44 27 GLY B O 1
ATOM 2733 N N . GLU B 1 28 ? -8.414 19.266 -5.332 1 64.94 28 GLU B N 1
ATOM 2734 C CA . GLU B 1 28 ? -9.242 20.469 -5.242 1 64.94 28 GLU B CA 1
ATOM 2735 C C . GLU B 1 28 ? -9.492 21.078 -6.617 1 64.94 28 GLU B C 1
ATOM 2737 O O . GLU B 1 28 ? -10.578 21.594 -6.887 1 64.94 28 GLU B O 1
ATOM 2742 N N . ILE B 1 29 ? -8.477 21.031 -7.43 1 74.62 29 ILE B N 1
ATOM 2743 C CA . ILE B 1 29 ? -8.609 21.531 -8.797 1 74.62 29 ILE B CA 1
ATOM 2744 C C . ILE B 1 29 ? -9.609 20.656 -9.562 1 74.62 29 ILE B C 1
ATOM 2746 O O . ILE B 1 29 ? -10.445 21.188 -10.297 1 74.62 29 ILE B O 1
ATOM 2750 N N . LEU B 1 30 ? -9.523 19.453 -9.336 1 86.25 30 LEU B N 1
ATOM 2751 C CA . LEU B 1 30 ? -10.391 18.516 -10.039 1 86.25 30 LEU B CA 1
ATOM 2752 C C . LEU B 1 30 ? -11.844 18.703 -9.641 1 86.25 30 LEU B C 1
ATOM 2754 O O . LEU B 1 30 ? -12.75 18.578 -10.469 1 86.25 30 LEU B O 1
ATOM 2758 N N . LYS B 1 31 ? -12.094 18.984 -8.398 1 78.5 31 LYS B N 1
ATOM 2759 C CA . LYS B 1 31 ? -13.461 19.203 -7.926 1 78.5 31 LYS B CA 1
ATOM 2760 C C . LYS B 1 31 ? -14.109 20.391 -8.648 1 78.5 31 LYS B C 1
ATOM 2762 O O . LYS B 1 31 ? -15.328 20.391 -8.859 1 78.5 31 LYS B O 1
ATOM 2767 N N . LEU B 1 32 ? -13.242 21.312 -9.062 1 74.94 32 LEU B N 1
ATOM 2768 C CA . LEU B 1 32 ? -13.734 22.484 -9.805 1 74.94 32 LEU B CA 1
ATOM 2769 C C . LEU B 1 32 ? -13.992 22.125 -11.266 1 74.94 32 LEU B C 1
ATOM 2771 O O . LEU B 1 32 ? -14.891 22.688 -11.891 1 74.94 32 LEU B O 1
ATOM 2775 N N . ILE B 1 33 ? -13.273 21.219 -11.797 1 87.75 33 ILE B N 1
ATOM 2776 C CA . ILE B 1 33 ? -13.297 20.953 -13.234 1 87.75 33 ILE B CA 1
ATOM 2777 C C . ILE B 1 33 ? -14.273 19.812 -13.523 1 87.75 33 ILE B C 1
ATOM 2779 O O . ILE B 1 33 ? -14.898 19.781 -14.578 1 87.75 33 ILE B O 1
ATOM 2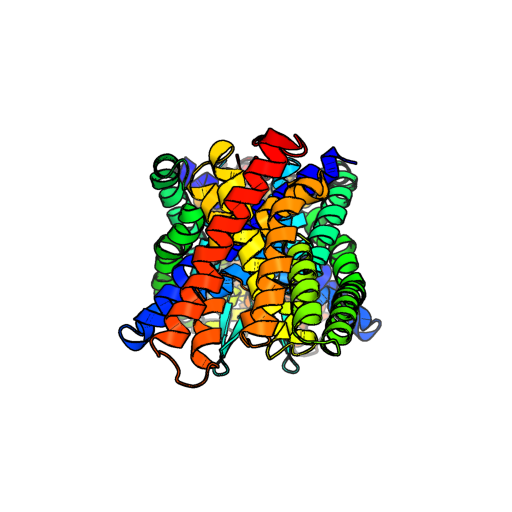783 N N . ILE B 1 34 ? -14.508 18.953 -12.602 1 90.12 34 ILE B N 1
ATOM 2784 C CA . ILE B 1 34 ? -15.234 17.688 -12.789 1 90.12 34 ILE B CA 1
ATOM 2785 C C . ILE B 1 34 ? -16.656 17.984 -13.242 1 90.12 34 ILE B C 1
ATOM 2787 O O . ILE B 1 34 ? -17.203 17.281 -14.102 1 90.12 34 ILE B O 1
ATOM 2791 N N . PRO B 1 35 ? -17.344 19.016 -12.719 1 89.19 35 PRO B N 1
ATOM 2792 C CA . PRO B 1 35 ? -18.688 19.312 -13.211 1 89.19 35 PRO B CA 1
ATOM 2793 C C . PRO B 1 35 ? -18.719 19.547 -14.727 1 89.19 35 PRO B C 1
ATOM 2795 O O . PRO B 1 35 ? -19.734 19.281 -15.367 1 89.19 35 PRO B O 1
ATOM 2798 N N . TYR B 1 36 ? -17.672 19.906 -15.312 1 92.25 36 TYR B N 1
ATOM 2799 C CA . TYR B 1 36 ? -17.578 20.203 -16.75 1 92.25 36 TYR B CA 1
ATOM 2800 C C . TYR B 1 36 ? -16.969 19.016 -17.5 1 92.25 36 TYR B C 1
ATOM 2802 O O . TYR B 1 36 ? -17.234 18.828 -18.688 1 92.25 36 TYR B O 1
ATOM 2810 N N . VAL B 1 37 ? -16.047 18.25 -16.844 1 94.31 37 VAL B N 1
ATOM 2811 C CA . VAL B 1 37 ? -15.383 17.094 -17.438 1 94.31 37 VAL B CA 1
ATOM 2812 C C . VAL B 1 37 ? -15.5 15.898 -16.5 1 94.31 37 VAL B C 1
ATOM 2814 O O . VAL B 1 37 ? -14.516 15.5 -15.875 1 94.31 37 VAL B O 1
ATOM 2817 N N . PRO B 1 38 ? -16.562 15.18 -16.5 1 91.94 38 PRO B N 1
ATOM 2818 C CA . PRO B 1 38 ? -16.859 14.133 -15.516 1 91.94 38 PRO B CA 1
ATOM 2819 C C . PRO B 1 38 ? -15.867 12.977 -15.562 1 91.94 38 PRO B C 1
ATOM 2821 O O . PRO B 1 38 ? -15.695 12.266 -14.57 1 91.94 38 PRO B O 1
ATOM 2824 N N . THR B 1 39 ? -15.219 12.797 -16.688 1 91.94 39 THR B N 1
ATOM 2825 C CA . THR B 1 39 ? -14.266 11.703 -16.844 1 91.94 39 THR B CA 1
ATOM 2826 C C . THR B 1 39 ? -13.094 11.867 -15.867 1 91.94 39 THR B C 1
ATOM 2828 O O . THR B 1 39 ? -12.43 10.883 -15.531 1 91.94 39 THR B O 1
ATOM 2831 N N . LEU B 1 40 ? -12.914 13.039 -15.336 1 94.31 40 LEU B N 1
ATOM 2832 C CA . LEU B 1 40 ? -11.805 13.32 -14.43 1 94.31 40 LEU B CA 1
ATOM 2833 C C . LEU B 1 40 ? -12.125 12.836 -13.016 1 94.31 40 LEU B C 1
ATOM 2835 O O . LEU B 1 40 ? -11.258 12.867 -12.133 1 94.31 40 LEU B O 1
ATOM 2839 N N . GLN B 1 41 ? -13.297 12.344 -12.805 1 95.06 41 GLN B N 1
ATOM 2840 C CA . GLN B 1 41 ? -13.672 11.773 -11.508 1 95.06 41 GLN B CA 1
ATOM 2841 C C . GLN B 1 41 ? -12.758 10.617 -11.133 1 95.06 41 GLN B C 1
ATOM 2843 O O . GLN B 1 41 ? -12.453 10.414 -9.953 1 95.06 41 GLN B O 1
ATOM 2848 N N . HIS B 1 42 ? -12.367 9.859 -12.125 1 95.44 42 HIS B N 1
ATOM 2849 C CA . HIS B 1 42 ? -11.5 8.719 -11.867 1 95.44 42 HIS B CA 1
ATOM 2850 C C . HIS B 1 42 ? -10.148 9.164 -11.32 1 95.44 42 HIS B C 1
ATOM 2852 O O . HIS B 1 42 ? -9.531 8.469 -10.508 1 95.44 42 HIS B O 1
ATOM 2858 N N . LEU B 1 43 ? -9.719 10.297 -11.805 1 96.5 43 LEU B N 1
ATOM 2859 C CA . LEU B 1 43 ? -8.469 10.844 -11.305 1 96.5 43 LEU B CA 1
ATOM 2860 C C . LEU B 1 43 ? -8.617 11.305 -9.852 1 96.5 43 LEU B C 1
ATOM 2862 O O . LEU B 1 43 ? -7.715 11.094 -9.039 1 96.5 43 LEU B O 1
ATOM 2866 N N . LEU B 1 44 ? -9.703 11.969 -9.547 1 94.19 44 LEU B N 1
ATOM 2867 C CA . LEU B 1 44 ? -9.969 12.359 -8.172 1 94.19 44 LEU B CA 1
ATOM 2868 C C . LEU B 1 44 ? -10.023 11.141 -7.258 1 94.19 44 LEU B C 1
ATOM 2870 O O . LEU B 1 44 ? -9.445 11.141 -6.168 1 94.19 44 LEU B O 1
ATOM 2874 N N . ASP B 1 45 ? -10.734 10.086 -7.691 1 95.56 45 ASP B N 1
ATOM 2875 C CA . ASP B 1 45 ? -10.805 8.844 -6.922 1 95.56 45 ASP B CA 1
ATOM 2876 C C . ASP B 1 45 ? -9.406 8.273 -6.672 1 95.56 45 ASP B C 1
ATOM 2878 O O . ASP B 1 45 ? -9.117 7.789 -5.578 1 95.56 45 ASP B O 1
ATOM 2882 N N . ALA B 1 46 ? -8.586 8.328 -7.715 1 96.94 46 ALA B N 1
ATOM 2883 C CA . ALA B 1 46 ? -7.215 7.832 -7.59 1 96.94 46 ALA B CA 1
ATOM 2884 C C . ALA B 1 46 ? -6.453 8.578 -6.5 1 96.94 46 ALA B C 1
ATOM 2886 O O . ALA B 1 46 ? -5.715 7.977 -5.723 1 96.94 46 ALA B O 1
ATOM 2887 N N . THR B 1 47 ? -6.594 9.883 -6.465 1 93.94 47 THR B N 1
ATOM 2888 C CA . THR B 1 47 ? -5.887 10.672 -5.469 1 93.94 47 THR B CA 1
ATOM 2889 C C . THR B 1 47 ? -6.367 10.328 -4.062 1 93.94 47 THR B C 1
ATOM 2891 O O . THR B 1 47 ? -5.582 10.344 -3.111 1 93.94 47 THR B O 1
ATOM 2894 N N . VAL B 1 48 ? -7.645 10 -3.879 1 91.12 48 VAL B N 1
ATOM 2895 C CA . VAL B 1 48 ? -8.203 9.625 -2.582 1 91.12 48 VAL B CA 1
ATOM 2896 C C . VAL B 1 48 ? -7.688 8.25 -2.172 1 91.12 48 VAL B C 1
ATOM 2898 O O . VAL B 1 48 ? -7.344 8.031 -1.009 1 91.12 48 VAL B O 1
ATOM 2901 N N . ILE B 1 49 ? -7.641 7.355 -3.121 1 95.81 49 ILE B N 1
ATOM 2902 C CA . ILE B 1 49 ? -7.113 6.016 -2.877 1 95.81 49 ILE B CA 1
ATOM 2903 C C . ILE B 1 49 ? -5.66 6.109 -2.412 1 95.81 49 ILE B C 1
ATOM 2905 O O . ILE B 1 49 ? -5.258 5.426 -1.469 1 95.81 49 ILE B O 1
ATOM 2909 N N . VAL B 1 50 ? -4.895 6.945 -3.031 1 96.12 50 VAL B N 1
ATOM 2910 C CA . VAL B 1 50 ? -3.477 7.117 -2.738 1 96.12 50 VAL B CA 1
ATOM 2911 C C . VAL B 1 50 ? -3.303 7.641 -1.314 1 96.12 50 VAL B C 1
ATOM 2913 O O . VAL B 1 50 ? -2.373 7.242 -0.609 1 96.12 50 VAL B O 1
ATOM 2916 N N . MET B 1 51 ? -4.16 8.5 -0.858 1 91.19 51 MET B N 1
ATOM 2917 C CA . MET B 1 51 ? -4.098 9.008 0.509 1 91.19 51 MET B CA 1
ATOM 2918 C C . MET B 1 51 ? -4.211 7.871 1.518 1 91.19 51 MET B C 1
ATOM 2920 O O . MET B 1 51 ? -3.533 7.875 2.547 1 91.19 51 MET B O 1
ATOM 2924 N N . SER B 1 52 ? -5.031 6.914 1.19 1 94.19 52 SER B N 1
ATOM 2925 C CA . SER B 1 52 ? -5.289 5.809 2.104 1 94.19 52 SER B CA 1
ATOM 2926 C C . SER B 1 52 ? -4.113 4.836 2.137 1 94.19 52 SER B C 1
ATOM 2928 O O . SER B 1 52 ? -4.074 3.932 2.975 1 94.19 52 SER B O 1
ATOM 2930 N N . MET B 1 53 ? -3.086 5.027 1.242 1 97.38 53 MET B N 1
ATOM 2931 C CA . MET B 1 53 ? -1.891 4.191 1.235 1 97.38 53 MET B CA 1
ATOM 2932 C C . MET B 1 53 ? -0.828 4.75 2.176 1 97.38 53 MET B C 1
ATOM 2934 O O . MET B 1 53 ? 0.248 4.168 2.32 1 97.38 53 MET B O 1
ATOM 2938 N N . LEU B 1 54 ? -1.158 5.84 2.893 1 94.69 54 LEU B N 1
ATOM 2939 C CA . LEU B 1 54 ? -0.198 6.496 3.775 1 94.69 54 LEU B CA 1
ATOM 2940 C C . LEU B 1 54 ? 0.405 5.496 4.758 1 94.69 54 LEU B C 1
ATOM 2942 O O . LEU B 1 54 ? 1.626 5.441 4.922 1 94.69 54 LEU B O 1
ATOM 2946 N N . PRO B 1 55 ? -0.362 4.621 5.398 1 96.81 55 PRO B N 1
ATOM 2947 C CA . PRO B 1 55 ? 0.222 3.744 6.418 1 96.81 55 PRO B CA 1
ATOM 2948 C C . PRO B 1 55 ? 1.265 2.789 5.844 1 96.81 55 PRO B C 1
ATOM 2950 O O . PRO B 1 55 ? 2.342 2.625 6.422 1 96.81 55 PRO B O 1
ATOM 2953 N N . ILE B 1 56 ? 0.949 2.15 4.711 1 98.56 56 ILE B N 1
ATOM 2954 C CA . ILE B 1 56 ? 1.921 1.217 4.152 1 98.56 56 ILE B CA 1
ATOM 2955 C C . ILE B 1 56 ? 3.16 1.979 3.686 1 98.56 56 ILE B C 1
ATO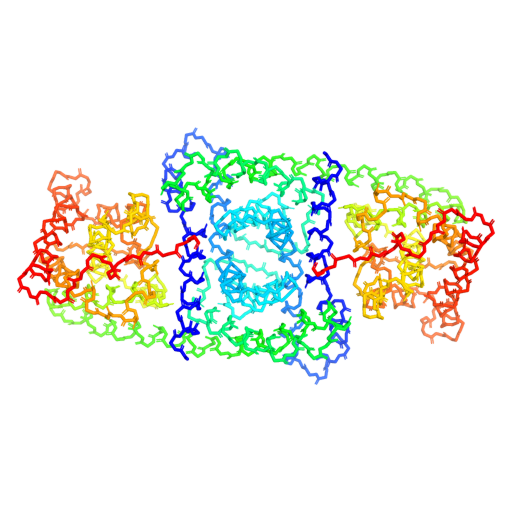M 2957 O O . ILE B 1 56 ? 4.281 1.48 3.797 1 98.56 56 ILE B O 1
ATOM 2961 N N . LEU B 1 57 ? 3.002 3.209 3.162 1 98.25 57 LEU B N 1
ATOM 2962 C CA . LEU B 1 57 ? 4.137 4.035 2.76 1 98.25 57 LEU B CA 1
ATOM 2963 C C . LEU B 1 57 ? 4.984 4.418 3.967 1 98.25 57 LEU B C 1
ATOM 2965 O O . LEU B 1 57 ? 6.211 4.488 3.869 1 98.25 57 LEU B O 1
ATOM 2969 N N . VAL B 1 58 ? 4.316 4.73 5.117 1 96.62 58 VAL B N 1
ATOM 2970 C CA . VAL B 1 58 ? 5.051 5.02 6.348 1 96.62 58 VAL B CA 1
ATOM 2971 C C . VAL B 1 58 ? 5.98 3.855 6.68 1 96.62 58 VAL B C 1
ATOM 2973 O O . VAL B 1 58 ? 7.18 4.051 6.883 1 96.62 58 VAL B O 1
ATOM 2976 N N . GLY B 1 59 ? 5.449 2.654 6.699 1 98.62 59 GLY B N 1
ATOM 2977 C CA . GLY B 1 59 ? 6.266 1.492 7.012 1 98.62 59 GLY B CA 1
ATOM 2978 C C . GLY B 1 59 ? 7.414 1.297 6.039 1 98.62 59 GLY B C 1
ATOM 2979 O O . GLY B 1 59 ? 8.555 1.063 6.457 1 98.62 59 GLY B O 1
ATOM 2980 N N . ILE B 1 60 ? 7.152 1.405 4.75 1 98.56 60 ILE B N 1
ATOM 2981 C CA . ILE B 1 60 ? 8.133 1.161 3.699 1 98.56 60 ILE B CA 1
ATOM 2982 C C . ILE B 1 60 ? 9.242 2.215 3.771 1 98.56 60 ILE B C 1
ATOM 2984 O O . ILE B 1 60 ? 10.422 1.882 3.742 1 98.56 60 ILE B O 1
ATOM 2988 N N . LEU B 1 61 ? 8.852 3.482 3.85 1 97.38 61 LEU B N 1
ATOM 2989 C CA . LEU B 1 61 ? 9.828 4.559 3.814 1 97.38 61 LEU B CA 1
ATOM 2990 C C . LEU B 1 61 ? 10.633 4.605 5.109 1 97.38 61 LEU B C 1
ATOM 2992 O O . LEU B 1 61 ? 11.82 4.953 5.098 1 97.38 61 LEU B O 1
ATOM 2996 N N . VAL B 1 62 ? 10.008 4.25 6.242 1 97.25 62 VAL B N 1
ATOM 2997 C CA . VAL B 1 62 ? 10.773 4.059 7.469 1 97.25 62 VAL B CA 1
ATOM 2998 C C . VAL B 1 62 ? 11.781 2.926 7.281 1 97.25 62 VAL B C 1
ATOM 3000 O O . VAL B 1 62 ? 12.945 3.059 7.645 1 97.25 62 VAL B O 1
ATOM 3003 N N . GLY 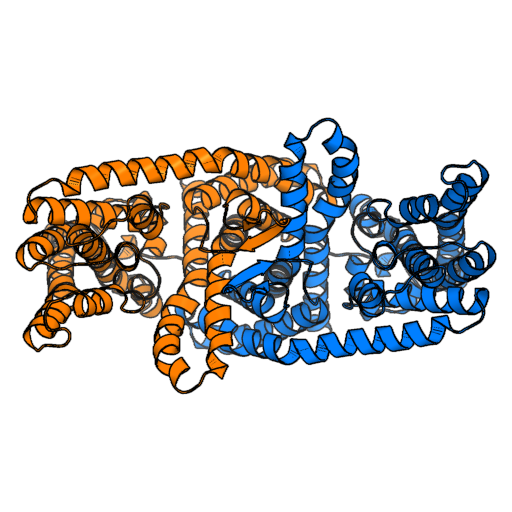B 1 63 ? 11.359 1.771 6.73 1 97.88 63 GLY B N 1
ATOM 3004 C CA . GLY B 1 63 ? 12.273 0.68 6.445 1 97.88 63 GLY B CA 1
ATOM 3005 C C . GLY B 1 63 ? 13.453 1.099 5.59 1 97.88 63 GLY B C 1
ATOM 3006 O O . GLY B 1 63 ? 14.586 0.682 5.836 1 97.88 63 GLY B O 1
ATOM 3007 N N . MET B 1 64 ? 13.172 1.921 4.613 1 96.75 64 MET B N 1
ATOM 3008 C CA . MET B 1 64 ? 14.234 2.393 3.725 1 96.75 64 MET B CA 1
ATOM 3009 C C . MET B 1 64 ? 15.219 3.285 4.477 1 96.75 64 MET B C 1
ATOM 3011 O O . MET B 1 64 ? 16.422 3.262 4.203 1 96.75 64 MET B O 1
ATOM 3015 N N . GLN B 1 65 ? 14.711 4.129 5.457 1 95.56 65 GLN B N 1
ATOM 3016 C CA . GLN B 1 65 ? 15.586 4.961 6.273 1 95.56 65 GLN B CA 1
ATOM 3017 C C . GLN B 1 65 ? 16.562 4.109 7.074 1 95.56 65 GLN B C 1
ATOM 3019 O O . GLN B 1 65 ? 17.703 4.535 7.336 1 95.56 65 GLN B O 1
ATOM 3024 N N . PHE B 1 66 ? 16.188 2.934 7.43 1 96.81 66 PHE B N 1
ATOM 3025 C CA . PHE B 1 66 ? 17.031 2.033 8.211 1 96.81 66 PHE B CA 1
ATOM 3026 C C . PHE B 1 66 ? 17.812 1.101 7.305 1 96.81 66 PHE B C 1
ATOM 3028 O O . PHE B 1 66 ? 18.5 0.189 7.781 1 96.81 66 PHE B O 1
ATOM 3035 N N . LYS B 1 67 ? 17.672 1.277 5.988 1 95.75 67 LYS B N 1
ATOM 3036 C CA . LYS B 1 67 ? 18.391 0.518 4.977 1 95.75 67 LYS B CA 1
ATOM 3037 C C . LYS B 1 67 ? 18.125 -0.979 5.113 1 95.75 67 LYS B C 1
ATOM 3039 O O . LYS B 1 67 ? 19.062 -1.785 5.086 1 95.75 67 LYS B O 1
ATOM 3044 N N . LEU B 1 68 ? 16.922 -1.312 5.367 1 95.25 68 LEU B N 1
ATOM 3045 C CA . LEU B 1 68 ? 16.531 -2.715 5.449 1 95.25 68 LEU B CA 1
ATOM 3046 C C . LEU B 1 68 ? 16.5 -3.354 4.066 1 95.25 68 LEU B C 1
ATOM 3048 O O . LEU B 1 68 ? 16.469 -2.65 3.053 1 95.25 68 LEU B O 1
ATOM 3052 N N . THR B 1 69 ? 16.547 -4.652 3.99 1 93.38 69 THR B N 1
ATOM 3053 C CA . THR B 1 69 ? 16.438 -5.379 2.73 1 93.38 69 THR B CA 1
ATOM 3054 C C . THR B 1 69 ? 15.039 -5.219 2.139 1 93.38 69 THR B C 1
ATOM 3056 O O . THR B 1 69 ? 14.109 -4.805 2.834 1 93.38 69 THR B O 1
ATOM 3059 N N . PRO B 1 70 ? 14.891 -5.582 0.854 1 94.19 70 PRO B N 1
ATOM 3060 C CA . PRO B 1 70 ? 13.578 -5.445 0.214 1 94.19 70 PRO B CA 1
ATOM 3061 C C . PRO B 1 70 ? 12.484 -6.219 0.944 1 94.19 70 PRO B C 1
ATOM 3063 O O . PRO B 1 70 ? 11.391 -5.688 1.165 1 94.19 70 PRO B O 1
ATOM 3066 N N . ILE B 1 71 ? 12.766 -7.406 1.372 1 93 71 ILE B N 1
ATOM 3067 C CA . ILE B 1 71 ? 11.781 -8.242 2.059 1 93 71 ILE B CA 1
ATOM 3068 C C . ILE B 1 71 ? 11.453 -7.633 3.418 1 93 71 ILE B C 1
ATOM 3070 O O . ILE B 1 71 ? 10.281 -7.566 3.807 1 93 71 ILE B O 1
ATOM 3074 N N . GLN B 1 72 ? 12.484 -7.188 4.109 1 95.62 72 GLN B N 1
ATOM 3075 C CA . GLN B 1 72 ? 12.281 -6.57 5.418 1 95.62 72 GLN B CA 1
ATOM 3076 C C . GLN B 1 72 ? 11.484 -5.273 5.293 1 95.62 72 GLN B C 1
ATOM 3078 O O . GLN B 1 72 ? 10.586 -5.012 6.094 1 95.62 72 GLN B O 1
ATOM 3083 N N . THR B 1 73 ? 11.805 -4.48 4.289 1 97.56 73 THR B N 1
ATOM 3084 C CA . THR B 1 73 ? 11.125 -3.217 4.051 1 97.56 73 THR B CA 1
ATOM 3085 C C . THR B 1 73 ? 9.648 -3.449 3.744 1 97.56 73 THR B C 1
ATOM 3087 O O . THR B 1 73 ? 8.773 -2.785 4.312 1 97.56 73 THR B O 1
ATOM 3090 N N . ALA B 1 74 ? 9.391 -4.418 2.885 1 97.44 74 ALA B N 1
ATOM 3091 C CA . ALA B 1 74 ? 8.016 -4.766 2.555 1 97.44 74 ALA B CA 1
ATOM 3092 C C . ALA B 1 74 ? 7.262 -5.254 3.789 1 97.44 74 ALA B C 1
ATOM 3094 O O . ALA B 1 74 ? 6.086 -4.926 3.977 1 97.44 74 ALA B O 1
ATOM 3095 N N . SER B 1 75 ? 7.938 -6.016 4.625 1 97.62 75 SER B N 1
ATOM 3096 C CA . SER B 1 75 ? 7.324 -6.578 5.824 1 97.62 75 SER B CA 1
ATOM 3097 C C . SER B 1 75 ? 6.961 -5.488 6.824 1 97.62 75 SER B C 1
ATOM 3099 O O . SER B 1 75 ? 5.906 -5.547 7.465 1 97.62 75 SER B O 1
ATOM 3101 N N . VAL B 1 76 ? 7.832 -4.496 6.953 1 98.56 76 VAL B N 1
ATOM 3102 C CA . VAL B 1 76 ? 7.523 -3.363 7.82 1 98.56 76 VAL B CA 1
ATOM 3103 C C . VAL B 1 76 ? 6.305 -2.613 7.281 1 98.56 76 VAL B C 1
ATOM 3105 O O . VAL B 1 76 ? 5.441 -2.186 8.047 1 98.56 76 VAL B O 1
ATOM 3108 N N . GLY B 1 77 ? 6.234 -2.455 5.984 1 98.69 77 GLY B N 1
ATOM 3109 C CA . GLY B 1 77 ? 5.105 -1.795 5.344 1 98.69 77 GLY B CA 1
ATOM 3110 C C . GLY B 1 77 ? 3.779 -2.484 5.613 1 98.69 77 GLY B C 1
ATOM 3111 O O . GLY B 1 77 ? 2.814 -1.844 6.035 1 98.69 77 GLY B O 1
ATOM 3112 N N . ILE B 1 78 ? 3.725 -3.814 5.398 1 98.38 78 ILE B N 1
ATOM 3113 C CA . ILE B 1 78 ? 2.455 -4.52 5.516 1 98.38 78 ILE B CA 1
ATOM 3114 C C . ILE B 1 78 ? 2.025 -4.574 6.98 1 98.38 78 ILE B C 1
ATOM 3116 O O . ILE B 1 78 ? 0.833 -4.496 7.285 1 98.38 78 ILE B O 1
ATOM 3120 N N . ALA B 1 79 ? 2.988 -4.711 7.91 1 98.56 79 ALA B N 1
ATOM 3121 C CA . ALA B 1 79 ? 2.65 -4.652 9.328 1 98.56 79 ALA B CA 1
ATOM 3122 C C . ALA B 1 79 ? 2.045 -3.301 9.695 1 98.56 79 ALA B C 1
ATOM 3124 O O . ALA B 1 79 ? 1.089 -3.23 10.469 1 98.56 79 ALA B O 1
ATOM 3125 N N . THR B 1 80 ? 2.629 -2.248 9.164 1 98.5 80 THR B N 1
ATOM 3126 C CA . THR B 1 80 ? 2.168 -0.894 9.453 1 98.5 80 THR B CA 1
ATOM 3127 C C . THR B 1 80 ? 0.756 -0.678 8.914 1 98.5 80 THR B C 1
ATOM 3129 O O . THR B 1 80 ? -0.063 -0.016 9.562 1 98.5 80 THR B O 1
ATOM 3132 N N . MET B 1 81 ? 0.49 -1.234 7.746 1 98.12 81 MET B N 1
ATOM 3133 C CA . MET B 1 81 ? -0.852 -1.179 7.176 1 98.12 81 MET B C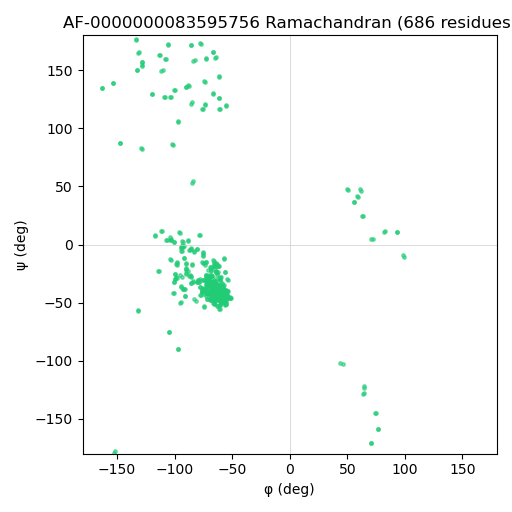A 1
ATOM 3134 C C . MET B 1 81 ? -1.871 -1.818 8.109 1 98.12 81 MET B C 1
ATOM 3136 O O . MET B 1 81 ? -2.936 -1.248 8.359 1 98.12 81 MET B O 1
ATOM 3140 N N . VAL B 1 82 ? -1.544 -2.932 8.68 1 97.62 82 VAL B N 1
ATOM 3141 C CA . VAL B 1 82 ? -2.422 -3.691 9.57 1 97.62 82 VAL B CA 1
ATOM 3142 C C . VAL B 1 82 ? -2.674 -2.9 10.852 1 97.62 82 VAL B C 1
ATOM 3144 O O . VAL B 1 82 ? -3.807 -2.83 11.328 1 97.62 82 VAL B O 1
ATOM 3147 N N . GLY B 1 83 ? -1.671 -2.299 11.352 1 96.94 83 GLY B N 1
ATOM 3148 C CA . GLY B 1 83 ? -1.765 -1.625 12.633 1 96.94 83 GLY B CA 1
ATOM 3149 C C . GLY B 1 83 ? -2.344 -0.226 12.539 1 96.94 83 GLY B C 1
ATOM 3150 O O . GLY B 1 83 ? -2.641 0.403 13.555 1 96.94 83 GLY B O 1
ATOM 3151 N N . SER B 1 84 ? -2.576 0.277 11.344 1 94.62 84 SER B N 1
ATOM 3152 C CA . SER B 1 84 ? -2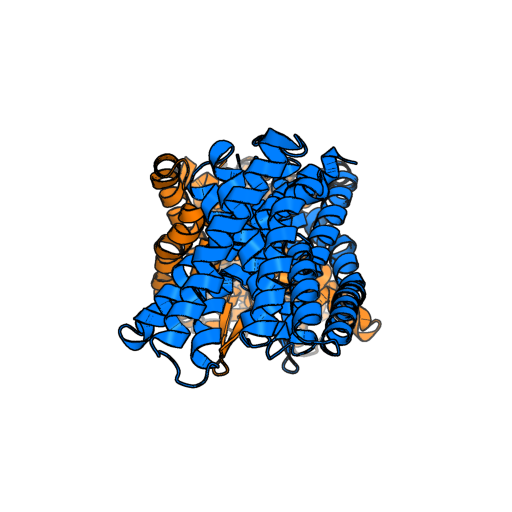.898 1.689 11.164 1 94.62 84 SER B CA 1
ATOM 3153 C C . SER B 1 84 ? -4.391 1.942 11.344 1 94.62 84 SER B C 1
ATOM 3155 O O . SER B 1 84 ? -4.809 3.07 11.617 1 94.62 84 SER B O 1
ATOM 3157 N N . GLY B 1 85 ? -5.246 0.902 11.062 1 91.19 85 GLY B N 1
ATOM 3158 C CA . GLY B 1 85 ? -6.688 1.07 11.156 1 91.19 85 GLY B CA 1
ATOM 3159 C C . GLY B 1 85 ? -7.297 1.71 9.922 1 91.19 85 GLY B C 1
ATOM 3160 O O . GLY B 1 85 ? -8.469 2.088 9.93 1 91.19 85 GLY B O 1
ATOM 3161 N N . VAL B 1 86 ? -6.559 1.829 8.875 1 93.19 86 VAL B N 1
ATOM 3162 C CA . VAL B 1 86 ? -7.059 2.461 7.66 1 93.19 86 VAL B CA 1
ATOM 3163 C C . VAL B 1 86 ? -8.062 1.54 6.973 1 93.19 86 VAL B C 1
ATOM 3165 O O . VAL B 1 86 ? -8.938 2.004 6.234 1 93.19 86 VAL B O 1
ATOM 3168 N N . VAL B 1 87 ? -7.949 0.227 7.168 1 95.56 87 VAL B N 1
ATOM 3169 C CA . VAL B 1 87 ? -8.852 -0.759 6.586 1 95.56 87 VAL B CA 1
ATOM 3170 C C . VAL B 1 87 ? -9.867 -1.207 7.633 1 95.56 87 VAL B C 1
ATOM 3172 O O . VAL B 1 87 ? -9.516 -1.429 8.797 1 95.56 87 VAL B O 1
ATOM 3175 N N . SER B 1 88 ? -11.117 -1.245 7.254 1 93.06 88 SER B N 1
ATOM 3176 C CA . SER B 1 88 ? -12.188 -1.723 8.117 1 93.06 88 SER B CA 1
ATOM 3177 C C . SER B 1 88 ? -13.031 -2.787 7.422 1 93.06 88 SER B C 1
ATOM 3179 O O . SER B 1 88 ? -13.094 -2.826 6.191 1 93.06 88 SER B O 1
ATOM 3181 N N . LYS B 1 89 ? -13.617 -3.594 8.18 1 93.38 89 LYS B N 1
ATOM 3182 C CA . LYS B 1 89 ? -14.5 -4.633 7.664 1 93.38 89 LYS B CA 1
ATOM 3183 C C . LYS B 1 89 ? -15.969 -4.273 7.891 1 93.38 89 LYS B C 1
ATOM 3185 O O . LYS B 1 89 ? -16.375 -3.965 9.016 1 93.38 89 LYS B O 1
ATOM 3190 N N . THR B 1 90 ? -16.75 -4.309 6.824 1 90.62 90 THR B N 1
ATOM 3191 C CA . THR B 1 90 ? -18.172 -4.027 6.949 1 90.62 90 THR B CA 1
ATOM 3192 C C . THR B 1 90 ? -18.922 -5.23 7.52 1 90.62 90 THR B C 1
ATOM 3194 O O . THR B 1 90 ? -18.359 -6.324 7.621 1 90.62 90 THR B O 1
ATOM 3197 N N . ALA B 1 91 ? -20.266 -5.039 7.824 1 88.38 91 ALA B N 1
ATOM 3198 C CA . ALA B 1 91 ? -21.109 -6.109 8.336 1 88.38 91 ALA B CA 1
ATOM 3199 C C . ALA B 1 91 ? -21.266 -7.227 7.309 1 88.38 91 ALA B C 1
ATOM 3201 O O . ALA B 1 91 ? -21.391 -8.398 7.672 1 88.38 91 ALA B O 1
ATOM 3202 N N . GLU B 1 92 ? -21.062 -6.82 5.996 1 86.19 92 GLU B N 1
ATOM 3203 C CA . GLU B 1 92 ? -21.188 -7.785 4.906 1 86.19 92 GLU B CA 1
ATOM 3204 C C . GLU B 1 92 ? -19.891 -8.531 4.664 1 86.19 92 GLU B C 1
ATOM 3206 O O . GLU B 1 92 ? -19.828 -9.438 3.832 1 86.19 92 GLU B O 1
ATOM 3211 N N . GLY B 1 93 ? -18.844 -8.133 5.387 1 89.44 93 GLY B N 1
ATOM 3212 C CA . GLY B 1 93 ? -17.578 -8.844 5.281 1 89.44 93 GLY B CA 1
ATOM 3213 C C . GLY B 1 93 ? -16.641 -8.242 4.254 1 89.44 93 GLY B C 1
ATOM 3214 O O . GLY B 1 93 ? -15.609 -8.828 3.934 1 89.44 93 GLY B O 1
ATOM 3215 N N . LEU B 1 94 ? -16.984 -7.035 3.754 1 89.94 94 LEU B N 1
ATOM 3216 C CA . LEU B 1 94 ? -16.141 -6.344 2.781 1 89.94 94 LEU B CA 1
ATOM 3217 C C . LEU B 1 94 ? -15.086 -5.492 3.48 1 89.94 94 LEU B C 1
ATOM 3219 O O . LEU B 1 94 ? -15.375 -4.859 4.5 1 89.94 94 LEU B O 1
ATOM 3223 N N . PHE B 1 95 ? -13.914 -5.551 2.99 1 95.19 95 PHE B N 1
ATOM 3224 C CA . PHE B 1 95 ? -12.883 -4.656 3.496 1 95.19 95 PHE B CA 1
ATOM 3225 C C . PHE B 1 95 ? -12.938 -3.307 2.791 1 95.19 95 PHE B C 1
ATOM 3227 O O . PHE B 1 95 ? -12.898 -3.242 1.56 1 95.19 95 PHE B O 1
ATOM 3234 N N . THR B 1 96 ? -13.102 -2.252 3.525 1 95.31 96 THR B N 1
ATOM 3235 C CA . THR B 1 96 ? -13.141 -0.897 2.984 1 95.31 96 THR B CA 1
ATOM 3236 C C . THR B 1 96 ? -11.906 -0.111 3.42 1 95.31 96 THR B C 1
ATOM 3238 O O . THR B 1 96 ? -11.297 -0.415 4.449 1 95.31 96 THR B O 1
ATOM 3241 N N . ILE B 1 97 ? -11.492 0.784 2.607 1 94.44 97 ILE B N 1
ATOM 3242 C CA . ILE B 1 97 ? -10.383 1.67 2.936 1 94.44 97 ILE B CA 1
ATOM 3243 C C . ILE B 1 97 ? -10.859 3.121 2.918 1 94.44 97 ILE B C 1
ATOM 3245 O O . ILE B 1 97 ? -11.609 3.523 2.029 1 94.44 97 ILE B O 1
ATOM 3249 N N . SER B 1 98 ? -10.586 3.838 3.914 1 88.06 98 SER B N 1
ATOM 3250 C CA . SER B 1 98 ? -10.992 5.238 4.008 1 88.06 98 SER B CA 1
ATOM 3251 C C . SER B 1 98 ? -10.055 6.027 4.91 1 88.06 98 SER B C 1
ATOM 3253 O O . SER B 1 98 ? -9.594 5.523 5.934 1 88.06 98 SER B O 1
ATOM 3255 N N . GLY B 1 99 ? -9.742 7.277 4.434 1 84.5 99 GLY B N 1
ATOM 3256 C CA . GLY B 1 99 ? -8.906 8.148 5.246 1 84.5 99 GLY B CA 1
ATOM 3257 C C . GLY B 1 99 ? -7.441 7.777 5.215 1 84.5 99 GLY B C 1
ATOM 3258 O O . GLY B 1 99 ? -6.965 7.188 4.238 1 84.5 99 GLY B O 1
ATOM 3259 N N . ILE B 1 100 ? -6.719 8.211 6.203 1 87.25 100 ILE B N 1
ATOM 3260 C CA . ILE B 1 100 ? -5.27 8.031 6.191 1 87.25 100 ILE B CA 1
ATOM 3261 C C . ILE B 1 100 ? -4.852 7.137 7.359 1 87.25 100 ILE B C 1
ATOM 3263 O O . ILE B 1 100 ? -3.66 6.965 7.621 1 87.25 100 ILE B O 1
ATOM 3267 N N . GLY B 1 101 ? -5.812 6.523 8.117 1 87 101 GLY B N 1
ATOM 3268 C CA . GLY B 1 101 ? -5.508 5.754 9.312 1 87 101 GLY B CA 1
ATOM 3269 C C . GLY B 1 101 ? -5.051 6.609 10.477 1 87 101 GLY B C 1
ATOM 3270 O O . GLY B 1 101 ? -5.227 7.832 10.461 1 87 101 GLY B O 1
ATOM 3271 N N . VAL B 1 102 ? -4.594 5.973 11.516 1 87.25 102 VAL B N 1
ATOM 3272 C CA . VAL B 1 102 ? -4.051 6.652 12.688 1 87.25 102 VAL B CA 1
ATOM 3273 C C . VAL B 1 102 ? -2.529 6.719 12.586 1 87.25 102 VAL B C 1
ATOM 3275 O O . VAL B 1 102 ? -1.839 5.73 12.859 1 87.25 102 VAL B O 1
ATOM 3278 N N . VAL B 1 103 ? -2.059 7.934 12.273 1 86.94 103 VAL B N 1
ATOM 3279 C CA . VAL B 1 103 ? -0.663 8.133 11.898 1 86.94 103 VAL B CA 1
ATOM 3280 C C . VAL B 1 103 ? 0.246 7.762 13.07 1 86.94 103 VAL B C 1
ATOM 3282 O O . VAL B 1 103 ? 1.307 7.164 12.867 1 86.94 103 VAL B O 1
ATOM 3285 N N . ILE B 1 104 ? -0.145 8.086 14.266 1 88.25 104 ILE B N 1
ATOM 3286 C CA . ILE B 1 104 ? 0.651 7.754 15.445 1 88.25 104 ILE B CA 1
ATOM 3287 C C . ILE B 1 104 ? 0.802 6.238 15.547 1 88.25 104 ILE B C 1
ATOM 3289 O O . ILE B 1 104 ? 1.897 5.734 15.805 1 88.25 104 ILE B O 1
ATOM 3293 N N . ASN B 1 105 ? -0.297 5.582 15.383 1 93.19 105 ASN B N 1
ATOM 3294 C CA . ASN B 1 105 ? -0.268 4.125 15.484 1 93.19 105 ASN B CA 1
ATOM 3295 C C . ASN B 1 105 ? 0.541 3.502 14.352 1 93.19 105 ASN B C 1
ATOM 3297 O O . ASN B 1 105 ? 1.221 2.494 14.547 1 93.19 105 ASN B O 1
ATOM 3301 N N . ALA B 1 106 ? 0.38 4.094 13.141 1 94.81 106 ALA B N 1
ATOM 3302 C CA . ALA B 1 106 ? 1.207 3.652 12.023 1 94.81 106 ALA B CA 1
ATOM 3303 C C . ALA B 1 106 ? 2.691 3.801 12.344 1 94.81 106 ALA B C 1
ATOM 3305 O O . ALA B 1 106 ? 3.482 2.891 12.094 1 94.81 106 ALA B O 1
ATOM 3306 N N . GLY B 1 107 ? 3.059 4.957 12.914 1 94.44 107 GLY B N 1
ATOM 3307 C CA . GLY B 1 107 ? 4.441 5.191 13.297 1 94.44 107 GLY B CA 1
ATOM 3308 C C . GLY B 1 107 ? 4.938 4.223 14.352 1 94.44 107 GLY B C 1
ATOM 3309 O O . GLY B 1 107 ? 6.051 3.703 14.258 1 94.44 107 GLY B O 1
ATOM 3310 N N . LEU B 1 108 ? 4.133 4.004 15.375 1 95.81 108 LEU B N 1
ATOM 3311 C CA . LEU B 1 108 ? 4.492 3.076 16.438 1 95.81 108 LEU B CA 1
ATOM 3312 C C . LEU B 1 108 ? 4.664 1.66 15.898 1 95.81 108 LEU B C 1
ATOM 3314 O O . LEU B 1 108 ? 5.602 0.955 16.281 1 95.81 108 LEU B O 1
ATOM 3318 N N . THR B 1 109 ? 3.736 1.216 15.078 1 98.12 109 THR B N 1
ATOM 3319 C CA . THR B 1 109 ? 3.812 -0.117 14.492 1 98.12 109 THR B CA 1
ATOM 3320 C C . THR B 1 109 ? 5.047 -0.246 13.602 1 98.12 109 THR B C 1
ATOM 3322 O O . THR B 1 109 ? 5.715 -1.281 13.602 1 98.12 109 THR B O 1
ATOM 3325 N N . ALA B 1 110 ? 5.336 0.819 12.797 1 98.31 110 ALA B N 1
ATOM 3326 C CA . ALA B 1 110 ? 6.543 0.818 11.977 1 98.31 110 ALA B CA 1
ATOM 3327 C C . ALA B 1 110 ? 7.797 0.68 12.836 1 98.31 110 ALA B C 1
ATOM 3329 O O . ALA B 1 110 ? 8.703 -0.092 12.508 1 98.31 110 ALA B O 1
ATOM 3330 N N . ALA B 1 111 ? 7.855 1.433 13.938 1 98 111 ALA B N 1
ATOM 3331 C CA . ALA B 1 111 ? 8.992 1.373 14.852 1 98 111 ALA B CA 1
ATOM 3332 C C . ALA B 1 111 ? 9.172 -0.034 15.414 1 98 111 ALA B C 1
ATOM 3334 O O . ALA B 1 111 ? 10.281 -0.574 15.406 1 98 111 ALA B O 1
ATOM 3335 N N . LEU B 1 112 ? 8.094 -0.602 15.898 1 98.38 112 LEU B N 1
ATOM 3336 C CA . LEU B 1 112 ? 8.141 -1.952 16.453 1 98.38 112 LEU B CA 1
ATOM 3337 C C . LEU B 1 112 ? 8.57 -2.957 15.383 1 98.38 112 LEU B C 1
ATOM 3339 O O . LEU B 1 112 ? 9.312 -3.895 15.68 1 98.38 112 LEU B O 1
ATOM 3343 N N . SER B 1 113 ? 8.047 -2.801 14.195 1 98.5 113 SER B N 1
ATOM 3344 C CA . SER B 1 113 ? 8.352 -3.723 13.109 1 98.5 113 SER B CA 1
ATOM 3345 C C . SER B 1 113 ? 9.828 -3.654 12.727 1 98.5 113 SER B C 1
ATOM 3347 O O . SER B 1 113 ? 10.445 -4.68 12.43 1 98.5 113 SER B O 1
ATOM 3349 N N . VAL B 1 114 ? 10.383 -2.42 12.695 1 98.06 114 VAL B N 1
ATOM 3350 C CA . VAL B 1 114 ? 11.805 -2.266 12.383 1 98.06 114 VAL B CA 1
ATOM 3351 C C . VAL B 1 114 ? 12.641 -2.992 13.438 1 98.06 114 VAL B C 1
ATOM 3353 O O . VAL B 1 114 ? 13.562 -3.74 13.094 1 98.06 114 VAL B O 1
ATOM 3356 N N . LEU B 1 115 ? 12.328 -2.758 14.734 1 97.44 115 LEU B N 1
ATOM 3357 C CA . LEU B 1 115 ? 13.047 -3.426 15.812 1 97.44 115 LEU B CA 1
ATOM 3358 C C . LEU B 1 115 ? 12.906 -4.941 15.703 1 97.44 115 LEU B C 1
ATOM 3360 O O . LEU B 1 115 ? 13.883 -5.672 15.906 1 97.44 115 LEU B O 1
ATOM 3364 N N . PHE B 1 116 ? 11.719 -5.383 15.344 1 97.5 116 PHE B N 1
ATOM 3365 C CA . PHE B 1 116 ? 11.43 -6.805 15.242 1 97.5 116 PHE B CA 1
ATOM 3366 C C . PHE B 1 116 ? 12.227 -7.445 14.109 1 97.5 116 PHE B C 1
ATOM 3368 O O . PHE B 1 116 ? 12.859 -8.484 14.305 1 97.5 116 PHE B O 1
ATOM 3375 N N . VAL B 1 117 ? 12.172 -6.828 12.898 1 96 117 VAL B N 1
ATOM 3376 C CA . VAL B 1 117 ? 12.836 -7.422 11.75 1 96 117 VAL B CA 1
ATOM 3377 C C . VAL B 1 117 ? 14.352 -7.395 11.953 1 96 117 VAL B C 1
ATOM 3379 O O . VAL B 1 117 ? 15.055 -8.297 11.508 1 96 117 VAL B O 1
ATOM 3382 N N . GLN B 1 118 ? 14.859 -6.355 12.578 1 93.94 118 GLN B N 1
ATOM 3383 C CA . GLN B 1 118 ? 16.297 -6.301 12.867 1 93.94 118 GLN B CA 1
ATOM 3384 C C . GLN B 1 118 ? 16.688 -7.398 13.852 1 93.94 118 GLN B C 1
ATOM 3386 O O . GLN B 1 118 ? 17.797 -7.93 13.773 1 93.94 118 GLN B O 1
ATOM 3391 N N . LEU B 1 119 ? 15.82 -7.75 14.75 1 92.25 119 LEU B N 1
ATOM 3392 C CA . LEU B 1 119 ? 16.078 -8.789 15.734 1 92.25 119 LEU B CA 1
ATOM 3393 C C . LEU B 1 119 ? 16.047 -10.172 15.094 1 92.25 119 LEU B C 1
ATOM 3395 O O . LEU B 1 119 ? 16.938 -10.992 15.312 1 92.25 119 LEU B O 1
ATOM 3399 N N . ILE B 1 120 ? 15.039 -10.406 14.227 1 90.62 120 ILE B N 1
ATOM 3400 C CA . ILE B 1 120 ? 14.828 -11.773 13.758 1 90.62 120 ILE B CA 1
ATOM 3401 C C . ILE B 1 120 ? 15.438 -11.938 12.367 1 90.62 120 ILE B C 1
ATOM 3403 O O . ILE B 1 120 ? 15.703 -13.062 11.93 1 90.62 120 ILE B O 1
ATOM 3407 N N . GLY B 1 121 ? 15.445 -10.875 11.68 1 74.5 121 GLY B N 1
ATOM 3408 C CA . GLY B 1 121 ? 15.852 -10.945 10.281 1 74.5 121 GLY B CA 1
ATOM 3409 C C . GLY B 1 121 ? 17.188 -11.641 10.086 1 74.5 121 GLY B C 1
ATOM 3410 O O . GLY B 1 121 ? 17.328 -12.469 9.188 1 74.5 121 GLY B O 1
ATOM 3411 N N . GLU B 1 122 ? 18.031 -11.344 10.805 1 74.19 122 GLU B N 1
ATOM 3412 C CA . GLU B 1 122 ? 19.359 -11.945 10.672 1 74.19 122 GLU B CA 1
ATOM 3413 C C . GLU B 1 122 ? 19.375 -13.367 11.219 1 74.19 122 GLU B C 1
ATOM 3415 O O . GLU B 1 122 ? 20.219 -14.172 10.852 1 74.19 122 GLU B O 1
ATOM 3420 N N . ARG B 1 123 ? 18.359 -13.703 11.977 1 81.38 123 ARG B N 1
ATOM 3421 C CA . ARG B 1 123 ? 18.344 -15 12.641 1 81.38 123 ARG B CA 1
ATOM 3422 C C . ARG B 1 123 ? 17.672 -16.062 11.758 1 81.38 123 ARG B C 1
ATOM 3424 O O . ARG B 1 123 ? 18.016 -17.234 11.836 1 81.38 123 ARG B O 1
ATOM 3431 N N . LEU B 1 124 ? 16.828 -15.633 10.867 1 83.38 124 LEU B N 1
ATOM 3432 C CA . LEU B 1 124 ? 16.047 -16.578 10.086 1 83.38 124 LEU B CA 1
ATOM 3433 C C . LEU B 1 124 ? 16.766 -16.969 8.805 1 83.38 124 LEU B C 1
ATOM 3435 O O . LEU B 1 124 ? 16.516 -18.031 8.234 1 83.38 124 LEU B O 1
ATOM 3439 N N . LYS B 1 125 ? 17.75 -16.219 8.438 1 74.06 125 LYS B N 1
ATOM 3440 C CA . LYS B 1 125 ? 18.609 -16.5 7.309 1 74.06 125 LYS B CA 1
ATOM 3441 C C . LYS B 1 125 ? 17.812 -16.953 6.09 1 74.06 125 LYS B C 1
ATOM 3443 O O . LYS B 1 125 ? 16.938 -16.219 5.613 1 74.06 125 LYS B O 1
ATOM 3448 N N . GLU B 1 126 ? 17.844 -18.344 5.867 1 68.5 126 GLU B N 1
ATOM 3449 C CA . GLU B 1 126 ? 17.266 -18.906 4.648 1 68.5 126 GLU B CA 1
ATOM 3450 C C . GLU B 1 126 ? 15.75 -18.922 4.699 1 68.5 126 GLU B C 1
ATOM 3452 O O . GLU B 1 126 ? 15.086 -19.031 3.662 1 68.5 126 GLU B O 1
ATOM 3457 N N . TYR B 1 127 ? 15.219 -18.625 5.805 1 79.06 127 TYR B N 1
ATOM 3458 C CA . TYR B 1 127 ? 13.773 -18.703 5.953 1 79.06 127 TYR B CA 1
ATOM 3459 C C . TYR B 1 127 ? 13.164 -17.297 5.996 1 79.06 127 TYR B C 1
ATOM 3461 O O . TYR B 1 127 ? 11.945 -17.156 6.129 1 79.06 127 TYR B O 1
ATOM 3469 N N . SER B 1 128 ? 14.047 -16.344 5.816 1 81.06 128 SER B N 1
ATOM 3470 C CA . SER B 1 128 ? 13.625 -14.945 5.926 1 81.06 128 SER B CA 1
ATOM 3471 C C . SER B 1 128 ? 12.508 -14.633 4.938 1 81.06 128 SER B C 1
ATOM 3473 O O . SER B 1 128 ? 11.531 -13.977 5.285 1 81.06 128 SER B O 1
ATOM 3475 N N . ILE B 1 129 ? 12.609 -15.188 3.814 1 78.5 129 ILE B N 1
ATOM 3476 C CA . ILE B 1 129 ? 11.664 -14.859 2.752 1 78.5 129 ILE B CA 1
ATOM 3477 C C . ILE B 1 129 ? 10.273 -15.367 3.125 1 78.5 129 ILE B C 1
ATOM 3479 O O . ILE B 1 129 ? 9.266 -14.742 2.777 1 78.5 129 ILE B O 1
ATOM 3483 N N . LEU B 1 130 ? 10.234 -16.453 3.863 1 79.94 130 LEU B N 1
ATOM 3484 C CA . LEU B 1 130 ? 8.961 -17.078 4.207 1 79.94 130 LEU B CA 1
ATOM 3485 C C . LEU B 1 130 ? 8.438 -16.547 5.535 1 79.94 130 LEU B C 1
ATOM 3487 O O . LEU B 1 130 ? 7.242 -16.266 5.668 1 79.94 130 LEU B O 1
ATOM 3491 N N . LEU B 1 131 ? 9.336 -16.344 6.434 1 88.69 131 LEU B N 1
ATOM 3492 C CA . LEU B 1 131 ? 8.891 -16.172 7.812 1 88.69 131 LEU B CA 1
ATOM 3493 C C . LEU B 1 131 ? 8.805 -14.703 8.18 1 88.69 131 LEU B C 1
ATOM 3495 O O . LEU B 1 131 ? 7.973 -14.305 9 1 88.69 131 LEU B O 1
ATOM 3499 N N . VAL B 1 132 ? 9.625 -13.898 7.547 1 92.75 132 VAL B N 1
ATOM 3500 C CA . VAL B 1 132 ? 9.711 -12.508 7.98 1 92.75 132 VAL B CA 1
ATOM 3501 C C . VAL B 1 132 ? 8.383 -11.805 7.707 1 92.75 132 VAL B C 1
ATOM 3503 O O . VAL B 1 132 ? 7.816 -11.172 8.602 1 92.75 132 VAL B O 1
ATOM 3506 N N . PRO B 1 133 ? 7.809 -11.953 6.484 1 93.38 133 PRO B N 1
ATOM 3507 C CA . PRO B 1 133 ? 6.52 -11.289 6.246 1 93.38 133 PRO B CA 1
ATOM 3508 C C . PRO B 1 133 ? 5.406 -11.836 7.141 1 93.38 133 PRO B C 1
ATOM 3510 O O . PRO B 1 133 ? 4.605 -11.062 7.672 1 93.38 133 PRO B O 1
ATOM 3513 N N . MET B 1 134 ? 5.406 -13.109 7.328 1 91.5 134 MET B N 1
ATOM 3514 C CA . MET B 1 134 ? 4.379 -13.75 8.141 1 91.5 134 MET B CA 1
ATOM 3515 C C . MET B 1 134 ? 4.492 -13.312 9.602 1 91.5 134 MET B C 1
ATOM 3517 O O . MET B 1 134 ? 3.498 -12.922 10.211 1 91.5 134 MET B O 1
ATOM 3521 N N . LEU B 1 135 ? 5.672 -13.328 10.125 1 95.62 135 LEU B N 1
ATOM 3522 C CA . LEU B 1 135 ? 5.895 -13.031 11.531 1 95.62 135 LEU B CA 1
ATOM 3523 C C . LEU B 1 135 ? 5.688 -11.547 11.82 1 95.62 135 LEU B C 1
ATOM 3525 O O . LEU B 1 135 ? 5.254 -11.172 12.906 1 95.62 135 LEU B O 1
ATOM 3529 N N . THR B 1 136 ? 6.023 -10.711 10.867 1 97.19 136 THR B N 1
ATOM 3530 C CA . THR B 1 136 ? 5.859 -9.281 11.078 1 97.19 136 THR B CA 1
ATOM 3531 C C . THR B 1 136 ? 4.379 -8.914 11.141 1 97.19 136 THR B C 1
ATOM 3533 O O . THR B 1 136 ? 3.986 -8.023 11.906 1 97.19 136 THR B O 1
ATOM 3536 N N . VAL B 1 137 ? 3.57 -9.531 10.344 1 96.94 137 VAL B N 1
ATOM 3537 C CA . VAL B 1 137 ? 2.127 -9.32 10.406 1 96.94 137 VAL B CA 1
ATOM 3538 C C . VAL B 1 137 ? 1.583 -9.836 11.734 1 96.94 137 VAL B C 1
ATOM 3540 O O . VAL B 1 137 ? 0.762 -9.18 12.375 1 96.94 137 VAL B O 1
ATOM 3543 N N . THR B 1 138 ? 2.088 -10.977 12.195 1 96.81 138 THR B N 1
ATOM 3544 C CA . THR B 1 138 ? 1.562 -11.688 13.359 1 96.81 138 THR B CA 1
ATOM 3545 C C . THR B 1 138 ? 1.913 -10.945 14.648 1 96.81 138 THR B C 1
ATOM 3547 O O . THR B 1 138 ? 1.102 -10.883 15.57 1 96.81 138 THR B O 1
ATOM 3550 N N . PHE B 1 139 ? 3.104 -10.391 14.719 1 97.5 139 PHE B N 1
ATOM 3551 C CA . PHE B 1 139 ? 3.527 -9.844 16 1 97.5 139 PHE B CA 1
ATOM 3552 C C . PHE B 1 139 ? 3.455 -8.32 15.992 1 97.5 139 PHE B C 1
ATOM 3554 O O . PHE B 1 139 ? 2.449 -7.742 16.406 1 97.5 139 PHE B O 1
ATOM 3561 N N . PRO B 1 140 ? 4.426 -7.621 15.312 1 98.31 140 PRO B N 1
ATOM 3562 C CA . PRO B 1 140 ? 4.285 -6.164 15.383 1 98.31 140 PRO B CA 1
ATOM 3563 C C . PRO B 1 140 ? 2.998 -5.664 14.734 1 98.31 140 PRO B C 1
ATOM 3565 O O . PRO B 1 140 ? 2.412 -4.676 15.188 1 98.31 140 PRO B O 1
ATOM 3568 N N . GLY B 1 141 ? 2.525 -6.285 13.633 1 98.25 141 GLY B N 1
ATOM 3569 C CA . GLY B 1 141 ? 1.266 -5.902 13.023 1 98.25 141 GLY B CA 1
ATOM 3570 C C . GLY B 1 141 ? 0.08 -6.027 13.961 1 98.25 141 GLY B C 1
ATOM 3571 O O . GLY B 1 141 ? -0.703 -5.09 14.109 1 98.25 141 GLY B O 1
ATOM 3572 N N . MET B 1 142 ? 0.026 -7.18 14.617 1 97.94 142 MET B N 1
ATOM 3573 C CA . MET B 1 142 ? -1.103 -7.422 15.516 1 97.94 142 MET B CA 1
ATOM 3574 C C . MET B 1 142 ? -0.96 -6.613 16.797 1 97.94 142 MET B C 1
ATOM 3576 O O . MET B 1 142 ? -1.959 -6.207 17.391 1 97.94 142 MET B O 1
ATOM 3580 N N . ILE B 1 143 ? 0.234 -6.344 17.25 1 98.25 143 ILE B N 1
ATOM 3581 C CA . ILE B 1 143 ? 0.431 -5.445 18.391 1 98.25 143 ILE B CA 1
ATOM 3582 C C . ILE B 1 143 ? -0.085 -4.055 18.047 1 98.25 143 ILE B C 1
ATOM 3584 O O . ILE B 1 143 ? -0.789 -3.428 18.844 1 98.25 143 ILE B O 1
ATOM 3588 N N . GLY B 1 144 ? 0.285 -3.57 16.844 1 97.44 144 GLY B N 1
ATOM 3589 C CA . GLY B 1 144 ? -0.258 -2.299 16.391 1 97.44 144 GLY B CA 1
ATOM 3590 C C . GLY B 1 144 ? -1.774 -2.275 16.359 1 97.44 144 GLY B C 1
ATOM 3591 O O . GLY B 1 144 ? -2.395 -1.307 16.812 1 97.44 144 GLY B O 1
ATOM 3592 N N . TYR B 1 145 ? -2.305 -3.354 15.852 1 96.88 145 TYR B N 1
ATOM 3593 C CA . TYR B 1 145 ? -3.756 -3.475 15.773 1 96.88 145 TYR B CA 1
ATOM 3594 C C . TYR B 1 145 ? -4.383 -3.422 17.156 1 96.88 145 TYR B C 1
ATOM 3596 O O . TYR B 1 145 ? -5.418 -2.781 17.359 1 96.88 145 TYR B O 1
ATOM 3604 N N . SER B 1 146 ? -3.758 -4.047 18.094 1 96.44 146 SER B N 1
ATOM 3605 C CA . SER B 1 146 ? -4.293 -4.137 19.453 1 96.44 146 SER B CA 1
ATOM 3606 C C . SER B 1 146 ? -4.188 -2.803 20.188 1 96.44 146 SER B C 1
ATOM 3608 O O . SER B 1 146 ? -4.996 -2.504 21.062 1 96.44 146 SER B O 1
ATOM 3610 N N . ILE B 1 147 ? -3.244 -1.948 19.828 1 95.62 147 ILE B N 1
ATOM 3611 C CA . ILE B 1 147 ? -3.006 -0.672 20.484 1 95.62 147 ILE B CA 1
ATOM 3612 C C . ILE B 1 147 ? -3.924 0.397 19.906 1 95.62 147 ILE B C 1
ATOM 3614 O O . ILE B 1 147 ? -4.188 1.419 20.531 1 95.62 147 ILE B O 1
ATOM 3618 N N . LEU B 1 148 ? -4.465 0.131 18.781 1 93.44 148 LEU B N 1
ATOM 3619 C CA . LEU B 1 148 ? -5.188 1.11 17.969 1 93.44 148 LEU B CA 1
ATOM 3620 C C . LEU B 1 148 ? -6.328 1.735 18.766 1 93.44 148 LEU B C 1
ATOM 3622 O O . LEU B 1 148 ? -6.477 2.959 18.781 1 93.44 148 LEU B O 1
ATOM 3626 N N . PRO B 1 149 ? -7.207 0.907 19.484 1 91.12 149 PRO B N 1
ATOM 3627 C CA . PRO B 1 149 ? -8.32 1.518 20.219 1 91.12 149 PRO B CA 1
ATOM 3628 C C . PRO B 1 149 ? -7.852 2.473 21.312 1 91.12 149 PRO B C 1
ATOM 3630 O O . PRO B 1 149 ? -8.516 3.479 21.578 1 91.12 149 PRO B O 1
ATOM 3633 N N . TYR B 1 150 ? -6.734 2.244 21.844 1 90.19 150 TYR B N 1
ATOM 3634 C CA . TYR B 1 150 ? -6.199 3.105 22.891 1 90.19 150 TYR B CA 1
ATOM 3635 C C . TYR B 1 150 ? -5.676 4.414 22.312 1 90.19 150 TYR B C 1
ATOM 3637 O O . TYR B 1 150 ? -5.855 5.48 22.906 1 90.19 150 TYR B O 1
ATOM 3645 N N . VAL B 1 151 ? -5.074 4.297 21.172 1 87.69 151 VAL B N 1
ATOM 3646 C CA . VAL B 1 151 ? -4.551 5.496 20.516 1 87.69 151 VAL B CA 1
ATOM 3647 C C . VAL B 1 151 ? -5.711 6.359 20.031 1 87.69 151 VAL B C 1
ATOM 3649 O O . VAL B 1 151 ? -5.68 7.586 20.156 1 87.69 151 VAL B O 1
ATOM 3652 N N . ARG B 1 152 ? -6.703 5.727 19.484 1 83.62 152 ARG B N 1
ATOM 3653 C CA . ARG B 1 152 ? -7.879 6.449 19 1 83.62 152 ARG B CA 1
ATOM 3654 C C . ARG B 1 152 ? -8.586 7.16 20.156 1 83.62 152 ARG B C 1
ATOM 3656 O O . ARG B 1 152 ? -9.07 8.281 20 1 83.62 152 ARG B O 1
ATOM 3663 N N . SER B 1 153 ? -8.625 6.457 21.281 1 84.5 153 SER B N 1
ATOM 3664 C CA . SER B 1 153 ? -9.242 7.066 22.453 1 84.5 153 SER B CA 1
ATOM 3665 C C . SER B 1 153 ? -8.445 8.273 22.938 1 84.5 153 SER B C 1
ATOM 3667 O O . SER B 1 153 ? -9.016 9.234 23.453 1 84.5 153 SER B O 1
ATOM 3669 N N . GLY B 1 154 ? -7.16 8.195 22.734 1 83.38 154 GLY B N 1
ATOM 3670 C CA . GLY B 1 154 ? -6.332 9.336 23.094 1 83.38 154 GLY B CA 1
ATOM 3671 C C . GLY B 1 154 ? -6.648 10.57 22.266 1 83.38 154 GLY B C 1
ATOM 3672 O O . GLY B 1 154 ? -6.727 11.68 22.812 1 83.38 154 GLY B O 1
ATOM 3673 N N . ALA B 1 155 ? -6.793 10.367 20.984 1 78.06 155 ALA B N 1
ATOM 3674 C CA . ALA B 1 155 ? -7.207 11.469 20.125 1 78.06 155 ALA B CA 1
ATOM 3675 C C . ALA B 1 155 ? -8.555 12.031 20.562 1 78.06 155 ALA B C 1
ATOM 3677 O O . ALA B 1 155 ? -8.789 13.242 20.484 1 78.06 155 ALA B O 1
ATOM 3678 N N . GLY B 1 156 ? -9.367 11.117 21.062 1 79 156 GLY B N 1
ATOM 3679 C CA . GLY B 1 156 ? -10.648 11.539 21.609 1 79 156 GLY B CA 1
ATOM 3680 C C . GLY B 1 156 ? -10.516 12.414 22.828 1 79 156 GLY B C 1
ATOM 3681 O O . GLY B 1 156 ? -11.258 13.383 22.984 1 79 156 GLY B O 1
ATOM 3682 N N . LEU B 1 157 ? -9.516 12.086 23.609 1 85.31 157 LEU B N 1
ATOM 3683 C CA . LEU B 1 157 ? -9.266 12.875 24.812 1 85.31 157 LEU B CA 1
ATOM 3684 C C . LEU B 1 157 ? -8.828 14.289 24.438 1 85.31 157 LEU B C 1
ATOM 3686 O O . LEU B 1 157 ? -9.227 15.258 25.094 1 85.31 157 LEU B O 1
ATOM 3690 N N . VAL B 1 158 ? -7.996 14.344 23.453 1 87.19 158 VAL B N 1
ATOM 3691 C CA . VAL B 1 158 ? -7.59 15.656 22.953 1 87.19 158 VAL B CA 1
ATOM 3692 C C . VAL B 1 158 ? -8.812 16.422 22.469 1 87.19 158 VAL B C 1
ATOM 3694 O O . VAL B 1 158 ? -8.953 17.625 22.734 1 87.19 158 VAL B O 1
ATOM 3697 N N . GLY B 1 159 ? -9.609 15.664 21.781 1 86.94 159 GLY B N 1
ATOM 3698 C CA . GLY B 1 159 ? -10.844 16.266 21.312 1 86.94 159 GLY B CA 1
ATOM 3699 C C . GLY B 1 159 ? -11.703 16.812 22.438 1 86.94 159 GLY B C 1
ATOM 3700 O O . GLY B 1 159 ? -12.25 17.906 22.344 1 86.94 159 GLY B O 1
ATOM 3701 N N . GLU B 1 160 ? -11.805 16.078 23.484 1 87.94 160 GLU B N 1
ATOM 3702 C CA . GLU B 1 160 ? -12.578 16.516 24.656 1 87.94 160 GLU B CA 1
ATOM 3703 C C . GLU B 1 160 ? -11.977 17.781 25.266 1 87.94 160 GLU B C 1
ATOM 3705 O O . GLU B 1 160 ? -12.703 18.656 25.734 1 87.94 160 GLU B O 1
ATOM 3710 N N . GLY B 1 161 ? -10.695 17.812 25.344 1 90.69 161 GLY B N 1
ATOM 3711 C CA . GLY B 1 161 ? -10.039 19.031 25.797 1 90.69 161 GLY B CA 1
ATOM 3712 C C . GLY B 1 161 ? -10.375 20.25 24.953 1 90.69 161 GLY B C 1
ATOM 3713 O O . GLY B 1 161 ? -10.648 21.328 25.484 1 90.69 161 GLY B O 1
ATOM 3714 N N . VAL B 1 162 ? -10.328 20.016 23.688 1 92 162 VAL B N 1
ATOM 3715 C CA . VAL B 1 162 ? -10.664 21.094 22.766 1 92 162 VAL B CA 1
ATOM 3716 C C . VAL B 1 162 ? -12.133 21.484 22.953 1 92 162 VAL B C 1
ATOM 3718 O O . VAL B 1 162 ? -12.469 22.672 22.906 1 92 162 VAL B O 1
ATOM 3721 N N . ALA B 1 163 ? -12.977 20.5 23.125 1 89.81 163 ALA B N 1
ATOM 3722 C CA . ALA B 1 163 ? -14.398 20.734 23.328 1 89.81 163 ALA B CA 1
ATOM 3723 C C . ALA B 1 163 ? -14.625 21.641 24.547 1 89.81 163 ALA B C 1
ATOM 3725 O O . ALA B 1 163 ? -15.539 22.469 24.547 1 89.81 163 ALA B O 1
ATOM 3726 N N . TYR B 1 164 ? -13.852 21.391 25.531 1 92.81 164 TYR B N 1
ATOM 3727 C CA . TYR B 1 164 ? -13.953 22.203 26.734 1 92.81 164 TYR B CA 1
ATOM 3728 C C . TYR B 1 164 ? -13.633 23.656 26.438 1 92.81 164 TYR B C 1
ATOM 3730 O O . TYR B 1 164 ? -14.234 24.562 27.031 1 92.81 164 TYR B O 1
ATOM 3738 N N . LEU B 1 165 ? -12.742 23.922 25.562 1 94.31 165 LEU B N 1
ATOM 3739 C CA . LEU B 1 165 ? -12.336 25.281 25.219 1 94.31 165 LEU B CA 1
ATOM 3740 C C . LEU B 1 165 ? -13.453 26.031 24.5 1 94.31 165 LEU B C 1
ATOM 3742 O O . LEU B 1 165 ? -13.5 27.25 24.516 1 94.31 165 LEU B O 1
ATOM 3746 N N . THR B 1 166 ? -14.273 25.281 23.859 1 92.38 166 THR B N 1
ATOM 3747 C CA . THR B 1 166 ? -15.336 25.891 23.062 1 92.38 166 THR B CA 1
ATOM 3748 C C . THR B 1 166 ? -16.328 26.609 23.969 1 92.38 166 THR B C 1
ATOM 3750 O O . THR B 1 166 ? -17.125 27.422 23.484 1 92.38 166 THR B O 1
ATOM 3753 N N . ASN B 1 167 ? -16.266 26.359 25.25 1 92.12 167 ASN B N 1
ATOM 3754 C CA . ASN B 1 167 ? -17.188 26.984 26.203 1 92.12 167 ASN B CA 1
ATOM 3755 C C . ASN B 1 167 ? -16.672 28.359 26.641 1 92.12 167 ASN B C 1
ATOM 3757 O O . ASN B 1 167 ? -17.391 29.109 27.312 1 92.12 167 ASN B O 1
ATOM 3761 N N . LEU B 1 168 ? -15.562 28.734 26.234 1 94.69 168 LEU B N 1
ATOM 3762 C CA . LEU B 1 168 ? -14.969 30.016 26.625 1 94.69 168 LEU B CA 1
ATOM 3763 C C . LEU B 1 168 ? -15.461 31.141 25.703 1 94.69 168 LEU B C 1
ATOM 3765 O O . LEU B 1 168 ? -16.188 30.891 24.734 1 94.69 168 LEU B O 1
ATOM 3769 N N . GLN B 1 169 ? -15.07 32.344 26.156 1 95.81 169 GLN B N 1
ATOM 3770 C CA . GLN B 1 169 ? -15.375 33.5 25.312 1 95.81 169 GLN B CA 1
ATOM 3771 C C . GLN B 1 169 ? -14.68 33.375 23.953 1 95.81 169 GLN B C 1
ATOM 3773 O O . GLN B 1 169 ? -13.539 32.938 23.875 1 95.81 169 GLN B O 1
ATOM 3778 N N . PRO B 1 170 ? -15.352 33.844 22.906 1 95.44 170 PRO B N 1
ATOM 3779 C CA . PRO B 1 170 ? -14.922 33.594 21.531 1 95.44 170 PRO B CA 1
ATOM 3780 C C . PRO B 1 170 ? -13.477 34 21.281 1 95.44 170 PRO B C 1
ATOM 3782 O O . PRO B 1 170 ? -12.742 33.312 20.578 1 95.44 170 PRO B O 1
ATOM 3785 N N . VAL B 1 171 ? -13.047 35.062 21.797 1 97.56 171 VAL B N 1
ATOM 3786 C CA . VAL B 1 171 ? -11.695 35.531 21.531 1 97.56 171 VAL B CA 1
ATOM 3787 C C . VAL B 1 171 ? -10.68 34.625 22.188 1 97.56 171 VAL B C 1
ATOM 3789 O O . VAL B 1 171 ? -9.703 34.219 21.547 1 97.56 171 VAL B O 1
ATOM 3792 N N . VAL B 1 172 ? -10.883 34.281 23.469 1 97.56 172 VAL B N 1
ATOM 3793 C CA . VAL B 1 172 ? -9.977 33.375 24.203 1 97.56 172 VAL B CA 1
ATOM 3794 C C . VAL B 1 172 ? -10.055 31.969 23.625 1 97.56 172 VAL B C 1
ATOM 3796 O O . VAL B 1 172 ? -9.031 31.312 23.438 1 97.56 172 VAL B O 1
ATOM 3799 N N . MET B 1 173 ? -11.305 31.578 23.359 1 96.62 173 MET B N 1
ATOM 3800 C CA . MET B 1 173 ? -11.539 30.266 22.75 1 96.62 173 MET B CA 1
ATOM 3801 C C . MET B 1 173 ? -10.781 30.141 21.438 1 96.62 173 MET B C 1
ATOM 3803 O O . MET B 1 173 ? -10.078 29.156 21.219 1 96.62 173 MET B O 1
ATOM 3807 N N . GLY B 1 174 ? -10.93 31.141 20.625 1 97.69 174 GLY B N 1
ATOM 3808 C CA . GLY B 1 174 ? -10.289 31.109 19.312 1 97.69 174 GLY B CA 1
ATOM 3809 C C . GLY B 1 174 ? -8.773 31.047 19.391 1 97.69 174 GLY B C 1
ATOM 3810 O O . GLY B 1 174 ? -8.141 30.266 18.688 1 97.69 174 GLY B O 1
ATOM 3811 N N . ALA B 1 175 ? -8.242 31.844 20.266 1 98.31 175 ALA B N 1
ATOM 3812 C CA . ALA B 1 175 ? -6.793 31.891 20.422 1 98.31 175 ALA B CA 1
ATOM 3813 C C . ALA B 1 175 ? -6.25 30.531 20.891 1 98.31 175 ALA B C 1
ATOM 3815 O O . ALA B 1 175 ? -5.266 30.031 20.344 1 98.31 175 ALA B O 1
ATOM 3816 N N . LEU B 1 176 ? -6.883 29.938 21.828 1 98.12 176 LEU B N 1
ATOM 3817 C CA . LEU B 1 176 ? -6.398 28.703 22.422 1 98.12 176 LEU B CA 1
ATOM 3818 C C . LEU B 1 176 ? -6.578 27.531 21.453 1 98.12 176 LEU B C 1
ATOM 3820 O O . LEU B 1 176 ? -5.676 26.719 21.281 1 98.12 176 LEU B O 1
ATOM 3824 N N . ILE B 1 177 ? -7.73 27.484 20.781 1 97.56 177 ILE B N 1
ATOM 3825 C CA . ILE B 1 177 ? -8.008 26.391 19.859 1 97.56 177 ILE B CA 1
ATOM 3826 C C . ILE B 1 177 ? -7.051 26.453 18.672 1 97.56 177 ILE B C 1
ATOM 3828 O O . ILE B 1 177 ? -6.551 25.438 18.219 1 97.56 177 ILE B O 1
ATOM 3832 N N . ALA B 1 178 ? -6.797 27.656 18.234 1 98.38 178 ALA B N 1
ATOM 3833 C CA . ALA B 1 178 ? -5.863 27.828 17.125 1 98.38 178 ALA B CA 1
ATOM 3834 C C . ALA B 1 178 ? -4.473 27.312 17.484 1 98.38 178 ALA B C 1
ATOM 3836 O O . ALA B 1 178 ? -3.816 26.641 16.688 1 98.38 178 ALA B O 1
ATOM 3837 N N . VAL B 1 179 ? -4.047 27.609 18.688 1 98.19 179 VAL B N 1
ATOM 3838 C CA . VAL B 1 179 ? -2.736 27.172 19.141 1 98.19 179 VAL B CA 1
ATOM 3839 C C . VAL B 1 179 ? -2.723 25.641 19.281 1 98.19 179 VAL B C 1
ATOM 3841 O O . VAL B 1 179 ? -1.771 24.984 18.859 1 98.19 179 VAL B O 1
ATOM 3844 N N . VAL B 1 180 ? -3.727 25.094 19.828 1 97.31 180 VAL B N 1
ATOM 3845 C CA . VAL B 1 180 ? -3.801 23.656 20.047 1 97.31 180 VAL B CA 1
ATOM 3846 C C . VAL B 1 180 ? -3.77 22.938 18.688 1 97.31 180 VAL B C 1
ATOM 3848 O O . VAL B 1 180 ? -3.012 21.984 18.516 1 97.31 180 VAL B O 1
ATOM 3851 N N . PHE B 1 181 ? -4.539 23.406 17.734 1 96.69 181 PHE B N 1
ATOM 3852 C CA . PHE B 1 181 ? -4.574 22.781 16.422 1 96.69 181 PHE B CA 1
ATOM 3853 C C . PHE B 1 181 ? -3.268 23.016 15.672 1 96.69 181 PHE B C 1
ATOM 3855 O O . PHE B 1 181 ? -2.848 22.188 14.859 1 96.69 181 PHE B O 1
ATOM 3862 N N . GLY B 1 182 ? -2.646 24.156 15.984 1 97.06 182 GLY B N 1
ATOM 3863 C CA . GLY B 1 182 ? -1.311 24.375 15.453 1 97.06 182 GLY B CA 1
ATOM 3864 C C . GLY B 1 182 ? -0.301 23.359 15.93 1 97.06 182 GLY B C 1
ATOM 3865 O O . GLY B 1 182 ? 0.571 22.938 15.172 1 97.06 182 GLY B O 1
ATOM 3866 N N . ILE B 1 183 ? -0.455 22.953 17.156 1 96 183 ILE B N 1
ATOM 3867 C CA . ILE B 1 183 ? 0.434 21.953 17.734 1 96 183 ILE B CA 1
ATOM 3868 C C . ILE B 1 183 ? 0.06 20.562 17.203 1 96 183 ILE B C 1
ATOM 3870 O O . ILE B 1 183 ? 0.934 19.781 16.859 1 96 183 ILE B O 1
ATOM 3874 N N . ILE B 1 184 ? -1.211 20.312 17.109 1 93.38 184 ILE B N 1
ATOM 3875 C CA . ILE B 1 184 ? -1.697 19 16.688 1 93.38 184 ILE B CA 1
ATOM 3876 C C . ILE B 1 184 ? -1.259 18.734 15.25 1 93.38 184 ILE B C 1
ATOM 3878 O O . ILE B 1 184 ? -0.836 17.625 14.922 1 93.38 184 ILE B O 1
ATOM 3882 N N . ILE B 1 185 ? -1.265 19.734 14.406 1 93.75 185 ILE B N 1
ATOM 3883 C CA . ILE B 1 185 ? -0.937 19.531 13 1 93.75 185 ILE B CA 1
ATOM 3884 C C . ILE B 1 185 ? 0.541 19.172 12.859 1 93.75 185 ILE B C 1
ATOM 3886 O O . ILE B 1 185 ? 0.95 18.578 11.859 1 93.75 185 ILE B O 1
ATOM 3890 N N . LEU B 1 186 ? 1.317 19.531 13.852 1 94.06 186 LEU B N 1
ATOM 3891 C CA . LEU B 1 186 ? 2.738 19.203 13.844 1 94.06 186 LEU B CA 1
ATOM 3892 C C . LEU B 1 186 ? 2.99 17.875 14.547 1 94.06 186 LEU B C 1
ATOM 3894 O O . LEU B 1 186 ? 4.133 17.422 14.633 1 94.06 186 LEU B O 1
ATOM 3898 N N . SER B 1 187 ? 1.961 17.25 15.07 1 87.94 187 SER B N 1
ATOM 3899 C CA . SER B 1 187 ? 2.027 15.969 15.758 1 87.94 187 SER B CA 1
ATOM 3900 C C . SER B 1 187 ? 1.457 14.844 14.898 1 87.94 187 SER B C 1
ATOM 3902 O O . SER B 1 187 ? 0.915 15.094 13.82 1 87.94 187 SER B O 1
ATOM 3904 N N . PRO B 1 188 ? 1.608 13.664 15.328 1 85.75 188 PRO B N 1
ATOM 3905 C CA . PRO B 1 188 ? 1.051 12.539 14.578 1 85.75 188 PRO B CA 1
ATOM 3906 C C . PRO B 1 188 ? -0.453 12.375 14.789 1 85.75 188 PRO B C 1
ATOM 3908 O O . PRO B 1 188 ? -1.048 11.414 14.297 1 85.75 188 PRO B O 1
ATOM 3911 N N . ILE B 1 189 ? -1.063 13.273 15.414 1 85.5 189 ILE B N 1
ATOM 3912 C CA . ILE B 1 189 ? -2.5 13.25 15.664 1 85.5 189 ILE B CA 1
ATOM 3913 C C . ILE B 1 189 ? -3.24 13.938 14.523 1 85.5 189 ILE B C 1
ATOM 3915 O O . ILE B 1 189 ? -2.807 14.984 14.031 1 85.5 189 ILE B O 1
ATOM 3919 N N . SER B 1 190 ? -4.309 13.328 14.078 1 83 190 SER B N 1
ATOM 3920 C CA . SER B 1 190 ? -5.098 13.891 12.984 1 83 190 SER B CA 1
ATOM 3921 C C . SER B 1 190 ? -5.914 15.094 13.453 1 83 190 SER B C 1
ATOM 3923 O O . SER B 1 190 ? -6.758 14.969 14.344 1 83 190 SER B O 1
ATOM 3925 N N . THR B 1 191 ? -5.617 16.141 12.805 1 89.56 191 THR B N 1
ATOM 3926 C CA . THR B 1 191 ? -6.402 17.328 13.109 1 89.56 191 THR B CA 1
ATOM 3927 C C . THR B 1 191 ? -7.855 17.156 12.68 1 89.56 191 THR B C 1
ATOM 3929 O O . THR B 1 191 ? -8.773 17.484 13.422 1 89.56 191 THR B O 1
ATOM 3932 N N . VAL B 1 192 ? -8.023 16.562 11.508 1 81.12 192 VAL B N 1
ATOM 3933 C CA . VAL B 1 192 ? -9.375 16.297 11.023 1 81.12 192 VAL B CA 1
ATOM 3934 C C . VAL B 1 192 ? -10.055 15.273 11.922 1 81.12 192 VAL B C 1
ATOM 3936 O O . VAL B 1 192 ? -11.25 15.391 12.211 1 81.12 192 VAL B O 1
ATOM 3939 N N . GLY B 1 193 ? -9.312 14.328 12.359 1 79.25 193 GLY B N 1
ATOM 3940 C CA . GLY B 1 193 ? -9.844 13.336 13.281 1 79.25 193 GLY B CA 1
ATOM 3941 C C . GLY B 1 193 ? -10.352 13.945 14.578 1 79.25 193 GLY B C 1
ATOM 3942 O O . GLY B 1 193 ? -11.461 13.641 15.023 1 79.25 193 GLY B O 1
ATOM 3943 N N . VAL B 1 194 ? -9.57 14.789 15.148 1 87.12 194 VAL B N 1
ATOM 3944 C CA . VAL B 1 194 ? -9.938 15.445 16.406 1 87.12 194 VAL B CA 1
ATOM 3945 C C . VAL B 1 194 ? -11.164 16.328 16.188 1 87.12 194 VAL B C 1
ATOM 3947 O O . VAL B 1 194 ? -12.102 16.297 16.984 1 87.12 194 VAL B O 1
ATOM 3950 N N . ALA B 1 195 ? -11.156 17.016 15.102 1 88.94 195 ALA B N 1
ATOM 3951 C CA . ALA B 1 195 ? -12.258 17.938 14.828 1 88.94 195 ALA B CA 1
ATOM 3952 C C . ALA B 1 195 ? -13.555 17.172 14.562 1 88.94 195 ALA B C 1
ATOM 3954 O O . ALA B 1 195 ? -14.625 17.594 15.008 1 88.94 195 ALA B O 1
ATOM 3955 N N . THR B 1 196 ? -13.469 16.109 13.906 1 79.5 196 THR B N 1
ATOM 3956 C CA . THR B 1 196 ? -14.664 15.367 13.508 1 79.5 196 THR B CA 1
ATOM 3957 C C . THR B 1 196 ? -15.219 14.562 14.688 1 79.5 196 THR B C 1
ATOM 3959 O O . THR B 1 196 ? -16.438 14.414 14.82 1 79.5 196 THR B O 1
ATOM 3962 N N . VAL B 1 197 ? -14.367 14.047 15.5 1 76.75 197 VAL B N 1
ATOM 3963 C CA . VAL B 1 197 ? -14.82 13.242 16.641 1 76.75 197 VAL B CA 1
ATOM 3964 C C . VAL B 1 197 ? -15.688 14.094 17.562 1 76.75 197 VAL B C 1
ATOM 3966 O O . VAL B 1 197 ? -16.688 13.609 18.094 1 76.75 197 VAL B O 1
ATOM 3969 N N . ILE B 1 198 ? -15.352 15.336 17.672 1 85.25 198 ILE B N 1
ATOM 3970 C CA . ILE B 1 198 ? -16.094 16.203 18.578 1 85.25 198 ILE B CA 1
ATOM 3971 C C . ILE B 1 198 ? -17.047 17.094 17.781 1 85.25 198 ILE B C 1
ATOM 3973 O O . ILE B 1 198 ? -17.625 18.047 18.328 1 85.25 198 ILE B O 1
ATOM 3977 N N . MET B 1 199 ? -17.109 16.875 16.516 1 83.56 199 MET B N 1
ATOM 3978 C CA . MET B 1 199 ? -17.953 17.656 15.609 1 83.56 199 MET B CA 1
ATOM 3979 C C . MET B 1 199 ? -17.719 19.156 15.82 1 83.56 199 MET B C 1
ATOM 3981 O O . MET B 1 199 ? -18.656 19.922 16 1 83.56 199 MET B O 1
ATOM 3985 N N . LEU B 1 200 ? -16.469 19.531 15.875 1 90.44 200 LEU B N 1
ATOM 3986 C CA . LEU B 1 200 ? -16.094 20.922 16.078 1 90.44 200 LEU B CA 1
ATOM 3987 C C . LEU B 1 200 ? -16.625 21.797 14.945 1 90.44 200 LEU B C 1
ATOM 3989 O O . LEU B 1 200 ? -16.266 21.594 13.781 1 90.44 200 LEU B O 1
ATOM 3993 N N . SER B 1 201 ? -17.516 22.734 15.297 1 90.56 201 SER B N 1
ATOM 3994 C CA . SER B 1 201 ? -18.078 23.641 14.305 1 90.56 201 SER B CA 1
ATOM 3995 C C . SER B 1 201 ? -18.062 25.078 14.797 1 90.56 201 SER B C 1
ATOM 3997 O O . SER B 1 201 ? -17.453 25.391 15.82 1 90.56 201 SER B O 1
ATOM 3999 N N . GLY B 1 202 ? -18.5 25.969 13.906 1 92.94 202 GLY B N 1
ATOM 4000 C CA . GLY B 1 202 ? -18.594 27.359 14.289 1 92.94 202 GLY B CA 1
ATOM 4001 C C . GLY B 1 202 ? -17.234 28.047 14.383 1 92.94 202 GLY B C 1
ATOM 4002 O O . GLY B 1 202 ? -16.344 27.766 13.586 1 92.94 202 GLY B O 1
ATOM 4003 N N . ILE B 1 203 ? -17.125 28.922 15.305 1 95.25 203 ILE B N 1
ATOM 4004 C CA . ILE B 1 203 ? -15.93 29.75 15.469 1 95.25 203 ILE B CA 1
ATOM 4005 C C . ILE B 1 203 ? -14.742 28.875 15.875 1 95.25 203 ILE B C 1
ATOM 4007 O O . ILE B 1 203 ? -13.609 29.109 15.453 1 95.25 203 ILE B O 1
ATOM 4011 N N . GLY B 1 204 ? -15.086 27.859 16.656 1 96 204 GLY B N 1
ATOM 4012 C CA . GLY B 1 204 ? -14.031 26.938 17.047 1 96 204 GLY B CA 1
ATOM 4013 C C . GLY B 1 204 ? -13.344 26.281 15.867 1 96 204 GLY B C 1
ATOM 4014 O O . GLY B 1 204 ? -12.117 26.203 15.812 1 96 204 GLY B O 1
ATOM 4015 N N . SER B 1 205 ? -14.148 25.828 14.922 1 95.62 205 SER B N 1
ATOM 4016 C CA . SER B 1 205 ? -13.633 25.188 13.719 1 95.62 205 SER B CA 1
ATOM 4017 C C . SER B 1 205 ? -12.852 26.188 12.867 1 95.62 205 SER B C 1
ATOM 4019 O O . SER B 1 205 ? -11.805 25.844 12.312 1 95.62 205 SER B O 1
ATOM 4021 N N . GLY B 1 206 ? -13.414 27.344 12.758 1 96.44 206 GLY B N 1
ATOM 4022 C CA . GLY B 1 206 ? -12.703 28.375 12.031 1 96.44 206 GLY B CA 1
ATOM 4023 C C . GLY B 1 206 ? -11.344 28.703 12.633 1 96.44 206 GLY B C 1
ATOM 4024 O O . GLY B 1 206 ? -10.359 28.859 11.914 1 96.44 206 GLY B O 1
ATOM 4025 N N . ALA B 1 207 ? -11.328 28.812 13.953 1 97.62 207 ALA B N 1
ATOM 4026 C CA . ALA B 1 207 ? -10.094 29.094 14.672 1 97.62 207 ALA B CA 1
ATOM 4027 C C . ALA B 1 207 ? -9.086 27.969 14.5 1 97.62 207 ALA B C 1
ATOM 4029 O O . ALA B 1 207 ? -7.891 28.203 14.32 1 97.62 207 ALA B O 1
ATOM 4030 N N . ALA B 1 208 ? -9.57 26.766 14.602 1 97.56 208 ALA B N 1
ATOM 4031 C CA . ALA B 1 208 ? -8.719 25.609 14.406 1 97.56 208 ALA B CA 1
ATOM 4032 C C . ALA B 1 208 ? -8.039 25.641 13.039 1 97.56 208 ALA B C 1
ATOM 4034 O O . ALA B 1 208 ? -6.832 25.422 12.93 1 97.56 208 ALA B O 1
ATOM 4035 N N . ASN B 1 209 ? -8.789 25.906 12.047 1 96.56 209 ASN B N 1
ATOM 4036 C CA . ASN B 1 209 ? -8.266 25.984 10.688 1 96.56 209 ASN B CA 1
ATOM 4037 C C . ASN B 1 209 ? -7.203 27.062 10.555 1 96.56 209 ASN B C 1
ATOM 4039 O O . ASN B 1 209 ? -6.168 26.859 9.914 1 96.56 209 ASN B O 1
ATOM 4043 N N . LEU B 1 210 ? -7.52 28.219 11.148 1 97.69 210 LEU B N 1
ATOM 4044 C CA . LEU B 1 210 ? -6.59 29.328 11.062 1 97.69 210 LEU B CA 1
ATOM 4045 C C . LEU B 1 210 ? -5.285 29.016 11.789 1 97.69 210 LEU B C 1
ATOM 4047 O O . LEU B 1 210 ? -4.219 29.484 11.398 1 97.69 210 LEU B O 1
ATOM 4051 N N . GLY B 1 211 ? -5.383 28.234 12.867 1 98.12 211 GLY B N 1
ATOM 4052 C CA . GLY B 1 211 ? -4.168 27.734 13.492 1 98.12 211 GLY B CA 1
ATOM 4053 C C . GLY B 1 211 ? -3.287 26.953 12.539 1 98.12 211 GLY B C 1
ATOM 4054 O O . GLY B 1 211 ? -2.07 27.141 12.508 1 98.12 211 GLY B O 1
ATOM 4055 N N . ILE B 1 212 ? -3.912 26.141 11.797 1 96.88 212 ILE B N 1
ATOM 4056 C CA . ILE B 1 212 ? -3.195 25.297 10.836 1 96.88 212 ILE B CA 1
ATOM 4057 C C . ILE B 1 212 ? -2.637 26.172 9.711 1 96.88 212 ILE B C 1
ATOM 4059 O O . ILE B 1 212 ? -1.515 25.953 9.25 1 96.88 212 ILE B O 1
ATOM 4063 N N . VAL B 1 213 ? -3.414 27.141 9.297 1 97 213 VAL B N 1
ATOM 4064 C CA . VAL B 1 213 ? -2.963 28.094 8.281 1 97 213 VAL B CA 1
ATOM 4065 C C . VAL B 1 213 ? -1.707 28.812 8.773 1 97 213 VAL B C 1
ATOM 4067 O O . VAL B 1 213 ? -0.735 28.953 8.023 1 97 213 VAL B O 1
ATOM 4070 N N . ALA B 1 214 ? -1.778 29.266 9.992 1 98.06 214 ALA B N 1
ATOM 4071 C CA . ALA B 1 214 ? -0.649 29.984 10.578 1 98.06 214 ALA B CA 1
ATOM 4072 C C . ALA B 1 214 ? 0.607 29.109 10.586 1 98.06 214 ALA B C 1
ATOM 4074 O O . ALA B 1 214 ? 1.684 29.562 10.188 1 98.06 214 ALA B O 1
ATOM 4075 N N . VAL B 1 215 ? 0.438 27.891 10.977 1 97.88 215 VAL B N 1
ATOM 4076 C CA . VAL B 1 215 ? 1.581 26.984 11.094 1 97.88 215 VAL B CA 1
ATOM 4077 C C . VAL B 1 215 ? 2.074 26.594 9.703 1 97.88 215 VAL B C 1
ATOM 4079 O O . VAL B 1 215 ? 3.277 26.641 9.43 1 97.88 215 VAL B O 1
ATOM 4082 N N . GLY B 1 216 ? 1.208 26.234 8.844 1 96.19 216 GLY B N 1
ATOM 4083 C CA . GLY B 1 216 ? 1.593 25.859 7.488 1 96.19 216 GLY B CA 1
ATOM 4084 C C . GLY B 1 216 ? 2.318 26.969 6.75 1 96.19 216 GLY B C 1
ATOM 4085 O O . GLY B 1 216 ? 3.4 26.75 6.203 1 96.19 216 GLY B O 1
ATOM 4086 N N . MET B 1 217 ? 1.784 28.156 6.75 1 96.31 217 MET B N 1
ATOM 4087 C CA . MET B 1 217 ? 2.395 29.297 6.078 1 96.31 217 MET B CA 1
ATOM 4088 C C . MET B 1 217 ? 3.699 29.703 6.758 1 96.31 217 MET B C 1
ATOM 4090 O O . MET B 1 217 ? 4.672 30.047 6.086 1 96.31 217 MET B O 1
ATOM 4094 N N . GLY B 1 218 ? 3.656 29.703 8.016 1 97.62 218 GLY B N 1
ATOM 4095 C CA . GLY B 1 218 ? 4.867 30.031 8.758 1 97.62 218 GLY B CA 1
ATOM 4096 C C . GLY B 1 218 ? 6.027 29.109 8.43 1 97.62 218 GLY B C 1
ATOM 4097 O O . GLY B 1 218 ? 7.152 29.578 8.227 1 97.62 218 GLY B O 1
ATOM 4098 N N . LEU B 1 219 ? 5.73 27.844 8.43 1 96.62 219 LEU B N 1
ATOM 4099 C CA . LEU B 1 219 ? 6.777 26.875 8.117 1 96.62 219 LEU B CA 1
ATOM 4100 C C . LEU B 1 219 ? 7.246 27.031 6.68 1 96.62 219 LEU B C 1
ATOM 4102 O O . LEU B 1 219 ? 8.43 26.828 6.383 1 96.62 219 LEU B O 1
ATOM 4106 N N . CYS B 1 220 ? 6.324 27.312 5.812 1 95.19 220 CYS B N 1
ATOM 4107 C CA . CYS B 1 220 ? 6.68 27.578 4.422 1 95.19 220 CYS B CA 1
ATOM 4108 C C . CYS B 1 220 ? 7.703 28.703 4.324 1 95.19 220 CYS B C 1
ATOM 4110 O O . CYS B 1 220 ? 8.742 28.562 3.674 1 95.19 220 CYS B O 1
ATOM 4112 N N . PHE B 1 221 ? 7.516 29.75 5.047 1 96 221 PHE B N 1
ATOM 4113 C CA . PHE B 1 221 ? 8.391 30.922 4.988 1 96 221 PHE B CA 1
ATOM 4114 C C . PHE B 1 221 ? 9.695 30.641 5.73 1 96 221 PHE B C 1
ATOM 4116 O O . PHE B 1 221 ? 10.773 31.031 5.266 1 96 221 PHE B O 1
ATOM 4123 N N . ALA B 1 222 ? 9.57 29.984 6.832 1 95.69 222 ALA B N 1
ATOM 4124 C CA . ALA B 1 222 ? 10.75 29.734 7.656 1 95.69 222 ALA B CA 1
ATOM 4125 C C . ALA B 1 222 ? 11.688 28.734 6.977 1 95.69 222 ALA B C 1
ATOM 4127 O O . ALA B 1 222 ? 12.906 28.781 7.188 1 95.69 222 ALA B O 1
ATOM 4128 N N . SER B 1 223 ? 11.102 27.922 6.156 1 93.06 223 SER B N 1
ATOM 4129 C CA . SER B 1 223 ? 11.891 26.844 5.578 1 93.06 223 SER B CA 1
ATOM 4130 C C . SER B 1 223 ? 12.453 27.234 4.215 1 93.06 223 SER B C 1
ATOM 4132 O O . SER B 1 223 ? 13.266 26.516 3.639 1 93.06 223 SER B O 1
ATOM 4134 N N . PHE B 1 224 ? 12.156 28.391 3.711 1 90.5 224 PHE B N 1
ATOM 4135 C CA . PHE B 1 224 ? 12.438 28.797 2.34 1 90.5 224 PHE B CA 1
ATOM 4136 C C . PHE B 1 224 ? 13.938 28.875 2.094 1 90.5 224 PHE B C 1
ATOM 4138 O O . PHE B 1 224 ? 14.406 28.625 0.98 1 90.5 224 PHE B O 1
ATOM 4145 N N . LYS B 1 225 ? 14.727 29.156 3.043 1 90.44 225 LYS B N 1
ATOM 4146 C CA . LYS B 1 225 ? 16.172 29.328 2.883 1 90.44 225 LYS B CA 1
ATOM 4147 C C . LYS B 1 225 ? 16.891 27.984 3.01 1 90.44 225 LYS B C 1
ATOM 4149 O O . LYS B 1 225 ? 17.969 27.797 2.436 1 90.44 225 LYS B O 1
ATOM 4154 N N . ALA B 1 226 ? 16.297 27.125 3.715 1 92.75 226 ALA B N 1
ATOM 4155 C CA . ALA B 1 226 ? 16.969 25.875 4.016 1 92.75 226 ALA B CA 1
ATOM 4156 C C . ALA B 1 226 ? 16.516 24.766 3.057 1 92.75 226 ALA B C 1
ATOM 4158 O O . ALA B 1 226 ? 17.188 23.734 2.941 1 92.75 226 ALA B O 1
ATOM 4159 N N . ASN B 1 227 ? 15.43 25.016 2.379 1 91.81 227 ASN B N 1
ATOM 4160 C CA . ASN B 1 227 ? 14.867 24 1.502 1 91.81 227 ASN B CA 1
ATOM 4161 C C . ASN B 1 227 ? 14.539 24.562 0.122 1 91.81 227 ASN B C 1
ATOM 4163 O O . ASN B 1 227 ? 14.555 25.781 -0.076 1 91.81 227 ASN B O 1
ATOM 4167 N N . SER B 1 228 ? 14.32 23.688 -0.833 1 87.44 228 SER B N 1
ATOM 4168 C CA . SER B 1 228 ? 13.852 24.125 -2.145 1 87.44 228 SER B CA 1
ATOM 4169 C C . SER B 1 228 ? 12.469 24.75 -2.059 1 87.44 228 SER B C 1
ATOM 4171 O O . SER B 1 228 ? 11.75 24.547 -1.081 1 87.44 228 SER B O 1
ATOM 4173 N N . LEU B 1 229 ? 12.148 25.5 -3.076 1 87.44 229 LEU B N 1
ATOM 4174 C CA . LEU B 1 229 ? 10.836 26.156 -3.125 1 87.44 229 LEU B CA 1
ATOM 4175 C C . LEU B 1 229 ? 9.719 25.125 -3.064 1 87.44 229 LEU B C 1
ATOM 4177 O O . LEU B 1 229 ? 8.703 25.344 -2.4 1 87.44 229 LEU B O 1
ATOM 4181 N N . GLY B 1 230 ? 9.883 24.016 -3.734 1 83.56 230 GLY B N 1
ATOM 4182 C CA . GLY B 1 230 ? 8.891 22.953 -3.705 1 83.56 230 GLY B CA 1
ATOM 4183 C C . GLY B 1 230 ? 8.672 22.375 -2.32 1 83.56 230 GLY B C 1
ATOM 4184 O O . GLY B 1 230 ? 7.527 22.172 -1.902 1 83.56 230 GLY B O 1
ATOM 4185 N N . THR B 1 231 ? 9.789 22.203 -1.646 1 86.06 231 THR B N 1
ATOM 4186 C CA . THR B 1 231 ? 9.719 21.672 -0.294 1 86.06 231 THR B CA 1
ATOM 4187 C C . THR B 1 231 ? 9.055 22.672 0.653 1 86.06 231 THR B C 1
ATOM 4189 O O . THR B 1 231 ? 8.281 22.281 1.531 1 86.06 231 THR B O 1
ATOM 4192 N N . ALA B 1 232 ? 9.359 23.844 0.413 1 91 232 ALA B N 1
ATOM 4193 C CA . ALA B 1 232 ? 8.758 24.875 1.242 1 91 232 ALA B CA 1
ATOM 4194 C C . ALA B 1 232 ? 7.25 24.969 1.01 1 91 232 ALA B C 1
ATOM 4196 O O . ALA B 1 232 ? 6.469 25.047 1.963 1 91 232 ALA B O 1
ATOM 4197 N N . LEU B 1 233 ? 6.859 24.859 -0.203 1 89 233 LEU B N 1
ATOM 4198 C CA . LEU B 1 233 ? 5.449 24.969 -0.559 1 89 233 LEU B CA 1
ATOM 4199 C C . LEU B 1 233 ? 4.676 23.75 -0.067 1 89 233 LEU B C 1
ATOM 4201 O O . LEU B 1 233 ? 3.469 23.828 0.164 1 89 233 LEU B O 1
ATOM 4205 N N . ALA B 1 234 ? 5.395 22.656 0.153 1 87.56 234 ALA B N 1
ATOM 4206 C CA . ALA B 1 234 ? 4.766 21.422 0.599 1 87.56 234 ALA B CA 1
ATOM 4207 C C . ALA B 1 234 ? 4.18 21.578 2 1 87.56 234 ALA B C 1
ATOM 4209 O O . ALA B 1 234 ? 3.264 20.844 2.381 1 87.56 234 ALA B O 1
ATOM 4210 N N . HIS B 1 235 ? 4.633 22.594 2.727 1 91.75 235 HIS B N 1
ATOM 4211 C CA . HIS B 1 235 ? 4.09 22.844 4.059 1 91.75 235 HIS B CA 1
ATOM 4212 C C . HIS B 1 235 ? 2.652 23.344 3.98 1 91.75 235 HIS B C 1
ATOM 4214 O O . HIS B 1 235 ? 1.849 23.078 4.879 1 91.75 235 HIS B O 1
ATOM 4220 N N . VAL B 1 236 ? 2.359 24 2.908 1 89.56 236 VAL B N 1
ATOM 4221 C CA . VAL B 1 236 ? 1.046 24.625 2.766 1 89.56 236 VAL B CA 1
ATOM 4222 C C . VAL B 1 236 ? 0.152 23.75 1.889 1 89.56 236 VAL B C 1
ATOM 4224 O O . VAL B 1 236 ? -1.024 23.547 2.197 1 89.56 236 VAL B O 1
ATOM 4227 N N . LEU B 1 237 ? 0.71 23.25 0.882 1 83.56 237 LEU B N 1
ATOM 4228 C CA . LEU B 1 237 ? -0.076 22.516 -0.099 1 83.56 237 LEU B CA 1
ATOM 4229 C C . LEU B 1 237 ? -0.26 21.062 0.332 1 83.56 237 LEU B C 1
ATOM 4231 O O . LEU B 1 237 ? -1.257 20.422 -0.019 1 83.56 237 LEU B O 1
ATOM 4235 N N . GLY B 1 238 ? 0.678 20.562 0.984 1 82.38 238 GLY B N 1
ATOM 4236 C CA . GLY B 1 238 ? 0.606 19.219 1.522 1 82.38 238 GLY B CA 1
ATOM 4237 C C . GLY B 1 238 ? 0.18 19.172 2.977 1 82.38 238 GLY B C 1
ATOM 4238 O O . GLY B 1 238 ? -1.015 19.141 3.279 1 82.38 238 GLY B O 1
ATOM 4239 N N . SER B 1 239 ? 1.217 19.234 3.84 1 86.19 239 SER B N 1
ATOM 4240 C CA . SER B 1 239 ? 0.935 19.234 5.273 1 86.19 239 SER B CA 1
ATOM 4241 C C . SER B 1 239 ? 2.141 19.719 6.074 1 86.19 239 SER B C 1
ATOM 4243 O O . SER B 1 239 ? 3.275 19.328 5.793 1 86.19 239 SER B O 1
ATOM 4245 N N . PRO B 1 240 ? 1.781 20.562 6.965 1 92.25 240 PRO B N 1
ATOM 4246 C CA . PRO B 1 240 ? 2.857 20.969 7.871 1 92.25 240 PRO B CA 1
ATOM 4247 C C . PRO B 1 240 ? 3.494 19.781 8.602 1 92.25 240 PRO B C 1
ATOM 4249 O O . PRO B 1 240 ? 4.578 19.922 9.172 1 92.25 240 PRO B O 1
ATOM 4252 N N . LYS B 1 241 ? 2.883 18.609 8.539 1 88.44 241 LYS B N 1
ATOM 4253 C CA . LYS B 1 241 ? 3.354 17.422 9.227 1 88.44 241 LYS B CA 1
ATOM 4254 C C . LYS B 1 241 ? 4.715 16.969 8.695 1 88.44 241 LYS B C 1
ATOM 4256 O O . LYS B 1 241 ? 5.418 16.203 9.352 1 88.44 241 LYS B O 1
ATOM 4261 N N . ILE B 1 242 ? 5.086 17.469 7.547 1 88.06 242 ILE B N 1
ATOM 4262 C CA . ILE B 1 242 ? 6.371 17.094 6.973 1 88.06 242 ILE B CA 1
ATOM 4263 C C . ILE B 1 242 ? 7.504 17.578 7.871 1 88.06 242 ILE B C 1
ATOM 4265 O O . ILE B 1 242 ? 8.633 17.078 7.785 1 88.06 242 ILE B O 1
ATOM 4269 N N . GLN B 1 243 ? 7.191 18.578 8.781 1 91.81 243 GLN B N 1
ATOM 4270 C CA . GLN B 1 243 ? 8.172 19.141 9.703 1 91.81 243 GLN B CA 1
ATOM 4271 C C . GLN B 1 243 ? 8.102 18.453 11.07 1 91.81 243 GLN B C 1
ATOM 4273 O O . GLN B 1 243 ? 8.727 18.906 12.031 1 91.81 243 GLN B O 1
ATOM 4278 N N . MET B 1 244 ? 7.348 17.359 11.125 1 89.81 244 MET B N 1
ATOM 4279 C CA . MET B 1 244 ? 7.105 16.703 12.406 1 89.81 244 MET B CA 1
ATOM 4280 C C . MET B 1 244 ? 8.422 16.328 13.078 1 89.81 244 MET B C 1
ATOM 4282 O O . MET B 1 244 ? 8.586 16.547 14.281 1 89.81 244 MET B O 1
ATOM 4286 N N . ARG B 1 245 ? 9.367 15.836 12.375 1 89.38 245 ARG B N 1
ATOM 4287 C CA . ARG B 1 245 ? 10.656 15.445 12.938 1 89.38 245 ARG B CA 1
ATOM 4288 C C . ARG B 1 245 ? 11.359 16.641 13.578 1 89.38 245 ARG B C 1
ATOM 4290 O O . ARG B 1 245 ? 11.758 16.578 14.742 1 89.38 245 ARG B O 1
ATOM 4297 N N . ASN B 1 246 ? 11.469 17.703 12.812 1 92.75 246 ASN B N 1
ATOM 4298 C CA . ASN B 1 246 ? 12.188 18.875 13.312 1 92.75 246 ASN B CA 1
ATOM 4299 C C . ASN B 1 246 ? 11.492 19.484 14.523 1 92.75 246 ASN B C 1
ATOM 4301 O O . ASN B 1 246 ? 12.156 19.969 15.445 1 92.75 246 ASN B O 1
ATOM 4305 N N . PHE B 1 247 ? 10.188 19.406 14.523 1 94.25 247 PHE B N 1
ATOM 4306 C CA . PHE B 1 247 ? 9.43 19.938 15.648 1 94.25 247 PHE B CA 1
ATOM 4307 C C . PHE B 1 247 ? 9.695 19.125 16.906 1 94.25 247 PHE B C 1
ATOM 4309 O O . PHE B 1 247 ? 9.898 19.688 17.984 1 94.25 247 PHE B O 1
ATOM 4316 N N . PHE B 1 248 ? 9.711 17.844 16.75 1 90.94 248 PHE B N 1
ATOM 4317 C CA . PHE B 1 248 ? 9.945 16.984 17.922 1 90.94 248 PHE B CA 1
ATOM 4318 C C . PHE B 1 248 ? 11.375 17.141 18.422 1 90.9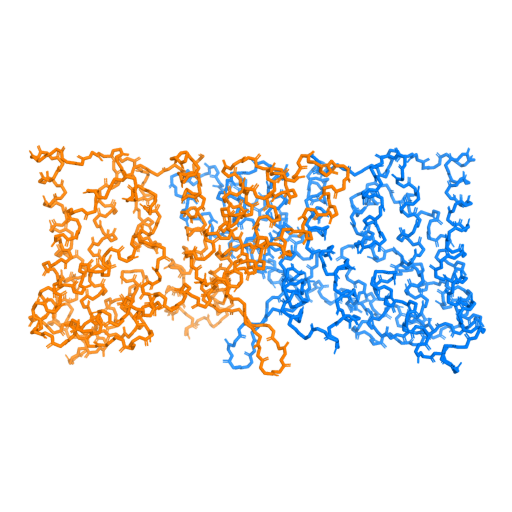4 248 PHE B C 1
ATOM 4320 O O . PHE B 1 248 ? 11.625 17.047 19.625 1 90.94 248 PHE B O 1
ATOM 4327 N N . MET B 1 249 ? 12.297 17.391 17.531 1 90.5 249 MET B N 1
ATOM 4328 C CA . MET B 1 249 ? 13.703 17.547 17.922 1 90.5 249 MET B CA 1
ATOM 4329 C C . MET B 1 249 ? 13.961 18.922 18.516 1 90.5 249 MET B C 1
ATOM 4331 O O . MET B 1 249 ? 14.82 19.062 19.391 1 90.5 249 MET B O 1
ATOM 4335 N N . LYS B 1 250 ? 13.219 19.922 18.016 1 94.56 250 LYS B N 1
ATOM 4336 C CA . LYS B 1 250 ? 13.359 21.297 18.5 1 94.56 250 LYS B CA 1
ATOM 4337 C C . LYS B 1 250 ? 12.023 22.031 18.438 1 94.56 250 LYS B C 1
ATOM 4339 O O . LYS B 1 250 ? 11.805 22.859 17.547 1 94.56 250 LYS B O 1
ATOM 4344 N N . PRO B 1 251 ? 11.227 21.922 19.484 1 95.56 251 PRO B N 1
ATOM 4345 C CA . PRO B 1 251 ? 9.875 22.484 19.484 1 95.56 251 PRO B CA 1
ATOM 4346 C C . PRO B 1 251 ? 9.867 24 19.328 1 95.56 251 PRO B C 1
ATOM 4348 O O . PRO B 1 251 ? 8.867 24.562 18.875 1 95.56 251 PRO B O 1
ATOM 4351 N N . THR B 1 252 ? 10.945 24.688 19.562 1 96.12 252 THR B N 1
ATOM 4352 C CA . THR B 1 252 ? 11.016 26.141 19.5 1 96.12 252 THR B CA 1
ATOM 4353 C C . THR B 1 252 ? 10.797 26.641 18.078 1 96.12 252 THR B C 1
ATOM 4355 O O . THR B 1 252 ? 10.438 27.797 17.859 1 96.12 252 THR B O 1
ATOM 4358 N N . ILE B 1 253 ? 10.938 25.688 17.094 1 96.06 253 ILE B N 1
ATOM 4359 C CA . ILE B 1 253 ? 10.828 26.109 15.703 1 96.06 253 ILE B CA 1
ATOM 4360 C C . ILE B 1 253 ? 9.383 26.516 15.398 1 96.06 253 ILE B C 1
ATOM 4362 O O . ILE B 1 253 ? 9.125 27.219 14.43 1 96.06 253 ILE B O 1
ATOM 4366 N N . ALA B 1 254 ? 8.461 26.047 16.25 1 97.31 254 ALA B N 1
ATOM 4367 C CA . ALA B 1 254 ? 7.047 26.297 15.984 1 97.31 254 ALA B CA 1
ATOM 4368 C C . ALA B 1 254 ? 6.555 27.547 16.703 1 97.31 254 ALA B C 1
ATOM 4370 O O . ALA B 1 254 ? 5.469 28.047 16.406 1 97.31 254 ALA B O 1
ATOM 4371 N N . PHE B 1 255 ? 7.332 28.203 17.547 1 97.75 255 PHE B N 1
ATOM 4372 C CA . PHE B 1 255 ? 6.871 29.266 18.422 1 97.75 255 PHE B CA 1
ATOM 4373 C C . PHE B 1 255 ? 6.375 30.469 17.625 1 97.75 255 PHE B C 1
ATOM 4375 O O . PHE B 1 255 ? 5.297 31 17.891 1 97.75 255 PHE B O 1
ATOM 4382 N N . PRO B 1 256 ? 7.16 30.906 16.594 1 97.88 256 PRO B N 1
ATOM 4383 C CA . PRO B 1 256 ? 6.66 32.062 15.828 1 97.88 256 PRO B CA 1
ATOM 4384 C C . PRO B 1 256 ? 5.281 31.797 15.219 1 97.88 256 PRO B C 1
ATOM 4386 O O . PRO B 1 256 ? 4.406 32.656 15.273 1 97.88 256 PRO B O 1
ATOM 4389 N N . MET B 1 257 ? 5.086 30.625 14.688 1 98.06 257 MET B N 1
ATOM 4390 C CA . MET B 1 257 ? 3.832 30.312 14.008 1 98.06 257 MET B CA 1
ATOM 4391 C C . MET B 1 257 ? 2.699 30.141 15.016 1 98.06 257 MET B C 1
ATOM 4393 O O . MET B 1 257 ? 1.547 30.453 14.719 1 98.06 257 MET B O 1
ATOM 4397 N N . LEU B 1 258 ? 3.064 29.641 16.234 1 98.44 258 LEU B N 1
ATOM 4398 C CA . LEU B 1 258 ? 2.037 29.438 17.25 1 98.44 258 LEU B CA 1
ATOM 4399 C C . LEU B 1 258 ? 1.538 30.781 17.781 1 98.44 258 LEU B C 1
ATOM 4401 O O . LEU B 1 258 ? 0.362 30.906 18.141 1 98.44 258 LEU B O 1
ATOM 4405 N N . ILE B 1 259 ? 2.418 31.781 17.859 1 98.62 259 ILE B N 1
ATOM 4406 C CA . ILE B 1 259 ? 1.995 33.125 18.234 1 98.62 259 ILE B CA 1
ATOM 4407 C C . ILE B 1 259 ? 1.062 33.688 17.172 1 98.62 259 ILE B C 1
ATOM 4409 O O . ILE B 1 259 ? 0.022 34.281 17.484 1 98.62 259 ILE B O 1
ATOM 4413 N N . THR B 1 260 ? 1.462 33.5 15.922 1 98.69 260 THR B N 1
ATOM 4414 C CA . THR B 1 260 ? 0.593 33.906 14.82 1 98.69 260 THR B CA 1
ATOM 4415 C C . THR B 1 260 ? -0.759 33.188 14.914 1 98.69 260 THR B C 1
ATOM 4417 O O . THR B 1 260 ? -1.803 33.812 14.703 1 98.69 260 THR B O 1
ATOM 4420 N N . ALA B 1 261 ? -0.732 31.906 15.234 1 98.69 261 ALA B N 1
ATOM 4421 C CA . ALA B 1 261 ? -1.961 31.125 15.398 1 98.69 261 ALA B CA 1
ATOM 4422 C C . ALA B 1 261 ? -2.852 31.734 16.484 1 98.69 261 ALA B C 1
ATOM 4424 O O . ALA B 1 261 ? -4.062 31.859 16.297 1 98.69 261 ALA B O 1
ATOM 4425 N N . ALA B 1 262 ? -2.258 32.125 17.578 1 98.75 262 ALA B N 1
ATOM 4426 C CA . ALA B 1 262 ? -3.018 32.688 18.688 1 98.75 262 ALA B CA 1
ATOM 4427 C C . ALA B 1 262 ? -3.703 34 18.266 1 98.75 262 ALA B C 1
ATOM 4429 O O . ALA B 1 262 ? -4.863 34.219 18.594 1 98.75 262 ALA B O 1
ATOM 4430 N N . ILE B 1 263 ? -3.002 34.781 17.562 1 98.75 263 ILE B N 1
ATOM 4431 C CA . ILE B 1 263 ? -3.527 36.094 17.125 1 98.75 263 ILE B CA 1
ATOM 4432 C C . ILE B 1 263 ? -4.664 35.875 16.125 1 98.75 263 ILE B C 1
ATOM 4434 O O . ILE B 1 263 ? -5.73 36.469 16.25 1 98.75 263 ILE B O 1
ATOM 4438 N N . LEU B 1 264 ? -4.441 35 15.133 1 98.62 264 LEU B N 1
ATOM 4439 C CA . LEU B 1 264 ? -5.461 34.719 14.125 1 98.62 264 LEU B CA 1
ATOM 4440 C C . LEU B 1 264 ? -6.688 34.094 14.758 1 98.62 264 LEU B C 1
ATOM 4442 O O . LEU B 1 264 ? -7.82 34.375 14.375 1 98.62 264 LEU B O 1
ATOM 4446 N N . GLY B 1 265 ? -6.402 33.156 15.695 1 98.44 265 GLY B N 1
ATOM 4447 C CA . GLY B 1 265 ? -7.508 32.531 16.391 1 98.44 265 GLY B CA 1
ATOM 4448 C C . GLY B 1 265 ? -8.359 33.531 17.172 1 98.44 265 GLY B C 1
ATOM 4449 O O . GLY B 1 265 ? -9.586 33.438 17.172 1 98.44 265 GLY B O 1
ATOM 4450 N N . ALA B 1 266 ? -7.738 34.469 17.875 1 98.44 266 ALA B N 1
ATOM 4451 C CA . ALA B 1 266 ? -8.461 35.531 18.594 1 98.44 266 ALA B CA 1
ATOM 4452 C C . ALA B 1 266 ? -9.297 36.375 17.641 1 98.44 266 ALA B C 1
ATOM 4454 O O . ALA B 1 266 ? -10.445 36.688 17.938 1 98.44 266 ALA B O 1
ATOM 4455 N N . LEU B 1 267 ? -8.727 36.688 16.531 1 98.38 267 LEU B N 1
ATOM 4456 C CA . LEU B 1 267 ? -9.43 37.5 15.531 1 98.38 267 LEU B CA 1
ATOM 4457 C C . LEU B 1 267 ? -10.609 36.719 14.945 1 98.38 267 LEU B C 1
ATOM 4459 O O . LEU B 1 267 ? -11.633 37.312 14.594 1 98.38 267 LEU B O 1
ATOM 4463 N N . ALA B 1 268 ? -10.391 35.375 14.812 1 97.56 268 ALA B N 1
ATOM 4464 C CA . ALA B 1 268 ? -11.508 34.562 14.352 1 97.56 268 ALA B CA 1
ATOM 4465 C C . ALA B 1 268 ? -12.711 34.719 15.281 1 97.56 268 ALA B C 1
ATOM 4467 O O . ALA B 1 268 ? -13.859 34.688 14.828 1 97.56 268 ALA B O 1
ATOM 4468 N N . GLY B 1 269 ? -12.414 34.781 16.562 1 96 269 GLY B N 1
ATOM 4469 C CA . GLY B 1 269 ? -13.469 35.031 17.531 1 96 269 GLY B CA 1
ATOM 4470 C C . GLY B 1 269 ? -14.156 36.375 17.359 1 96 269 GLY B C 1
ATOM 4471 O O . GLY B 1 269 ? -15.375 36.469 17.516 1 96 269 GLY B O 1
ATOM 4472 N N . ILE B 1 270 ? -13.398 37.375 17 1 96.44 270 ILE B N 1
ATOM 4473 C CA . ILE B 1 270 ? -13.906 38.719 16.859 1 96.44 270 ILE B CA 1
ATOM 4474 C C . ILE B 1 270 ? -14.695 38.844 15.555 1 96.44 270 ILE B C 1
ATOM 4476 O O . ILE B 1 270 ? -15.758 39.469 15.523 1 96.44 270 ILE B O 1
ATOM 4480 N N . LEU B 1 271 ? -14.211 38.188 14.523 1 96.5 271 LEU B N 1
ATOM 4481 C CA . LEU B 1 271 ? -14.766 38.406 13.188 1 96.5 271 LEU B CA 1
ATOM 4482 C C . LEU B 1 271 ? -15.727 37.281 12.828 1 96.5 271 LEU B C 1
ATOM 4484 O O . LEU B 1 271 ? -16.219 37.219 11.703 1 96.5 271 LEU B O 1
ATOM 4488 N N . ASN B 1 272 ? -15.945 36.375 13.719 1 94.81 272 ASN B N 1
ATOM 4489 C CA . ASN B 1 272 ? -16.906 35.312 13.547 1 94.81 272 ASN B CA 1
ATOM 4490 C C . ASN B 1 272 ? -16.547 34.406 12.359 1 94.81 272 ASN B C 1
ATOM 4492 O O . ASN B 1 272 ? -17.391 34.156 11.5 1 94.81 272 ASN B O 1
ATOM 4496 N N . VAL B 1 273 ? -15.328 34.062 12.312 1 96.38 273 VAL B N 1
ATOM 4497 C CA . VAL B 1 273 ? -14.891 33.125 11.281 1 96.38 273 VAL B CA 1
ATOM 4498 C C . VAL B 1 273 ? -15.344 31.703 11.648 1 96.38 273 VAL B C 1
ATOM 4500 O O . VAL B 1 273 ? -14.867 31.125 12.633 1 96.38 273 VAL B O 1
ATOM 4503 N N . GLN B 1 274 ? -16.172 31.188 10.82 1 94.56 274 GLN B N 1
ATOM 4504 C CA . GLN B 1 274 ? -16.797 29.906 11.117 1 94.56 274 GLN B CA 1
ATOM 4505 C C . GLN B 1 274 ? -16.234 28.812 10.219 1 94.56 274 GLN B C 1
ATOM 4507 O O . GLN B 1 274 ? -15.625 29.094 9.188 1 94.56 274 GLN B O 1
ATOM 4512 N N . GLY B 1 275 ? -16.406 27.547 10.688 1 93.25 275 GLY B N 1
ATOM 4513 C CA . GLY B 1 275 ? -16.016 26.391 9.914 1 93.25 275 GLY B CA 1
ATOM 4514 C C . GLY B 1 275 ? -16.844 25.156 10.242 1 93.25 275 GLY B C 1
ATOM 4515 O O . GLY B 1 275 ? -17.844 25.234 10.953 1 93.25 275 GLY B O 1
ATOM 4516 N N . THR B 1 276 ? -16.5 24.062 9.602 1 88.06 276 THR B N 1
ATOM 4517 C CA . THR B 1 276 ? -17.109 22.75 9.805 1 88.06 276 THR B CA 1
ATOM 4518 C C . THR B 1 276 ? -16.094 21.781 10.406 1 88.06 276 THR B C 1
ATOM 4520 O O . THR B 1 276 ? -14.898 22.047 10.414 1 88.06 276 THR B O 1
ATOM 4523 N N . PRO B 1 277 ? -16.609 20.703 10.945 1 83.75 277 PRO B N 1
ATOM 4524 C CA . PRO B 1 277 ? -15.664 19.719 11.461 1 83.75 277 PRO B CA 1
ATOM 4525 C C . PRO B 1 277 ? -14.633 19.281 10.422 1 83.75 277 PRO B C 1
ATOM 4527 O O . PRO B 1 277 ? -13.469 19.031 10.758 1 83.75 277 PRO B O 1
ATOM 4530 N N . TYR B 1 278 ? -14.992 19.297 9.172 1 74.12 278 TYR B N 1
ATOM 4531 C CA . TYR B 1 278 ? -14.102 18.906 8.086 1 74.12 278 TYR B CA 1
ATOM 4532 C C . TYR B 1 278 ? -13.094 20 7.77 1 74.12 278 TYR B C 1
ATOM 4534 O O . TYR B 1 278 ? -11.906 19.734 7.586 1 74.12 278 TYR B O 1
ATOM 4542 N N . SER B 1 279 ? -13.492 21.219 7.715 1 82.94 279 SER B N 1
ATOM 4543 C CA . SER B 1 279 ? -12.617 22.312 7.312 1 82.94 279 SER B CA 1
ATOM 4544 C C . SER B 1 279 ? -11.625 22.672 8.414 1 82.94 279 SER B C 1
ATOM 4546 O O . SER B 1 279 ? -10.578 23.25 8.148 1 82.94 279 SER B O 1
ATOM 4548 N N . ALA B 1 280 ? -11.891 22.219 9.648 1 89.81 280 ALA B N 1
ATOM 4549 C CA . ALA B 1 280 ? -11.078 22.562 10.812 1 89.81 280 ALA B CA 1
ATOM 4550 C C . ALA B 1 280 ? -9.656 22.031 10.664 1 89.81 280 ALA B C 1
ATOM 4552 O O . ALA B 1 280 ? -8.703 22.609 11.188 1 89.81 280 ALA B O 1
ATOM 4553 N N . GLY B 1 281 ? -9.562 21 9.898 1 86.12 281 GLY B N 1
ATOM 4554 C CA . GLY B 1 281 ? -8.297 20.281 9.961 1 86.12 281 GLY B CA 1
ATOM 4555 C C . GLY B 1 281 ? -7.477 20.406 8.688 1 86.12 281 GLY B C 1
ATOM 4556 O O . GLY B 1 281 ? -6.426 19.766 8.555 1 86.12 281 GLY B O 1
ATOM 4557 N N . PHE B 1 282 ? -7.77 21.266 7.758 1 78.62 282 PHE B N 1
ATOM 4558 C CA . PHE B 1 282 ? -7.121 21.219 6.453 1 78.62 282 PHE B CA 1
ATOM 4559 C C . PHE B 1 282 ? -6.242 22.438 6.242 1 78.62 282 PHE B C 1
ATOM 4561 O O . PHE B 1 282 ? -5.316 22.422 5.426 1 78.62 282 PHE B O 1
ATOM 4568 N N . GLY B 1 283 ? -6.543 23.516 6.977 1 88.06 283 GLY B N 1
ATOM 4569 C CA . GLY B 1 283 ? -5.809 24.75 6.727 1 88.06 283 GLY B CA 1
ATOM 4570 C C . GLY B 1 283 ? -6.043 25.312 5.34 1 88.06 283 GLY B C 1
ATOM 4571 O O . GLY B 1 283 ? -7.191 25.469 4.91 1 88.06 283 GLY B O 1
ATOM 4572 N N . LEU B 1 284 ? -5.004 25.594 4.633 1 87.44 284 LEU B N 1
ATOM 4573 C CA . LEU B 1 284 ? -5.102 26.172 3.301 1 87.44 284 LEU B CA 1
ATOM 4574 C C . LEU B 1 284 ? -5.129 25.078 2.232 1 87.44 284 LEU B C 1
ATOM 4576 O O . LEU B 1 284 ? -5.375 25.359 1.059 1 87.44 284 LEU B O 1
ATOM 4580 N N . SER B 1 285 ? -4.824 23.875 2.658 1 78.19 285 SER B N 1
ATOM 4581 C CA . SER B 1 285 ? -4.785 22.781 1.698 1 78.19 285 SER B CA 1
ATOM 4582 C C . SER B 1 285 ? -6.109 22.656 0.948 1 78.19 285 SER B C 1
ATOM 4584 O O . SER B 1 285 ? -7.176 22.594 1.564 1 78.19 285 SER B O 1
ATOM 4586 N N . GLY B 1 286 ? -6.082 22.781 -0.382 1 71.31 286 GLY B N 1
ATOM 4587 C CA . GLY B 1 286 ? -7.293 22.719 -1.187 1 71.31 286 GLY B CA 1
ATOM 4588 C C . GLY B 1 286 ? -8.195 23.922 -1.023 1 71.31 286 GLY B C 1
ATOM 4589 O O . GLY B 1 286 ? -9.344 23.922 -1.474 1 71.31 286 GLY B O 1
ATOM 4590 N N . LEU B 1 287 ? -7.785 24.828 -0.321 1 80.5 287 LEU B N 1
ATOM 4591 C CA . LEU B 1 287 ? -8.531 26.047 -0.021 1 80.5 287 LEU B CA 1
ATOM 4592 C C . LEU B 1 287 ? -9.797 25.734 0.762 1 80.5 287 LEU B C 1
ATOM 4594 O O . LEU B 1 287 ? -10.805 26.438 0.632 1 80.5 287 LEU B O 1
ATOM 4598 N N . VAL B 1 288 ? -9.703 24.625 1.412 1 76.88 288 VAL B N 1
ATOM 4599 C CA . VAL B 1 288 ? -10.875 24.156 2.145 1 76.88 288 VAL B CA 1
ATOM 4600 C C . VAL B 1 288 ? -11.273 25.188 3.203 1 76.88 288 VAL B C 1
ATOM 4602 O O . VAL B 1 288 ? -12.453 25.5 3.355 1 76.88 288 VAL B O 1
ATOM 4605 N N . GLY B 1 289 ? -10.32 25.703 3.883 1 86.56 289 GLY B N 1
ATOM 4606 C CA . GLY B 1 289 ? -10.586 26.672 4.938 1 86.56 289 GLY B CA 1
ATOM 4607 C C . GLY B 1 289 ? -11.258 27.922 4.441 1 86.56 289 GLY B C 1
ATOM 4608 O O . GLY B 1 289 ? -12.383 28.234 4.836 1 86.56 289 GLY B O 1
ATOM 4609 N N . PRO B 1 290 ? -10.641 28.562 3.471 1 90.19 290 PRO B N 1
ATOM 4610 C CA . PRO B 1 290 ? -11.211 29.812 2.953 1 90.19 290 PRO B CA 1
ATOM 4611 C C . PRO B 1 290 ? -12.586 29.609 2.309 1 90.19 290 PRO B C 1
ATOM 4613 O O . PRO B 1 290 ? -13.492 30.422 2.51 1 90.19 290 PRO B O 1
ATOM 4616 N N . LEU B 1 291 ? -12.758 28.594 1.656 1 84.31 291 LEU B N 1
ATOM 4617 C CA . LEU B 1 291 ? -14.016 28.344 0.952 1 84.31 291 LEU B CA 1
ATOM 4618 C C . LEU B 1 291 ? -15.133 28.031 1.935 1 84.31 291 LEU B C 1
ATOM 4620 O O . LEU B 1 291 ? -16.281 28.453 1.737 1 84.31 291 LEU B O 1
ATOM 4624 N N . ASN B 1 292 ? -14.836 27.266 2.91 1 84.38 292 ASN B N 1
ATOM 4625 C CA . ASN B 1 292 ? -15.859 26.953 3.896 1 84.38 292 ASN B CA 1
ATOM 4626 C C . ASN B 1 292 ? -16.266 28.203 4.691 1 84.38 292 ASN B C 1
ATOM 4628 O O . ASN B 1 292 ? -17.438 28.328 5.09 1 84.38 292 ASN B O 1
ATOM 4632 N N . TYR B 1 293 ? -15.312 29.047 5.004 1 91.75 293 TYR B N 1
ATOM 4633 C CA . TYR B 1 293 ? -15.672 30.297 5.648 1 91.75 293 TYR B CA 1
ATOM 4634 C C . TYR B 1 293 ? -16.703 31.062 4.824 1 91.75 293 TYR B C 1
ATOM 4636 O O . TYR B 1 293 ? -17.734 31.484 5.344 1 91.75 293 TYR B O 1
ATOM 4644 N N . ILE B 1 294 ? -16.438 31.156 3.52 1 90.06 294 ILE B N 1
ATOM 4645 C CA . ILE B 1 294 ? -17.328 31.922 2.65 1 90.06 294 ILE B CA 1
ATOM 4646 C C . ILE B 1 294 ? -18.703 31.266 2.602 1 90.06 294 ILE B C 1
ATOM 4648 O O . ILE B 1 294 ? -19.719 31.953 2.619 1 90.06 294 ILE B O 1
ATOM 4652 N N . ASN B 1 295 ? -18.719 30.062 2.559 1 85.25 295 ASN B N 1
ATOM 4653 C CA . ASN B 1 295 ? -19.969 29.328 2.447 1 85.25 295 ASN B CA 1
ATOM 4654 C C . ASN B 1 295 ? -20.828 29.469 3.705 1 85.25 295 ASN B C 1
ATOM 4656 O O . ASN B 1 295 ? -22.047 29.359 3.645 1 85.25 295 ASN B O 1
ATOM 4660 N N . LEU B 1 296 ? -20.203 29.688 4.789 1 89.75 296 LEU B N 1
ATOM 4661 C CA . LEU B 1 296 ? -20.922 29.75 6.059 1 89.75 296 LEU B CA 1
ATOM 4662 C C . LEU B 1 296 ? -21.188 31.203 6.465 1 89.75 296 LEU B C 1
ATOM 4664 O O . LEU B 1 296 ? -22 31.453 7.355 1 89.75 296 LEU B O 1
ATOM 4668 N N . ALA B 1 297 ? -20.469 32.062 5.848 1 91.19 297 ALA B N 1
ATOM 4669 C CA . ALA B 1 297 ? -20.641 33.5 6.184 1 91.19 297 ALA B CA 1
ATOM 4670 C C . ALA B 1 297 ? -21.938 34.031 5.594 1 91.19 297 ALA B C 1
ATOM 4672 O O . ALA B 1 297 ? -22.312 33.688 4.48 1 91.19 297 ALA B O 1
ATOM 4673 N N . ASN B 1 298 ? -22.547 34.844 6.406 1 89.5 298 ASN B N 1
ATOM 4674 C CA . ASN B 1 298 ? -23.734 35.5 5.891 1 89.5 298 ASN B CA 1
ATOM 4675 C C . ASN B 1 298 ? -23.406 36.375 4.68 1 89.5 298 ASN B C 1
ATOM 4677 O O . ASN B 1 298 ? -22.469 37.156 4.715 1 89.5 298 ASN B O 1
ATOM 4681 N N . GLY B 1 299 ? -24.094 36.156 3.609 1 90.94 299 GLY B N 1
ATOM 4682 C CA . GLY B 1 299 ? -23.875 36.969 2.406 1 90.94 299 GLY B CA 1
ATOM 4683 C C . GLY B 1 299 ? -22.984 36.281 1.391 1 90.94 299 GLY B C 1
ATOM 4684 O O . GLY B 1 299 ? -22.844 36.75 0.263 1 90.94 299 GLY B O 1
ATOM 4685 N N . GLY B 1 300 ? -22.406 35.219 1.838 1 88.25 300 GLY B N 1
ATOM 4686 C CA . GLY B 1 300 ? -21.641 34.438 0.901 1 88.25 300 GLY B CA 1
ATOM 4687 C C . GLY B 1 300 ? -20.438 35.156 0.331 1 88.25 300 GLY B C 1
ATOM 4688 O O . GLY B 1 300 ? -19.625 35.719 1.078 1 88.25 300 GLY B O 1
ATOM 4689 N N . TRP B 1 301 ? -20.391 35.25 -0.968 1 89.19 301 TRP B N 1
ATOM 4690 C CA . TRP B 1 301 ? -19.266 35.875 -1.663 1 89.19 301 TRP B CA 1
ATOM 4691 C C . TRP B 1 301 ? -19.438 37.375 -1.729 1 89.19 301 TRP B C 1
ATOM 4693 O O . TRP B 1 301 ? -19.406 37.969 -2.812 1 89.19 301 TRP B O 1
ATOM 4703 N N . SER B 1 302 ? -19.625 38.031 -0.668 1 93.38 302 SER B N 1
ATOM 4704 C CA . SER B 1 302 ? -19.672 39.469 -0.568 1 93.38 302 SER B CA 1
ATOM 4705 C C . SER B 1 302 ? -18.281 40.062 -0.455 1 93.38 302 SER B C 1
ATOM 4707 O O . SER B 1 302 ? -17.328 39.375 -0.098 1 93.38 302 SER B O 1
ATOM 4709 N N . ALA B 1 303 ? -18.125 41.312 -0.788 1 94.44 303 ALA B N 1
ATOM 4710 C CA . ALA B 1 303 ? -16.844 42 -0.736 1 94.44 303 ALA B CA 1
ATOM 4711 C C . ALA B 1 303 ? -16.266 42 0.674 1 94.44 303 ALA B C 1
ATOM 4713 O O . ALA B 1 303 ? -15.047 41.844 0.849 1 94.44 303 ALA B O 1
ATOM 4714 N N . SER B 1 304 ? -17.141 42.188 1.584 1 94.88 304 SER B N 1
ATOM 4715 C CA . SER B 1 304 ? -16.703 42.156 2.973 1 94.88 304 SER B CA 1
ATOM 4716 C C . SER B 1 304 ? -16.188 40.781 3.377 1 94.88 304 SER B C 1
ATOM 4718 O O . SER B 1 304 ? -15.133 40.688 4.02 1 94.88 304 SER B O 1
ATOM 4720 N N . ASN B 1 305 ? -16.953 39.719 3.012 1 94.44 305 ASN B N 1
ATOM 4721 C CA . ASN B 1 305 ? -16.531 38.375 3.346 1 94.44 305 ASN B CA 1
ATOM 4722 C C . ASN B 1 305 ? -15.242 38 2.617 1 94.44 305 ASN B C 1
ATOM 4724 O O . ASN B 1 305 ? -14.414 37.281 3.164 1 94.44 305 ASN B O 1
ATOM 4728 N N . ILE B 1 306 ? -15.07 38.469 1.415 1 94.81 306 ILE B N 1
ATOM 4729 C CA . ILE B 1 306 ? -13.852 38.188 0.654 1 94.81 306 ILE B CA 1
ATOM 4730 C C . ILE B 1 306 ? -12.664 38.906 1.327 1 94.81 306 ILE B C 1
ATOM 4732 O O . ILE B 1 306 ? -11.578 38.312 1.424 1 94.81 306 ILE B O 1
ATOM 4736 N N . ALA B 1 307 ? -12.914 40.062 1.746 1 96 307 ALA B N 1
ATOM 4737 C CA . ALA B 1 307 ? -11.859 40.812 2.436 1 96 307 ALA B CA 1
ATOM 4738 C C . ALA B 1 307 ? -11.43 40.094 3.709 1 96 307 ALA B C 1
ATOM 4740 O O . ALA B 1 307 ? -10.234 40.031 4.016 1 96 307 ALA B O 1
ATOM 4741 N N . ILE B 1 308 ? -12.391 39.594 4.441 1 96 308 ILE B N 1
ATOM 4742 C CA . ILE B 1 308 ? -12.078 38.875 5.672 1 96 308 ILE B CA 1
ATOM 4743 C C . ILE B 1 308 ? -11.336 37.594 5.336 1 96 308 ILE B C 1
ATOM 4745 O O . ILE B 1 308 ? -10.344 37.25 5.984 1 96 308 ILE B O 1
ATOM 4749 N N . MET B 1 309 ? -11.859 36.906 4.367 1 95.94 309 MET B N 1
ATOM 4750 C CA . MET B 1 309 ? -11.234 35.656 3.943 1 95.94 309 MET B CA 1
ATOM 4751 C C . MET B 1 309 ? -9.773 35.875 3.553 1 95.94 309 MET B C 1
ATOM 4753 O O . MET B 1 309 ? -8.883 35.188 4.035 1 95.94 309 MET B O 1
ATOM 4757 N N . LEU B 1 310 ? -9.484 36.844 2.674 1 96.56 310 LEU B N 1
ATOM 4758 C CA . LEU B 1 310 ? -8.133 37.125 2.199 1 96.56 310 LEU B CA 1
ATOM 4759 C C . LEU B 1 310 ? -7.246 37.594 3.34 1 96.56 310 LEU B C 1
ATOM 4761 O O . LEU B 1 310 ? -6.078 37.219 3.426 1 96.56 310 LEU B O 1
ATOM 4765 N N . SER B 1 311 ? -7.785 38.406 4.195 1 97.38 311 SER B N 1
ATOM 4766 C CA . SER B 1 311 ? -7.016 38.969 5.312 1 97.38 311 SER B CA 1
ATOM 4767 C C . SER B 1 311 ? -6.641 37.875 6.309 1 97.38 311 SER B C 1
ATOM 4769 O O . SER B 1 311 ? -5.484 37.781 6.723 1 97.38 311 SER B O 1
ATOM 4771 N N . MET B 1 312 ? -7.637 37 6.641 1 97.69 312 MET B N 1
ATOM 4772 C CA . MET B 1 312 ? -7.461 36.031 7.723 1 97.69 312 MET B CA 1
ATOM 4773 C C . MET B 1 312 ? -6.676 34.812 7.246 1 97.69 312 MET B C 1
ATOM 4775 O O . MET B 1 312 ? -5.922 34.219 8.016 1 97.69 312 MET B O 1
ATOM 4779 N N . PHE B 1 313 ? -6.852 34.469 5.973 1 97.25 313 PHE B N 1
ATOM 4780 C CA . PHE B 1 313 ? -6.289 33.188 5.531 1 97.25 313 PHE B CA 1
ATOM 4781 C C . PHE B 1 313 ? -5.02 33.406 4.719 1 97.25 313 PHE B C 1
ATOM 4783 O O . PHE B 1 313 ? -4.246 32.5 4.504 1 97.25 313 PHE B O 1
ATOM 4790 N N . LEU B 1 314 ? -4.73 34.656 4.293 1 96.25 314 LEU B N 1
ATOM 4791 C CA . LEU B 1 314 ? -3.576 34.875 3.428 1 96.25 314 LEU B CA 1
ATOM 4792 C C . LEU B 1 314 ? -2.723 36.031 3.932 1 96.25 314 LEU B C 1
ATOM 4794 O O . LEU B 1 314 ? -1.572 35.844 4.328 1 96.25 314 LEU B O 1
ATOM 4798 N N . ILE B 1 315 ? -3.238 37.219 4.094 1 97.81 315 ILE B N 1
ATOM 4799 C CA . ILE B 1 315 ? -2.479 38.438 4.316 1 97.81 315 ILE B CA 1
ATOM 4800 C C . ILE B 1 315 ? -1.929 38.469 5.742 1 97.81 315 ILE B C 1
ATOM 4802 O O . ILE B 1 315 ? -0.722 38.625 5.945 1 97.81 315 ILE B O 1
ATOM 4806 N N . LEU B 1 316 ? -2.777 38.312 6.73 1 98.06 316 LEU B N 1
ATOM 4807 C CA . LEU B 1 316 ? -2.35 38.406 8.125 1 98.06 316 LEU B CA 1
ATOM 4808 C C . LEU B 1 316 ? -1.39 37.281 8.484 1 98.06 316 LEU B C 1
ATOM 4810 O O . LEU B 1 316 ? -0.368 37.531 9.133 1 98.06 316 LEU B O 1
ATOM 4814 N N . PRO B 1 317 ? -1.783 36.031 8.062 1 97.75 317 PRO B N 1
ATOM 4815 C CA . PRO B 1 317 ? -0.804 34.969 8.344 1 97.75 317 PRO B CA 1
ATOM 4816 C C . PRO B 1 317 ? 0.555 35.25 7.699 1 97.75 317 PRO B C 1
ATOM 4818 O O . PRO B 1 317 ? 1.592 34.906 8.281 1 97.75 317 PRO B O 1
ATOM 4821 N N . PHE B 1 318 ? 0.576 35.812 6.582 1 97.12 318 PHE B N 1
ATOM 4822 C CA . PHE B 1 318 ? 1.808 36.156 5.883 1 97.12 318 PHE B CA 1
ATOM 4823 C C . PHE B 1 318 ? 2.592 37.219 6.664 1 97.12 318 PHE B C 1
ATOM 4825 O O . PHE B 1 318 ? 3.762 37 6.988 1 97.12 318 PHE B O 1
ATOM 4832 N N . ILE B 1 319 ? 2.014 38.281 7.047 1 98.19 319 ILE B N 1
ATOM 4833 C CA . ILE B 1 319 ? 2.664 39.406 7.699 1 98.19 319 ILE B CA 1
ATOM 4834 C C . ILE B 1 319 ? 3.117 39 9.102 1 98.19 319 ILE B C 1
ATOM 4836 O O . ILE B 1 319 ? 4.254 39.281 9.492 1 98.19 319 ILE B O 1
ATOM 4840 N N . LEU B 1 320 ? 2.246 38.375 9.836 1 98.38 320 LEU B N 1
ATOM 4841 C CA . LEU B 1 320 ? 2.547 38 11.219 1 98.38 320 LEU B CA 1
ATOM 4842 C C . LEU B 1 320 ? 3.688 37 11.273 1 98.38 320 LEU B C 1
ATOM 4844 O O . LEU B 1 320 ? 4.609 37.156 12.086 1 98.38 320 LEU B O 1
ATOM 4848 N N . ASN B 1 321 ? 3.584 35.969 10.414 1 98.25 321 ASN B N 1
ATOM 4849 C CA . ASN B 1 321 ? 4.637 34.969 10.43 1 98.25 321 ASN B CA 1
ATOM 4850 C C . ASN B 1 321 ? 5.988 35.562 10.039 1 98.25 321 ASN B C 1
ATOM 4852 O O . ASN B 1 321 ? 7.016 35.219 10.625 1 98.25 321 ASN B O 1
ATOM 4856 N N . LEU B 1 322 ? 5.996 36.438 9.031 1 97.25 322 LEU B N 1
ATOM 4857 C CA . LEU B 1 322 ? 7.254 37.094 8.664 1 97.25 322 LEU B CA 1
ATOM 4858 C C . LEU B 1 322 ? 7.82 37.875 9.828 1 97.25 322 LEU B C 1
ATOM 4860 O O . LEU B 1 322 ? 9.031 37.875 10.07 1 97.25 322 LEU B O 1
ATOM 4864 N N . PHE B 1 323 ? 7.008 38.562 10.492 1 98.12 323 PHE B N 1
ATOM 4865 C CA . PHE B 1 323 ? 7.422 39.375 11.633 1 98.12 323 PHE B CA 1
ATOM 4866 C C . PHE B 1 323 ? 7.988 38.5 12.742 1 98.12 323 PHE B C 1
ATOM 4868 O O . PHE B 1 323 ? 9.094 38.75 13.234 1 98.12 323 PHE B O 1
ATOM 4875 N N . PHE B 1 324 ? 7.266 37.5 13.156 1 98 324 PHE B N 1
ATOM 4876 C CA . PHE B 1 324 ? 7.668 36.688 14.312 1 98 324 PHE B CA 1
ATOM 4877 C C . PHE B 1 324 ? 8.852 35.781 13.969 1 98 324 PHE B C 1
ATOM 4879 O O . PHE B 1 324 ? 9.703 35.531 14.812 1 98 324 PHE B O 1
ATOM 4886 N N . ILE B 1 325 ? 8.859 35.312 12.727 1 97.25 325 ILE B N 1
ATOM 4887 C CA . ILE B 1 325 ? 10.031 34.562 12.312 1 97.25 325 ILE B CA 1
ATOM 4888 C C . ILE B 1 325 ? 11.273 35.438 12.391 1 97.25 325 ILE B C 1
ATOM 4890 O O . ILE B 1 325 ? 12.32 35 12.875 1 97.25 325 ILE B O 1
ATOM 4894 N N . TYR B 1 326 ? 11.172 36.656 11.898 1 96.62 326 TYR B N 1
ATOM 4895 C CA . TYR B 1 326 ? 12.273 37.625 11.984 1 96.62 326 TYR B CA 1
ATOM 4896 C C . TYR B 1 326 ? 12.664 37.875 13.438 1 96.62 326 TYR B C 1
ATOM 4898 O O . TYR B 1 326 ? 13.844 37.875 13.773 1 96.62 326 TYR B O 1
ATOM 4906 N N . LEU B 1 327 ? 11.695 38.062 14.289 1 97.25 327 LEU B N 1
ATOM 4907 C CA . LEU B 1 327 ? 11.93 38.344 15.703 1 97.25 327 LEU B CA 1
ATOM 4908 C C . LEU B 1 327 ? 12.664 37.188 16.375 1 97.25 327 LEU B C 1
ATOM 4910 O O . LEU B 1 327 ? 13.648 37.406 17.078 1 97.25 327 LEU B O 1
ATOM 4914 N N . PHE B 1 328 ? 12.203 35.969 16.109 1 97.31 328 PHE B N 1
ATOM 4915 C CA . PHE B 1 328 ? 12.75 34.812 16.797 1 97.31 328 PHE B CA 1
ATOM 4916 C C . PHE B 1 328 ? 14.094 34.406 16.203 1 97.31 328 PHE B C 1
ATOM 4918 O O . PHE B 1 328 ? 14.945 33.844 16.906 1 97.31 328 PHE B O 1
ATOM 4925 N N . LYS B 1 329 ? 14.289 34.656 14.945 1 95.19 329 LYS B N 1
ATOM 4926 C CA . LYS B 1 329 ? 15.531 34.312 14.273 1 95.19 329 LYS B CA 1
ATOM 4927 C C . LYS B 1 329 ? 16.609 35.344 14.516 1 95.19 329 LYS B C 1
ATOM 4929 O O . LYS B 1 329 ? 17.734 35 14.891 1 95.19 329 LYS B O 1
ATOM 4934 N N . LYS B 1 330 ? 16.328 36.625 14.344 1 94.94 330 LYS B N 1
ATOM 4935 C CA . LYS B 1 330 ? 17.344 37.688 14.344 1 94.94 330 LYS B CA 1
ATOM 4936 C C . LYS B 1 330 ? 17.469 38.312 15.727 1 94.94 330 LYS B C 1
ATOM 4938 O O . LYS B 1 330 ? 18.578 38.656 16.156 1 94.94 330 LYS B O 1
ATOM 4943 N N . LYS B 1 331 ? 16.453 38.438 16.406 1 95.62 331 LYS B N 1
ATOM 4944 C CA . LYS B 1 331 ? 16.5 39.156 17.672 1 95.62 331 LYS B CA 1
ATOM 4945 C C . LYS B 1 331 ? 16.703 38.188 18.844 1 95.62 331 LYS B C 1
ATOM 4947 O O . LYS B 1 331 ? 17.594 38.375 19.672 1 95.62 331 LYS B O 1
ATOM 4952 N N . LEU B 1 332 ? 15.875 37.125 18.859 1 95.88 332 LEU B N 1
ATOM 4953 C CA . LEU B 1 332 ? 15.922 36.188 19.984 1 95.88 332 LEU B CA 1
ATOM 4954 C C . LEU B 1 332 ? 16.906 35.062 19.719 1 95.88 332 LEU B C 1
ATOM 4956 O O . LEU B 1 332 ? 17.375 34.406 20.641 1 95.88 332 LEU B O 1
ATOM 4960 N N . LYS B 1 333 ? 17.25 34.781 18.469 1 95.44 333 LYS B N 1
ATOM 4961 C CA . LYS B 1 333 ? 18.203 33.75 18.047 1 95.44 333 LYS B CA 1
ATOM 4962 C C . LYS B 1 333 ? 17.812 32.375 18.594 1 95.44 333 LYS B C 1
ATOM 4964 O O . LYS B 1 333 ? 18.656 31.625 19.078 1 95.44 333 LYS B O 1
ATOM 4969 N N . MET B 1 334 ? 16.516 32.156 18.641 1 95.75 334 MET B N 1
ATOM 4970 C CA . MET B 1 334 ? 15.984 30.906 19.156 1 95.75 334 MET B CA 1
ATOM 4971 C C . MET B 1 334 ? 15.828 29.875 18.047 1 95.75 334 MET B C 1
ATOM 4973 O O . MET B 1 334 ? 15.742 28.672 18.297 1 95.75 334 MET B O 1
ATOM 4977 N N . ILE B 1 335 ? 15.773 30.406 16.797 1 95.69 335 ILE B N 1
ATOM 4978 C CA . ILE B 1 335 ? 15.617 29.531 15.648 1 95.69 335 ILE B CA 1
ATOM 4979 C C . ILE B 1 335 ? 16.625 29.906 14.562 1 95.69 335 ILE B C 1
ATOM 4981 O O . ILE B 1 335 ? 17.094 31.047 14.516 1 95.69 335 ILE B O 1
ATOM 4985 N N . GLN B 1 336 ? 17.031 28.922 13.773 1 96.44 336 GLN B N 1
ATOM 4986 C CA . GLN B 1 336 ? 17.906 29.078 12.617 1 96.44 336 GLN B CA 1
ATOM 4987 C C . GLN B 1 336 ? 17.297 28.422 11.375 1 96.44 336 GLN B C 1
ATOM 4989 O O . GLN B 1 336 ? 16.453 27.531 11.492 1 96.44 336 GLN B O 1
ATOM 4994 N N . ASP B 1 337 ? 17.734 28.891 10.266 1 95.19 337 ASP B N 1
ATOM 4995 C CA . ASP B 1 337 ? 17.188 28.375 9.008 1 95.19 337 ASP B CA 1
ATOM 4996 C C . ASP B 1 337 ? 17.344 26.859 8.93 1 95.19 337 ASP B C 1
ATOM 4998 O O . ASP B 1 337 ? 16.422 26.156 8.516 1 95.19 337 ASP B O 1
ATOM 5002 N N . ASP B 1 338 ? 18.406 26.312 9.359 1 94.56 338 ASP B N 1
ATOM 5003 C CA . ASP B 1 338 ? 18.734 24.906 9.203 1 94.56 338 ASP B CA 1
ATOM 5004 C C . ASP B 1 338 ? 17.875 24.031 10.125 1 94.56 338 ASP B C 1
ATOM 5006 O O . ASP B 1 338 ? 17.781 22.828 9.945 1 94.56 338 ASP B O 1
ATOM 5010 N N . ASP B 1 339 ? 17.25 24.734 11.078 1 95.06 339 ASP B N 1
ATOM 5011 C CA . ASP B 1 339 ? 16.344 24.016 11.961 1 95.06 339 ASP B CA 1
ATOM 5012 C C . ASP B 1 339 ? 15.156 23.453 11.18 1 95.06 339 ASP B C 1
ATOM 5014 O O . ASP B 1 339 ? 14.516 22.5 11.617 1 95.06 339 ASP B O 1
ATOM 5018 N N . TYR B 1 340 ? 14.898 24.062 10.039 1 95.31 340 TYR B N 1
ATOM 5019 C CA . TYR B 1 340 ? 13.719 23.719 9.258 1 95.31 340 TYR B CA 1
ATOM 5020 C C . TYR B 1 340 ? 14.086 22.844 8.07 1 95.31 340 TYR B C 1
ATOM 5022 O O . TYR B 1 340 ? 13.234 22.516 7.238 1 95.31 340 TYR B O 1
ATOM 5030 N N . LYS B 1 341 ? 15.367 22.484 7.984 1 93.25 341 LYS B N 1
ATOM 5031 C CA . LYS B 1 341 ? 15.844 21.719 6.84 1 93.25 341 LYS B CA 1
ATOM 5032 C C . LYS B 1 341 ? 15.227 20.312 6.832 1 93.25 341 LYS B C 1
ATOM 5034 O O . LYS B 1 341 ? 15.18 19.641 7.867 1 93.25 341 LYS B O 1
ATOM 5039 N N . LEU B 1 342 ? 14.719 20 5.668 1 87.12 342 LEU B N 1
ATOM 5040 C CA . LEU B 1 342 ? 14.141 18.672 5.469 1 87.12 342 LEU B CA 1
ATOM 5041 C C . LEU B 1 342 ? 15.023 17.828 4.559 1 87.12 342 LEU B C 1
ATOM 5043 O O . LEU B 1 342 ? 15.531 18.312 3.547 1 87.12 342 LEU B O 1
ATOM 5047 N N . ASP B 1 343 ? 15.391 16.641 4.984 1 79.44 343 ASP B N 1
ATOM 5048 C CA . ASP B 1 343 ? 16.25 15.75 4.207 1 79.44 343 ASP B CA 1
ATOM 5049 C C . ASP B 1 343 ? 15.438 14.641 3.547 1 79.44 343 ASP B C 1
ATOM 5051 O O . ASP B 1 343 ? 15.234 13.578 4.137 1 79.44 343 ASP B O 1
ATOM 5055 N N . PHE B 1 344 ? 14.898 14.883 2.395 1 69.44 344 PHE B N 1
ATOM 5056 C CA . PHE B 1 344 ? 14.117 13.867 1.686 1 69.44 344 PHE B CA 1
ATOM 5057 C C . PHE B 1 344 ? 15 13.094 0.713 1 69.44 344 PHE B C 1
ATOM 5059 O O . PHE B 1 344 ? 14.531 12.18 0.039 1 69.44 344 PHE B O 1
ATOM 5066 N N . GLU B 1 345 ? 16.422 13.367 0.541 1 59.22 345 GLU B N 1
ATOM 5067 C CA . GLU B 1 345 ? 17.344 12.664 -0.349 1 59.22 345 GLU B CA 1
ATOM 5068 C C . GLU B 1 345 ? 18.125 11.586 0.404 1 59.22 345 GLU B C 1
ATOM 5070 O O . GLU B 1 345 ? 18.453 11.766 1.579 1 59.22 345 GLU B O 1
#

Foldseek 3Di:
DLLLLLLLLLQLLLLLLQQFLQCLPVVLVCVVCCVVVVVCVVVNVVSQVSLLLSLLSSLLSSCVSVPHDPLLSNLSSVLLNLLQPQWDADPVGDIDGGGNGQQVLSSQLSSVSNVVCVVCVVVCVVCCNPVSNVVSCVPSSVVSNVCRVVVLVVLQVLLVVLVVLVPDQQLQNQLVLLLSLLVCLLPSRAQLSSLVSNWPKWLSLLSLLLSQLLQLLLLLVLQPVQDPNVVSNCSQSRGVNSQSSLCVVAVVSRVLSSNLSSNLRSVSSVVGQIATSRSSGRHPRSDSSLQRSLVPDPPRPDPVSVVCSCVSRPVSSNVSSVVSSCCCVPPVVSDDNNSSHRDSD/DLLLLLLLLLQLLLLLLQQFLQCLPVVLVCVVCCVVVVVCVVVNVVSQVSLLLSLLSSLLSSCVSVPHDPLLSNLSSVLLNLLQPQWDADPVGDIDGGGNGQQVLSSQLSSVSNVVCVVCVVVCVVCCNPVSNVVSCVPSSVVSNVCRVVSLVVLQVLLVVLVVLVPDQQLSNLLVLLLSLLVCLLPSRAQLSSLVSNFPKWLSLLSLLLSQLLQLLLLLVLQPVQDPNVVSNCSQSRGVNSQSSLCVVAVVSRVLSSNLSSNLRSVSSVVGQIATSRSSGRHPRSDSSLQRSLVPDPPRPDPVSVVCSCVSRPVSSNVSSVVSSCCCVPPVVSDDNNSSHRDSD

Radius of gyration: 27.64 Å; Cα contacts (8 Å, |Δi|>4): 1513; chains: 2; bounding box: 45×87×52 Å

Solvent-accessible surface area (backbone atoms only — not comparable to full-atom values): 30617 Å² total; per-residue (Å²): 105,68,67,58,50,47,35,45,33,47,11,40,20,52,19,49,42,52,19,39,24,30,27,28,62,45,32,42,54,41,67,69,44,24,87,81,43,60,80,50,48,61,55,42,51,44,25,54,56,33,25,41,44,24,24,33,37,24,7,30,38,24,23,53,61,71,65,48,52,67,62,54,13,52,19,18,8,48,10,1,36,50,6,12,61,24,60,45,70,46,99,88,68,47,40,33,50,55,62,49,40,39,50,47,37,14,50,51,12,21,51,46,23,50,55,47,43,66,64,44,45,74,71,43,54,57,32,31,72,54,44,45,28,31,48,27,39,62,44,35,8,42,51,16,42,67,45,35,65,59,53,55,48,47,45,48,50,52,21,50,54,53,55,58,40,64,74,46,59,48,38,62,24,7,16,51,40,0,30,51,34,30,50,32,41,41,41,57,50,55,41,37,55,28,23,46,75,60,56,31,42,41,39,51,8,23,3,17,10,37,2,30,31,17,32,12,51,24,48,20,63,54,12,44,84,43,34,40,66,34,57,14,47,34,18,38,41,42,40,42,38,57,46,24,44,43,38,74,76,40,58,63,70,46,48,36,18,37,53,35,2,26,52,49,0,22,46,18,30,72,69,60,33,33,28,37,22,69,31,19,39,46,10,56,22,53,42,39,29,56,50,42,27,34,70,68,38,89,73,30,89,33,72,66,50,47,50,48,40,47,37,63,70,44,50,48,38,51,53,43,21,54,50,33,43,45,44,35,38,71,72,65,59,69,41,57,46,69,62,52,46,74,84,79,125,105,67,67,57,50,48,36,45,33,47,12,39,20,53,18,48,41,51,19,40,24,30,27,28,61,45,32,43,55,40,66,70,44,24,87,81,42,60,80,49,47,60,55,43,50,44,26,54,55,33,25,40,44,24,23,31,36,24,8,31,38,24,24,53,62,70,65,48,53,67,63,56,13,50,21,18,8,48,12,2,35,49,6,14,61,23,60,44,71,45,98,88,68,46,38,31,50,55,62,51,40,39,48,47,38,15,51,51,13,21,53,46,24,50,56,47,43,67,66,44,46,75,70,42,56,56,31,30,72,52,44,46,29,31,48,28,39,63,44,35,8,41,52,17,41,67,46,33,66,59,53,54,49,47,46,47,49,52,21,51,55,53,55,57,39,63,74,44,59,48,39,62,24,7,16,50,39,0,31,51,35,29,51,31,41,40,40,55,50,54,40,38,55,29,23,46,76,60,55,30,42,40,40,54,8,23,3,16,9,36,2,30,31,17,33,12,50,23,48,21,63,54,12,44,84,44,33,40,67,34,56,13,47,34,19,37,41,43,40,42,38,56,46,26,44,44,37,76,77,41,57,64,70,47,47,36,17,37,54,35,2,26,54,50,0,24,46,19,32,73,68,62,33,33,29,38,22,69,32,18,40,46,12,56,23,54,40,38,29,55,50,43,28,33,71,69,38,87,76,30,91,32,72,68,51,47,50,48,40,45,37,64,70,47,50,47,39,49,54,42,20,54,49,33,44,47,42,34,37,72,73,62,59,69,41,58,47,70,60,52,46,73,82,81,123

Sequence (690 aa):
MKDFISKLLNGVSIAIVCALIPNALLGEILKLIIPYVPTLQHLLDATVIVMSMLPILVGILVGMQFKLTPIQTASVGIATMVGSGVVSKTAEGLFTISGIGVVINAGLTAALSVLFVQLIGERLKEYSILLVPMLTVTFPGMIGYSILPYVRSGAGLVGEGVAYLTNLQPVVMGALIAVVFGIIILSPISTVGVATVIMLSGIGSGAANLGIVAVGMGL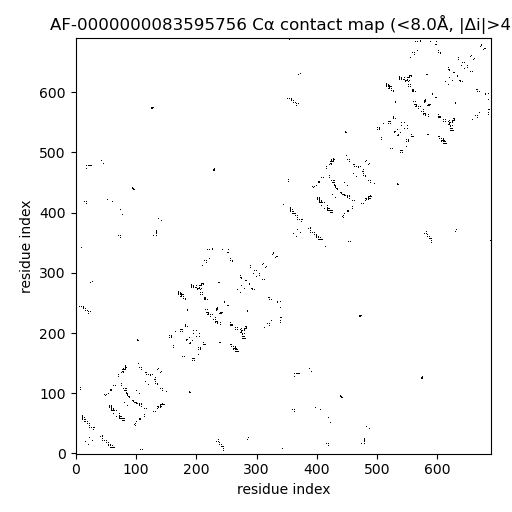CFASFKANSLGTALAHVLGSPKIQMRNFFMKPTIAFPMLITAAILGALAGILNVQGTPYSAGFGLSGLVGPLNYINLANGGWSASNIAIMLSMFLILPFILNLFFIYLFKKKLKMIQDDDYKLDFEMKDFISKLLNGVSIAIVCALIPNALLGEILKLIIPYVPTLQHLLDATVIVMSMLPILVGILVGMQFKLTPIQTASVGIATMVGSGVVSKTAEGLFTISGIGVVINAGLTAALSVLFVQLIGERLKEYSILLVPMLTVTFPGMIGYSILPYVRSGAGLVGEGVAYLTNLQPVVMGALIAVVFGIIILSPISTVGVATVIMLSGIGSGAANLGIVAVGMGLCFASFKANSLGTALAHVLGSPKIQMRNFFMKPTIAFPMLITAAILGALAGILNVQGTPYSAGFGLSGLVGPLNYINLANGGWSASNIAIMLSMFLILPFILNLFFIYLFKKKLKMIQDDDYKLDFE

pLDDT: mean 91.74, std 6.71, range [58.97, 98.75]

Organism: NCBI:txid1368476